Protein AF-A0A0J8UWJ6-F1 (afdb_monomer_lite)

Foldseek 3Di:
DDLLVVLVVLLPDLPDLEDDDPLLLVVLLVLQVVLVVLLVVLVVCVVVLVVDDPVSVLLSLVSNLVSLSSQLVSCSHPVVRHDLVVSVVSLLVQLPDPSSCVDPSSLSSSLSSLLSSCLSDVPCLVVSLVSLVVSLVVPVPDPPSNVSSVVSNVSSVVSVDDDDDDDDDDDDDSPVVVLVVLLVVLLVLLVSLLVVLDQVSLLVSLVVLCVCQPPDDLSSNLSSLQSNLSSLLSHDLVSVLVNLVVLLVQCVVCVVVVPVSSVVSSLNSLQVCLQPDAQPDPVLLVSLLSLLVQLLPQFADVCPPPDDDDDPQSALVSNVSSLQSNLSSLVNDPALQSHPPGDVVCVVVLQSLLSSLLLNLLNPQACPDPSCVVCVSSLLSSLQHHAPNDDPVPLACVVVCLVVPPSLCGPDDPVSLVVLLVVLCVVVVVCSVLSVPDDSSLSSSLSSNLRSQLSVLLVQANLNLLVVLVHVSCVDPSRVVSSLSSLVSSLVSSLVSLVVDPDPSSDLVSLLVNLLSLVLQLPDPDVSSVVSSVVSNVVSCVSPVVSCVDDNNVVSNVQVVVQVVVQVVCVVPPPDDDDPWDAGPVDRDTRD

InterPro domains:
  IPR059905 STT4, N-terminal [PF28151] (2-139)

Radius of gyration: 34.39 Å; chains: 1; bounding box: 75×60×100 Å

Sequence (592 aa):
MSENALLDRYINSLDDTRQDSDDISALAKYSAQIAADQIQLLEEGSDYLQLGMPWQQNLAFTAKSFALVTFINCIILDEDSADIDLLLSWLETTIFNPDQMASEELATISFKSLVVLSRISRLNAPNLTRSLLQFIVQNRQSGALAEEAHLYTRHLITGTQRPNDSFISLTLDSEGDSSITYKNVIHTIITVATISKDSKIVALAQSMLLQKIGRVNVVLDACIVEETVALALKSEPTDFQLLLKFYARLYRDAVIQGNALIVDAVHRSRKYLALYLQKDNPLFKIYLTSLLESIVNKGGATDREKGRSNEVDLSAKEIYPYLRPVASLLSKLGSLEDIPGGLHENGDILSLLRDTWFNIAAHDVSLTSEAGHVYHEDLRILAEHSPPLVSDNRAELLESDIELNTVLRRGMNASHSSDKKKSLVQELPALEQEIKRLSYPKLIFLNATLLLESLRASSGDFTKILTYFLDPALNSPDIVNCMRAVVDKIVTLYLERFVSSNSAKFSAPYISQQLADTFVACCHRIQSIQQVASAAAAKIISKYPSSLCEKKSLFTLLDLLTLLWSSCLDEELDEYEWKSSFVSTTGKLGPG

pLDDT: mean 75.9, std 16.41, range [28.03, 95.88]

Secondary structure (DSSP, 8-state):
--HHHHHHHHHH--S------HHHHHHHHHHHHHHHHHHHHHHHTHHHHHTS-HHHHHHHHHHHHHHHHHHHHHHHH-TTSS-HHHHHHHHHHHHT-TTTTT-HHHHHHHHHHHHHHHHH-TTTHHHHHHHHHHHHHHTTT-HHHHHHHHHHHHHHHHHT-----PPPP----HHHHHHHHHHHHHHHHHHHHHHH--HHHHHHHHHHHHTTTTSS-HHHHHHHHHHHHHHHTTS-HHHHHHHHHHHHHHHHHHHHHT-HHHHHHHHHHHHHHHHH--TTSHHHHHHHHHHHHHHHT-SSSTTTTS---S-----GGGTHHHHHHHHHHHTT-SSGGGSTTHHHHTHHHHHHHHHHHHHHHHTT--TTSHHHHHTHHHHHHHHHTPPPSS-GGGTTTHHHHHHH-TTTTTT--HHHHHHHHHHHHHH-GGGHHHHHH--HHHHHHHHHHHHHHHHHHTTT--GGGGGGGG-GGGGSHHHHHHHHHHHHHHHHHHHHHHHH--SGGGSHHHHHHHHHHHHHHHT-SSHHHHHHHHHHHHHHHHH-GGGGTSHHHHHHHHHHHHHHHHHHHHHHH-SS--------SSS-----

Structure (mmCIF, N/CA/C/O backbone):
data_AF-A0A0J8UWJ6-F1
#
_entry.id   AF-A0A0J8UWJ6-F1
#
loop_
_atom_site.group_PDB
_atom_site.id
_atom_site.type_symbol
_atom_site.label_atom_id
_atom_site.label_alt_id
_atom_site.label_comp_id
_atom_site.label_asym_id
_atom_site.label_entity_id
_atom_site.label_seq_id
_atom_site.pdbx_PDB_ins_code
_atom_site.Cartn_x
_atom_site.Cartn_y
_atom_site.Cartn_z
_atom_site.occupancy
_atom_site.B_iso_or_equiv
_atom_site.auth_seq_id
_atom_site.auth_comp_id
_atom_site.auth_asym_id
_atom_site.auth_atom_id
_atom_site.pdbx_PDB_model_num
ATOM 1 N N . MET A 1 1 ? 10.212 11.233 -32.293 1.00 37.81 1 MET A N 1
ATOM 2 C CA . MET A 1 1 ? 10.279 11.883 -33.625 1.00 37.81 1 MET A CA 1
ATOM 3 C C . MET A 1 1 ? 10.245 10.782 -34.672 1.00 37.81 1 MET A C 1
ATOM 5 O O . MET A 1 1 ? 10.749 9.715 -34.358 1.00 37.81 1 MET A O 1
ATOM 9 N N . SER A 1 2 ? 9.625 10.982 -35.842 1.00 44.81 2 SER A N 1
ATOM 10 C CA . SER A 1 2 ? 9.596 9.929 -36.873 1.00 44.81 2 SER A CA 1
ATOM 11 C C . SER A 1 2 ? 10.967 9.788 -37.542 1.00 44.81 2 SER A C 1
ATOM 13 O O . SER A 1 2 ? 11.666 10.782 -37.746 1.00 44.81 2 SER A O 1
ATOM 15 N N . GLU A 1 3 ? 11.354 8.561 -37.884 1.00 48.72 3 GLU A N 1
ATOM 16 C CA . GLU A 1 3 ? 12.648 8.225 -38.506 1.00 48.72 3 GLU A CA 1
ATOM 17 C C . GLU A 1 3 ? 12.878 8.958 -39.832 1.00 48.72 3 GLU A C 1
ATOM 19 O O . GLU A 1 3 ? 13.991 9.367 -40.161 1.00 48.72 3 GLU A O 1
ATOM 24 N N . ASN A 1 4 ? 11.782 9.238 -40.539 1.00 50.94 4 ASN A N 1
ATOM 25 C CA . ASN A 1 4 ? 11.758 10.037 -41.756 1.00 50.94 4 ASN A CA 1
ATOM 26 C C . ASN A 1 4 ? 12.339 11.446 -41.572 1.00 50.94 4 ASN A C 1
ATOM 28 O O . ASN A 1 4 ? 13.025 11.929 -42.473 1.00 50.94 4 ASN A O 1
ATOM 32 N N . ALA A 1 5 ? 12.122 12.078 -40.413 1.00 53.81 5 ALA A N 1
ATOM 33 C CA . ALA A 1 5 ? 12.638 13.416 -40.125 1.00 53.81 5 ALA A CA 1
ATOM 34 C C . ALA A 1 5 ? 14.155 13.430 -39.854 1.00 53.81 5 ALA A C 1
ATOM 36 O O . ALA A 1 5 ? 14.797 14.467 -40.020 1.00 53.81 5 ALA A O 1
ATOM 37 N N . LEU A 1 6 ? 14.738 12.293 -39.448 1.00 55.81 6 LEU A N 1
ATOM 38 C CA . LEU A 1 6 ? 16.182 12.160 -39.212 1.00 55.81 6 LEU A CA 1
ATOM 39 C C . LEU A 1 6 ? 16.951 12.083 -40.528 1.00 55.81 6 LEU A C 1
ATOM 41 O O . LEU A 1 6 ? 17.911 12.825 -40.730 1.00 55.81 6 LEU A O 1
ATOM 45 N N . LEU A 1 7 ? 16.479 11.249 -41.454 1.00 56.53 7 LEU A N 1
ATOM 46 C CA . LEU A 1 7 ? 17.070 11.151 -42.783 1.00 56.53 7 LEU A CA 1
ATOM 47 C C . LEU A 1 7 ? 16.971 12.481 -43.551 1.00 56.53 7 LEU A C 1
ATOM 49 O O . LEU A 1 7 ? 17.934 12.881 -44.200 1.00 56.53 7 LEU A O 1
ATOM 53 N N . ASP A 1 8 ? 15.869 13.225 -43.400 1.00 55.78 8 ASP A N 1
ATOM 54 C CA . ASP A 1 8 ? 15.735 14.573 -43.974 1.00 55.78 8 ASP A CA 1
ATOM 55 C C . ASP A 1 8 ? 16.771 15.560 -43.409 1.00 55.78 8 ASP A C 1
ATOM 57 O O . ASP A 1 8 ? 17.246 16.442 -44.125 1.00 55.78 8 ASP A O 1
ATOM 61 N N . ARG A 1 9 ? 17.179 15.412 -42.141 1.00 57.22 9 ARG A N 1
ATOM 62 C CA . ARG A 1 9 ? 18.229 16.245 -41.531 1.00 57.22 9 ARG A CA 1
ATOM 63 C C . ARG A 1 9 ? 19.606 15.913 -42.117 1.00 57.22 9 ARG A C 1
ATOM 65 O O . ARG A 1 9 ? 20.314 16.842 -42.507 1.00 57.22 9 ARG A O 1
ATOM 72 N N . TYR A 1 10 ? 19.942 14.630 -42.284 1.00 57.97 10 TYR A N 1
ATOM 73 C CA . TYR A 1 10 ? 21.190 14.205 -42.941 1.00 57.97 10 TYR A CA 1
ATOM 74 C C . TYR A 1 10 ? 21.260 14.646 -44.409 1.00 57.97 10 TYR A C 1
ATOM 76 O O . TYR A 1 10 ? 22.304 15.085 -44.889 1.00 57.97 10 TYR A O 1
ATOM 84 N N . ILE A 1 11 ? 20.131 14.619 -45.124 1.00 57.44 11 ILE A N 1
ATOM 85 C CA . ILE A 1 11 ? 20.038 15.126 -46.501 1.00 57.44 11 ILE A CA 1
ATOM 86 C C . ILE A 1 11 ? 20.285 16.645 -46.571 1.00 57.44 11 ILE A C 1
ATOM 88 O O . ILE A 1 11 ? 20.731 17.132 -47.609 1.00 57.44 11 ILE A O 1
ATOM 92 N N . ASN A 1 12 ? 20.074 17.402 -45.491 1.00 53.62 12 ASN A N 1
ATOM 93 C CA . ASN A 1 12 ? 20.192 18.864 -45.493 1.00 53.62 12 ASN A CA 1
ATOM 94 C C . ASN A 1 12 ? 21.501 19.406 -44.882 1.00 53.62 12 ASN A C 1
ATOM 96 O O . ASN A 1 12 ? 21.995 20.425 -45.360 1.00 53.62 12 ASN A O 1
ATOM 100 N N . SER A 1 13 ? 22.109 18.731 -43.901 1.00 54.88 13 SER A N 1
ATOM 101 C CA . SER A 1 13 ? 23.372 19.146 -43.264 1.00 54.88 13 SER A CA 1
ATOM 102 C C . SER A 1 13 ? 24.187 17.921 -42.852 1.00 54.88 13 SER A C 1
ATOM 104 O O . SER A 1 13 ? 23.765 17.178 -41.973 1.00 54.88 13 SER A O 1
ATOM 106 N N . LEU A 1 14 ? 25.342 17.712 -43.487 1.00 53.12 14 LEU A N 1
ATOM 107 C CA . LEU A 1 14 ? 26.216 16.547 -43.268 1.00 53.12 14 LEU A CA 1
ATOM 108 C C . LEU A 1 14 ? 27.604 16.965 -42.750 1.00 53.12 14 LEU A C 1
ATOM 110 O O . LEU A 1 14 ? 28.553 16.194 -42.846 1.00 53.12 14 LEU A O 1
ATOM 114 N N . ASP A 1 15 ? 27.717 18.185 -42.221 1.00 44.25 15 ASP A N 1
ATOM 115 C CA . ASP A 1 15 ? 28.965 18.705 -41.668 1.00 44.25 15 ASP A CA 1
ATOM 116 C C . ASP A 1 15 ? 29.010 18.442 -40.145 1.00 44.25 15 ASP A C 1
ATOM 118 O O . ASP A 1 15 ? 28.113 18.860 -39.413 1.00 44.25 15 ASP A O 1
ATOM 122 N N . ASP A 1 16 ? 30.061 17.727 -39.719 1.00 47.41 16 ASP A N 1
ATOM 123 C CA . ASP A 1 16 ? 30.541 17.474 -38.343 1.00 47.41 16 ASP A CA 1
ATOM 124 C C . ASP A 1 16 ? 29.811 16.470 -37.413 1.00 47.41 16 ASP A C 1
ATOM 126 O O . ASP A 1 16 ? 29.564 16.766 -36.246 1.00 47.41 16 ASP A O 1
ATOM 130 N N . THR A 1 17 ? 29.577 15.215 -37.835 1.00 45.53 17 THR A N 1
ATOM 131 C CA . THR A 1 17 ? 29.249 14.104 -36.891 1.00 45.53 17 THR A CA 1
ATOM 132 C C . THR A 1 17 ? 30.403 13.140 -36.591 1.00 45.53 17 THR A C 1
ATOM 134 O O . THR A 1 17 ? 30.191 12.104 -35.967 1.00 45.53 17 THR A O 1
ATOM 137 N N . ARG A 1 18 ? 31.634 13.450 -37.008 1.00 48.56 18 ARG A N 1
ATOM 138 C CA . ARG A 1 18 ? 32.790 12.563 -36.807 1.00 48.56 18 ARG A CA 1
ATOM 139 C C . ARG A 1 18 ? 33.424 12.811 -35.439 1.00 48.56 18 ARG A C 1
ATOM 141 O O . ARG A 1 18 ? 34.097 13.821 -35.249 1.00 48.56 18 ARG A O 1
ATOM 148 N N . GLN A 1 19 ? 33.228 11.893 -34.497 1.00 44.16 19 GLN A N 1
ATOM 149 C CA . GLN A 1 19 ? 34.012 11.842 -33.263 1.00 44.16 19 GLN A CA 1
ATOM 150 C C . GLN A 1 19 ? 34.687 10.476 -33.130 1.00 44.16 19 GLN A C 1
ATOM 152 O O . GLN A 1 19 ? 34.039 9.480 -32.815 1.00 44.16 19 GLN A O 1
ATOM 157 N N . ASP A 1 20 ? 36.006 10.473 -33.338 1.00 42.38 20 ASP A N 1
ATOM 158 C CA . ASP A 1 20 ? 36.906 9.366 -33.016 1.00 42.38 20 ASP A CA 1
ATOM 159 C C . ASP A 1 20 ? 36.891 9.125 -31.499 1.00 42.38 20 ASP A C 1
ATOM 161 O O . ASP A 1 20 ? 37.560 9.819 -30.729 1.00 42.38 20 ASP A O 1
ATOM 165 N N . SER A 1 21 ? 36.127 8.135 -31.041 1.00 46.44 21 SER A N 1
ATOM 166 C CA . SER A 1 21 ? 36.397 7.498 -29.751 1.00 46.44 21 SER A CA 1
ATOM 167 C C . SER A 1 21 ? 36.209 5.986 -29.870 1.00 46.44 21 SER A C 1
ATOM 169 O O . SER A 1 21 ? 35.199 5.516 -30.398 1.00 46.44 21 SER A O 1
ATOM 171 N N . ASP A 1 22 ? 37.186 5.221 -29.384 1.00 48.72 22 ASP A N 1
ATOM 172 C CA . ASP A 1 22 ? 37.264 3.763 -29.562 1.00 48.72 22 ASP A CA 1
ATOM 173 C C . ASP A 1 22 ? 36.036 3.008 -29.004 1.00 48.72 22 ASP A C 1
ATOM 175 O O . ASP A 1 22 ? 35.637 1.966 -29.533 1.00 48.72 22 ASP A O 1
ATOM 179 N N . ASP A 1 23 ? 35.370 3.563 -27.985 1.00 47.31 23 ASP A N 1
ATOM 180 C CA . ASP A 1 23 ? 34.151 3.000 -27.388 1.00 47.31 23 ASP A CA 1
ATOM 181 C C . ASP A 1 23 ? 32.895 3.208 -28.265 1.00 47.31 23 ASP A C 1
ATOM 183 O O . ASP A 1 23 ? 31.978 2.377 -28.249 1.00 47.31 23 ASP A O 1
ATOM 187 N N . ILE A 1 24 ? 32.859 4.276 -29.079 1.00 48.72 24 ILE A N 1
ATOM 188 C CA . ILE A 1 24 ? 31.795 4.545 -30.067 1.00 48.72 24 ILE A CA 1
ATOM 189 C C . ILE A 1 24 ? 31.892 3.552 -31.229 1.00 48.72 24 ILE A C 1
ATOM 191 O O . ILE A 1 24 ? 30.865 3.017 -31.645 1.00 48.72 24 ILE A O 1
ATOM 195 N N . SER A 1 25 ? 33.108 3.220 -31.681 1.00 54.09 25 SER A N 1
ATOM 196 C CA . SER A 1 25 ? 33.330 2.209 -32.728 1.00 54.09 25 SER A CA 1
ATOM 197 C C . SER A 1 25 ? 32.793 0.835 -32.311 1.00 54.09 25 SER A C 1
ATOM 199 O O . SER A 1 25 ? 32.109 0.159 -33.080 1.00 54.09 25 SER A O 1
ATOM 201 N N . ALA A 1 26 ? 33.020 0.421 -31.058 1.00 52.78 26 ALA A N 1
ATOM 202 C CA . ALA A 1 26 ? 32.533 -0.863 -30.551 1.00 52.78 26 ALA A CA 1
ATOM 203 C C . ALA A 1 26 ? 30.997 -0.928 -30.440 1.00 52.78 26 ALA A C 1
ATOM 205 O O . ALA A 1 26 ? 30.394 -1.967 -30.726 1.00 52.78 26 ALA A O 1
ATOM 206 N N . LEU A 1 27 ? 30.354 0.172 -30.031 1.00 51.66 27 LEU A N 1
ATOM 207 C CA . LEU A 1 27 ? 28.894 0.274 -29.982 1.00 51.66 27 LEU A CA 1
ATOM 208 C C . LEU A 1 27 ? 28.285 0.297 -31.384 1.00 51.66 27 LEU A C 1
ATOM 210 O O . LEU A 1 27 ? 27.346 -0.462 -31.616 1.00 51.66 27 LEU A O 1
ATOM 214 N N . ALA A 1 28 ? 28.851 1.085 -32.301 1.00 58.97 28 ALA A N 1
ATOM 215 C CA . ALA A 1 28 ? 28.423 1.166 -33.694 1.00 58.97 28 ALA A CA 1
ATOM 216 C C . ALA A 1 28 ? 28.551 -0.193 -34.404 1.00 58.97 28 ALA A C 1
ATOM 218 O O . ALA A 1 28 ? 27.604 -0.632 -35.052 1.00 58.97 28 ALA A O 1
ATOM 219 N N . LYS A 1 29 ? 29.653 -0.927 -34.180 1.00 62.97 29 LYS A N 1
ATOM 220 C CA . LYS A 1 29 ? 29.861 -2.294 -34.702 1.00 62.97 29 LYS A CA 1
ATOM 221 C C . LYS A 1 29 ? 28.809 -3.271 -34.198 1.00 62.97 29 LYS A C 1
ATOM 223 O O . LYS A 1 29 ? 28.292 -4.092 -34.949 1.00 62.97 29 LYS A O 1
ATOM 228 N N . TYR A 1 30 ? 28.462 -3.180 -32.918 1.00 57.06 30 TYR A N 1
ATOM 229 C CA . TYR A 1 30 ? 27.466 -4.063 -32.323 1.00 57.06 30 TYR A CA 1
ATOM 230 C C . TYR A 1 30 ? 26.039 -3.738 -32.789 1.00 57.06 30 TYR A C 1
ATOM 232 O O . TYR A 1 30 ? 25.261 -4.650 -33.061 1.00 57.06 30 TYR A O 1
ATOM 240 N N . SER A 1 31 ? 25.680 -2.457 -32.914 1.00 54.50 31 SER A N 1
ATOM 241 C CA . SER A 1 31 ? 24.382 -2.058 -33.473 1.00 54.50 31 SER A CA 1
ATOM 242 C C . SER A 1 31 ? 24.268 -2.374 -34.963 1.00 54.50 31 SER A C 1
ATOM 244 O O . SER A 1 31 ? 23.194 -2.784 -35.401 1.00 54.50 31 SER A O 1
ATOM 246 N N . ALA A 1 32 ? 25.364 -2.265 -35.718 1.00 68.12 32 ALA A N 1
ATOM 247 C CA . ALA A 1 32 ? 25.433 -2.708 -37.104 1.00 68.12 32 ALA A CA 1
ATOM 248 C C . ALA A 1 32 ? 25.221 -4.221 -37.213 1.00 68.12 32 ALA A C 1
ATOM 250 O O . ALA A 1 32 ? 24.428 -4.656 -38.042 1.00 68.12 32 ALA A O 1
ATOM 251 N N . GLN A 1 33 ? 25.837 -5.013 -36.327 1.00 68.38 33 GLN A N 1
ATOM 252 C CA . GLN A 1 33 ? 25.621 -6.460 -36.276 1.00 68.38 33 GLN A CA 1
ATOM 253 C C . GLN A 1 33 ? 24.163 -6.814 -35.958 1.00 68.38 33 GLN A C 1
ATOM 255 O O . GLN A 1 33 ? 23.588 -7.658 -36.629 1.00 68.38 33 GLN A O 1
ATOM 260 N N . ILE A 1 34 ? 23.531 -6.145 -34.986 1.00 57.97 34 ILE A N 1
ATOM 261 C CA . ILE A 1 34 ? 22.111 -6.383 -34.677 1.00 57.97 34 ILE A CA 1
ATOM 262 C C . ILE A 1 34 ? 21.232 -6.052 -35.883 1.00 57.97 34 ILE A C 1
ATOM 264 O O . ILE A 1 34 ? 20.345 -6.829 -36.223 1.00 57.97 34 ILE A O 1
ATOM 268 N N . ALA A 1 35 ? 21.459 -4.908 -36.529 1.00 66.38 35 ALA A N 1
ATOM 269 C CA . ALA A 1 35 ? 20.711 -4.534 -37.722 1.00 66.38 35 ALA A CA 1
ATOM 270 C C . ALA A 1 35 ? 20.937 -5.536 -38.871 1.00 66.38 35 ALA A C 1
ATOM 272 O O . ALA A 1 35 ? 19.978 -5.889 -39.556 1.00 66.38 35 ALA A O 1
ATOM 273 N N . ALA A 1 36 ? 22.161 -6.052 -39.025 1.00 70.81 36 ALA A N 1
ATOM 274 C CA . ALA A 1 36 ? 22.491 -7.094 -39.992 1.00 70.81 36 ALA A CA 1
ATOM 275 C C . ALA A 1 36 ? 21.768 -8.412 -39.703 1.00 70.81 36 ALA A C 1
ATOM 277 O O . ALA A 1 36 ? 21.121 -8.955 -40.596 1.00 70.81 36 ALA A O 1
ATOM 278 N N . ASP A 1 37 ? 21.798 -8.880 -38.454 1.00 63.12 37 ASP A N 1
ATOM 279 C CA . ASP A 1 37 ? 21.110 -10.099 -38.026 1.00 63.12 37 ASP A CA 1
ATOM 280 C C . ASP A 1 37 ? 19.592 -9.973 -38.238 1.00 63.12 37 ASP A C 1
ATOM 282 O O . ASP A 1 37 ? 18.940 -10.916 -38.681 1.00 63.12 37 ASP A O 1
ATOM 286 N N . GLN A 1 38 ? 19.010 -8.796 -37.966 1.00 58.34 38 GLN A N 1
ATOM 287 C CA . GLN A 1 38 ? 17.589 -8.541 -38.223 1.00 58.34 38 GLN A CA 1
ATOM 288 C C . GLN A 1 38 ? 17.250 -8.599 -39.716 1.00 58.34 38 GLN A C 1
ATOM 290 O O . GLN A 1 38 ? 16.243 -9.203 -40.080 1.00 58.34 38 GLN A O 1
ATOM 295 N N . ILE A 1 39 ? 18.069 -8.005 -40.589 1.00 72.19 39 ILE A N 1
ATOM 296 C CA . ILE A 1 39 ? 17.836 -8.062 -42.040 1.00 72.19 39 ILE A CA 1
ATOM 297 C C . ILE A 1 39 ? 18.010 -9.494 -42.555 1.00 72.19 39 ILE A C 1
ATOM 299 O O . ILE A 1 39 ? 17.156 -9.965 -43.303 1.00 72.19 39 ILE A O 1
ATOM 303 N N . GLN A 1 40 ? 19.031 -10.215 -42.091 1.00 70.50 40 GLN A N 1
ATOM 304 C CA . GLN A 1 40 ? 19.256 -11.612 -42.456 1.00 70.50 40 GLN A CA 1
ATOM 305 C C . GLN A 1 40 ? 18.073 -12.504 -42.051 1.00 70.50 40 GLN A C 1
ATOM 307 O O . GLN A 1 40 ? 17.591 -13.284 -42.866 1.00 70.50 40 GLN A O 1
ATOM 312 N N . LEU A 1 41 ? 17.543 -12.354 -40.833 1.00 56.25 41 LEU A N 1
ATOM 313 C CA . LEU A 1 41 ? 16.362 -13.100 -40.378 1.00 56.25 41 LEU A CA 1
ATOM 314 C C . LEU A 1 41 ? 15.117 -12.804 -41.229 1.00 56.25 41 LEU A C 1
ATOM 316 O O . LEU A 1 41 ? 14.313 -13.701 -41.492 1.00 56.25 41 LEU A O 1
ATOM 320 N N . LEU A 1 42 ? 14.947 -11.554 -41.668 1.00 64.94 42 LEU A N 1
ATOM 321 C CA . LEU A 1 42 ? 13.847 -11.160 -42.552 1.00 64.94 42 LEU A CA 1
ATOM 322 C C . LEU A 1 42 ? 14.021 -11.717 -43.975 1.00 64.94 42 LEU A C 1
ATOM 324 O O . LEU A 1 42 ? 13.029 -12.081 -44.606 1.00 64.94 42 LEU A O 1
ATOM 328 N N . GLU A 1 43 ? 15.255 -11.816 -44.470 1.00 67.88 43 GLU A N 1
ATOM 329 C CA . GLU A 1 43 ? 15.575 -12.417 -45.770 1.00 67.88 43 GLU A CA 1
ATOM 330 C C . GLU A 1 43 ? 15.410 -13.944 -45.754 1.00 67.88 43 GLU A C 1
ATOM 332 O O . GLU A 1 43 ? 14.768 -14.494 -46.648 1.00 67.88 43 GLU A O 1
ATOM 337 N N . GLU A 1 44 ? 15.880 -14.625 -44.705 1.00 61.94 44 GLU A N 1
ATOM 338 C CA . GLU A 1 44 ? 15.685 -16.069 -44.495 1.00 61.94 44 GLU A CA 1
ATOM 339 C C . GLU A 1 44 ? 14.196 -16.437 -44.352 1.00 61.94 44 GLU A C 1
ATOM 341 O O . GLU A 1 44 ? 13.765 -17.518 -44.758 1.00 61.94 44 GLU A O 1
ATOM 346 N N . GLY A 1 45 ? 13.387 -15.522 -43.810 1.00 51.66 45 GLY A N 1
ATOM 347 C CA . GLY A 1 45 ? 11.934 -15.650 -43.693 1.00 51.66 45 GLY A CA 1
ATOM 348 C C . GLY A 1 45 ? 11.129 -15.162 -44.907 1.00 51.66 45 GLY A C 1
ATOM 349 O O . GLY A 1 45 ? 9.897 -15.220 -44.861 1.00 51.66 45 GLY A O 1
ATOM 350 N N . SER A 1 46 ? 11.774 -14.681 -45.978 1.00 63.31 46 SER A N 1
ATOM 351 C CA . SER A 1 46 ? 11.111 -13.997 -47.105 1.00 63.31 46 SER A CA 1
ATOM 352 C C . SER A 1 46 ? 10.061 -14.867 -47.808 1.00 63.31 46 SER A C 1
ATOM 354 O O . SER A 1 46 ? 8.973 -14.384 -48.129 1.00 63.31 46 SER A O 1
ATOM 356 N N . ASP A 1 47 ? 10.338 -16.160 -47.991 1.00 58.69 47 ASP A N 1
ATOM 357 C CA . ASP A 1 47 ? 9.421 -17.093 -48.665 1.00 58.69 47 ASP A CA 1
ATOM 358 C C . ASP A 1 47 ? 8.111 -17.285 -47.879 1.00 58.69 47 ASP A C 1
ATOM 360 O O . ASP A 1 47 ? 7.031 -17.427 -48.455 1.00 58.69 47 ASP A O 1
ATOM 364 N N . TYR A 1 48 ? 8.183 -17.227 -46.546 1.00 49.41 48 TYR A N 1
ATOM 365 C CA . TYR A 1 48 ? 7.014 -17.300 -45.668 1.00 49.41 48 TYR A CA 1
ATOM 366 C C . TYR A 1 48 ? 6.295 -15.953 -45.553 1.00 49.41 48 TYR A C 1
ATOM 368 O O . TYR A 1 48 ? 5.072 -15.918 -45.422 1.00 49.41 48 TYR A O 1
ATOM 376 N N . LEU A 1 49 ? 7.034 -14.843 -45.633 1.00 54.34 49 LEU A N 1
ATOM 377 C CA . LEU A 1 49 ? 6.491 -13.485 -45.617 1.00 54.34 49 LEU A CA 1
ATOM 378 C C . LEU A 1 49 ? 5.651 -13.183 -46.861 1.00 54.34 49 LEU A C 1
ATOM 380 O O . LEU A 1 49 ? 4.592 -12.570 -46.730 1.00 54.34 49 LEU A O 1
ATOM 384 N N . GLN A 1 50 ? 6.042 -13.675 -48.041 1.00 61.91 50 GLN A N 1
ATOM 385 C CA . GLN A 1 50 ? 5.238 -13.558 -49.270 1.00 61.91 50 GLN A CA 1
ATOM 386 C C . GLN A 1 50 ? 3.876 -14.263 -49.158 1.00 61.91 50 GLN A C 1
ATOM 388 O O . GLN A 1 50 ? 2.899 -13.828 -49.763 1.00 61.91 50 GLN A O 1
ATOM 393 N N . LEU A 1 51 ? 3.796 -15.316 -48.339 1.00 56.19 51 LEU A N 1
ATOM 394 C CA . LEU A 1 51 ? 2.574 -16.080 -48.062 1.00 56.19 51 LEU A CA 1
ATOM 395 C C . LEU A 1 51 ? 1.815 -15.584 -46.813 1.00 56.19 51 LEU A C 1
ATOM 397 O O . LEU A 1 51 ? 0.743 -16.103 -46.496 1.00 56.19 51 LEU A O 1
ATOM 401 N N . GLY A 1 52 ? 2.376 -14.611 -46.088 1.00 58.84 52 GLY A N 1
ATOM 402 C CA . GLY A 1 52 ? 1.840 -14.067 -44.844 1.00 58.84 52 GLY A CA 1
ATOM 403 C C . GLY A 1 52 ? 0.680 -13.089 -45.042 1.00 58.84 52 GLY A C 1
ATOM 404 O O . GLY A 1 52 ? 0.426 -12.575 -46.128 1.00 58.84 52 GLY A O 1
ATOM 405 N N . MET A 1 53 ? -0.039 -12.798 -43.956 1.00 64.38 53 MET A N 1
ATOM 406 C CA . MET A 1 53 ? -1.135 -11.824 -43.972 1.00 64.38 53 MET A CA 1
ATOM 407 C C . MET A 1 53 ? -0.589 -10.393 -44.171 1.00 64.38 53 MET A C 1
ATOM 409 O O . MET A 1 53 ? 0.498 -10.092 -43.672 1.00 64.38 53 MET A O 1
ATOM 413 N N . PRO A 1 54 ? -1.349 -9.456 -44.775 1.00 64.75 54 PRO A N 1
ATOM 414 C CA . PRO A 1 54 ? -0.861 -8.103 -45.087 1.00 64.75 54 PRO A CA 1
ATOM 415 C C . PRO A 1 54 ? -0.280 -7.322 -43.896 1.00 64.75 54 PRO A C 1
ATOM 417 O O . PRO A 1 54 ? 0.666 -6.556 -44.043 1.00 64.75 54 PRO A O 1
ATOM 420 N N . TRP A 1 55 ? -0.803 -7.534 -42.683 1.00 60.50 55 TRP A N 1
ATOM 421 C CA . TRP A 1 55 ? -0.270 -6.891 -41.477 1.00 60.50 55 TRP A CA 1
ATOM 422 C C . TRP A 1 55 ? 1.093 -7.461 -41.040 1.00 60.50 55 TRP A C 1
ATOM 424 O O . TRP A 1 55 ? 1.886 -6.732 -40.451 1.00 60.50 55 TRP A O 1
ATOM 434 N N . GLN A 1 56 ? 1.380 -8.738 -41.334 1.00 53.88 56 GLN A N 1
ATOM 435 C CA . GLN A 1 56 ? 2.670 -9.386 -41.051 1.00 53.88 56 GLN A CA 1
ATOM 436 C C . GLN A 1 56 ? 3.742 -8.897 -42.024 1.00 53.88 56 GLN A C 1
ATOM 438 O O . GLN A 1 56 ? 4.860 -8.615 -41.607 1.00 53.88 56 GLN A O 1
ATOM 443 N N . GLN A 1 57 ? 3.372 -8.732 -43.298 1.00 63.47 57 GLN A N 1
ATOM 444 C CA . GLN A 1 57 ? 4.223 -8.113 -44.315 1.00 63.47 57 GLN A CA 1
ATOM 445 C C . GLN A 1 57 ? 4.543 -6.661 -43.950 1.00 63.47 57 GLN A C 1
ATOM 447 O O . GLN A 1 57 ? 5.708 -6.282 -43.930 1.00 63.47 57 GLN A O 1
ATOM 452 N N . ASN A 1 58 ? 3.535 -5.877 -43.550 1.00 65.50 58 ASN A N 1
ATOM 453 C CA . ASN A 1 58 ? 3.754 -4.494 -43.128 1.00 65.50 58 ASN A CA 1
ATOM 454 C C . ASN A 1 58 ? 4.677 -4.400 -41.901 1.00 65.50 58 ASN A C 1
ATOM 456 O O . ASN A 1 58 ? 5.595 -3.590 -41.884 1.00 65.50 58 ASN A O 1
ATOM 460 N N . LEU A 1 59 ? 4.494 -5.274 -40.905 1.00 59.94 59 LEU A N 1
ATOM 461 C CA . LEU A 1 59 ? 5.374 -5.332 -39.736 1.00 59.94 59 LEU A CA 1
ATOM 462 C C . LEU A 1 59 ? 6.821 -5.681 -40.115 1.00 59.94 59 LEU A C 1
ATOM 464 O O . LEU A 1 59 ? 7.749 -5.079 -39.581 1.00 59.94 59 LEU A O 1
ATOM 468 N N . ALA A 1 60 ? 7.016 -6.628 -41.034 1.00 62.09 60 ALA A N 1
ATOM 469 C CA . ALA A 1 60 ? 8.337 -6.999 -41.529 1.00 62.09 60 ALA A CA 1
ATOM 470 C C . ALA A 1 60 ? 9.003 -5.861 -42.315 1.00 62.09 60 ALA A C 1
ATOM 472 O O . ALA A 1 60 ? 10.198 -5.628 -42.156 1.00 62.09 60 ALA A O 1
ATOM 473 N N . PHE A 1 61 ? 8.238 -5.117 -43.116 1.00 73.19 61 PHE A N 1
ATOM 474 C CA . PHE A 1 61 ? 8.741 -3.966 -43.868 1.00 73.19 61 PHE A CA 1
ATOM 475 C C . PHE A 1 61 ? 9.114 -2.799 -42.958 1.00 73.19 61 PHE A C 1
ATOM 477 O O . PHE A 1 61 ? 10.183 -2.221 -43.131 1.00 73.19 61 PHE A O 1
ATOM 484 N N . THR A 1 62 ? 8.304 -2.515 -41.941 1.00 67.06 62 THR A N 1
ATOM 485 C CA . THR A 1 62 ? 8.640 -1.537 -40.906 1.00 67.06 62 THR A CA 1
ATOM 486 C C . THR A 1 62 ? 9.871 -1.995 -40.103 1.00 67.06 62 THR A C 1
ATOM 488 O O . THR A 1 62 ? 10.805 -1.228 -39.907 1.00 67.06 62 THR A O 1
ATOM 491 N N . ALA A 1 63 ? 9.974 -3.266 -39.699 1.00 63.12 63 ALA A N 1
ATOM 492 C CA . ALA A 1 63 ? 11.176 -3.778 -39.023 1.00 63.12 63 ALA A CA 1
ATOM 493 C C . ALA A 1 63 ? 12.441 -3.664 -39.899 1.00 63.12 63 ALA A C 1
ATOM 495 O O . ALA A 1 63 ? 13.506 -3.281 -39.408 1.00 63.12 63 ALA A O 1
ATOM 496 N N . LYS A 1 64 ? 12.315 -3.929 -41.207 1.00 73.62 64 LYS A N 1
ATOM 497 C CA . LYS A 1 64 ? 13.391 -3.740 -42.186 1.00 73.62 64 LYS A CA 1
ATOM 498 C C . LYS A 1 64 ? 13.780 -2.268 -42.322 1.00 73.62 64 LYS A C 1
ATOM 500 O O . LYS A 1 64 ? 14.967 -1.966 -42.398 1.00 73.62 64 LYS A O 1
ATOM 505 N N . SER A 1 65 ? 12.815 -1.347 -42.302 1.00 73.12 65 SER A N 1
ATOM 506 C CA . SER A 1 65 ? 13.092 0.089 -42.383 1.00 73.12 65 SER A CA 1
ATOM 507 C C . SER A 1 65 ? 13.861 0.589 -41.156 1.00 73.12 65 SER A C 1
ATOM 509 O O . SER A 1 65 ? 14.891 1.244 -41.314 1.00 73.12 65 SER A O 1
ATOM 511 N N . PHE A 1 66 ? 13.449 0.175 -39.952 1.00 64.94 66 PHE A N 1
ATOM 512 C CA . PHE A 1 66 ? 14.167 0.443 -38.700 1.00 64.94 66 PHE A CA 1
ATOM 513 C C . PHE A 1 66 ? 15.614 -0.090 -38.738 1.00 64.94 66 PHE A C 1
ATOM 515 O O . PHE A 1 66 ? 16.551 0.589 -38.303 1.00 64.94 66 PHE A O 1
ATOM 522 N N . ALA A 1 67 ? 15.822 -1.297 -39.279 1.00 70.69 67 ALA A N 1
ATOM 523 C CA . ALA A 1 67 ? 17.151 -1.896 -39.399 1.00 70.69 67 ALA A CA 1
ATOM 524 C C . ALA A 1 67 ? 18.051 -1.128 -40.384 1.00 70.69 67 ALA A C 1
ATOM 526 O O . ALA A 1 67 ? 19.201 -0.842 -40.052 1.00 70.69 67 ALA A O 1
ATOM 527 N N . LEU A 1 68 ? 17.524 -0.711 -41.542 1.00 77.62 68 LEU A N 1
ATOM 528 C CA . LEU A 1 68 ? 18.258 0.094 -42.530 1.00 77.62 68 LEU A CA 1
ATOM 529 C C . LEU A 1 68 ? 18.669 1.465 -41.972 1.00 77.62 68 LEU A C 1
ATOM 531 O O . LEU A 1 68 ? 19.819 1.876 -42.134 1.00 77.62 68 LEU A O 1
ATOM 535 N N . VAL A 1 69 ? 17.765 2.147 -41.259 1.00 73.88 69 VAL A N 1
ATOM 536 C CA . VAL A 1 69 ? 18.063 3.424 -40.585 1.00 73.88 69 VAL A CA 1
ATOM 537 C C . VAL A 1 69 ? 19.158 3.236 -39.537 1.00 73.88 69 VAL A C 1
ATOM 539 O O . VAL A 1 69 ? 20.110 4.013 -39.483 1.00 73.88 69 VAL A O 1
ATOM 542 N N . THR A 1 70 ? 19.053 2.183 -38.724 1.00 67.81 70 THR A N 1
ATOM 543 C CA . THR A 1 70 ? 20.044 1.864 -37.688 1.00 67.81 70 THR A CA 1
ATOM 544 C C . THR A 1 70 ? 21.416 1.596 -38.301 1.00 67.81 70 THR A C 1
ATOM 546 O O . THR A 1 70 ? 22.412 2.135 -37.821 1.00 67.81 70 THR A O 1
ATOM 549 N N . PHE A 1 71 ? 21.475 0.829 -39.389 1.00 75.81 71 PHE A N 1
ATOM 550 C CA . PHE A 1 71 ? 22.722 0.484 -40.066 1.00 75.81 71 PHE A CA 1
ATOM 551 C C . PHE A 1 71 ? 23.402 1.712 -40.692 1.00 75.81 71 PHE A C 1
ATOM 553 O O . PHE A 1 71 ? 24.604 1.903 -40.527 1.00 75.81 71 PHE A O 1
ATOM 560 N N . ILE A 1 72 ? 22.635 2.608 -41.321 1.00 74.56 72 ILE A N 1
ATOM 561 C CA . ILE A 1 72 ? 23.161 3.874 -41.860 1.00 74.56 72 ILE A CA 1
ATOM 562 C C . ILE A 1 72 ? 23.683 4.789 -40.767 1.00 74.56 72 ILE A C 1
ATOM 564 O O . ILE A 1 72 ? 24.740 5.392 -40.931 1.00 74.56 72 ILE A O 1
ATOM 568 N N . ASN A 1 73 ? 22.983 4.866 -39.639 1.00 67.75 73 ASN A N 1
ATOM 569 C CA . ASN A 1 73 ? 23.463 5.643 -38.506 1.00 67.75 73 ASN A CA 1
ATOM 570 C C . ASN A 1 73 ? 24.792 5.088 -37.972 1.00 67.75 73 ASN A C 1
ATOM 572 O O . ASN A 1 73 ? 25.645 5.876 -37.585 1.00 67.75 73 ASN A O 1
ATOM 576 N N . CYS A 1 74 ? 25.011 3.767 -38.008 1.00 69.31 74 CYS A N 1
ATOM 577 C CA . CYS A 1 74 ? 26.304 3.174 -37.644 1.00 69.31 74 CYS A CA 1
ATOM 578 C C . CYS A 1 74 ? 27.414 3.616 -38.610 1.00 69.31 74 CYS A C 1
ATOM 580 O O . CYS A 1 74 ? 28.437 4.111 -38.152 1.00 69.31 74 CYS A O 1
ATOM 582 N N . ILE A 1 75 ? 27.169 3.556 -39.926 1.00 70.94 75 ILE A N 1
ATOM 583 C CA . ILE A 1 75 ? 28.120 4.024 -40.956 1.00 70.94 75 ILE A CA 1
ATOM 584 C C . ILE A 1 75 ? 28.464 5.513 -40.777 1.00 70.94 75 ILE A C 1
ATOM 586 O O . ILE A 1 75 ? 29.609 5.912 -40.959 1.00 70.94 75 ILE A O 1
ATOM 590 N N . ILE A 1 76 ? 27.480 6.351 -40.429 1.00 67.00 76 ILE A N 1
ATOM 591 C CA . ILE A 1 76 ? 27.691 7.791 -40.192 1.00 67.00 76 ILE A CA 1
ATOM 592 C C . ILE A 1 76 ? 28.553 8.041 -38.946 1.00 67.00 76 ILE A C 1
ATOM 594 O O . ILE A 1 76 ? 29.300 9.020 -38.912 1.00 67.00 76 ILE A O 1
ATOM 598 N N . LEU A 1 77 ? 28.411 7.198 -37.920 1.00 62.22 77 LEU A N 1
ATOM 599 C CA . LEU A 1 77 ? 29.133 7.318 -36.653 1.00 62.22 77 LEU A CA 1
ATOM 600 C C . LEU A 1 77 ? 30.582 6.831 -36.761 1.00 62.22 77 LEU A C 1
ATOM 602 O O . LEU A 1 77 ? 31.467 7.460 -36.190 1.00 62.22 77 LEU A O 1
ATOM 606 N N . ASP A 1 78 ? 30.815 5.734 -37.480 1.00 63.47 78 ASP A N 1
ATOM 607 C CA . ASP A 1 78 ? 32.139 5.162 -37.726 1.00 63.47 78 ASP A CA 1
ATOM 608 C C . ASP A 1 78 ? 32.116 4.378 -39.051 1.00 63.47 78 ASP A C 1
ATOM 610 O O . ASP A 1 78 ? 31.400 3.380 -39.174 1.00 63.47 78 ASP A O 1
ATOM 614 N N . GLU A 1 79 ? 32.893 4.823 -40.044 1.00 62.62 79 GLU A N 1
ATOM 615 C CA . GLU A 1 79 ? 32.944 4.209 -41.383 1.00 62.62 79 GLU A CA 1
ATOM 616 C C . GLU A 1 79 ? 33.443 2.751 -41.328 1.00 62.62 79 GLU A C 1
ATOM 618 O O . GLU A 1 79 ? 33.038 1.940 -42.158 1.00 62.62 79 GLU A O 1
ATOM 623 N N . ASP A 1 80 ? 34.233 2.386 -40.308 1.00 61.41 80 ASP A N 1
ATOM 624 C CA . ASP A 1 80 ? 34.734 1.021 -40.096 1.00 61.41 80 ASP A CA 1
ATOM 625 C C . ASP A 1 80 ? 33.768 0.142 -39.280 1.00 61.41 80 ASP A C 1
ATOM 627 O O . ASP A 1 80 ? 34.061 -1.026 -38.990 1.00 61.41 80 ASP A O 1
ATOM 631 N N . SER A 1 81 ? 32.625 0.688 -38.850 1.00 63.31 81 SER A N 1
ATOM 632 C CA . SER A 1 81 ? 31.692 -0.031 -37.981 1.00 63.31 81 SER A CA 1
ATOM 633 C C . SER A 1 81 ? 30.693 -0.918 -38.708 1.00 63.31 81 SER A C 1
ATOM 635 O O . SER A 1 81 ? 30.170 -1.865 -38.118 1.00 63.31 81 SER A O 1
ATOM 637 N N . ALA A 1 82 ? 30.427 -0.624 -39.975 1.00 70.88 82 ALA A N 1
ATOM 638 C CA . ALA A 1 82 ? 29.359 -1.236 -40.739 1.00 70.88 82 ALA A CA 1
ATOM 639 C C . ALA A 1 82 ? 29.738 -1.295 -42.221 1.00 70.88 82 ALA A C 1
ATOM 641 O O . ALA A 1 82 ? 30.260 -0.336 -42.783 1.00 70.88 82 ALA A O 1
ATOM 642 N N . ASP A 1 83 ? 29.463 -2.429 -42.861 1.00 79.19 83 ASP A N 1
ATOM 643 C CA . ASP A 1 83 ? 29.835 -2.662 -44.254 1.00 79.19 83 ASP A CA 1
ATOM 644 C C . ASP A 1 83 ? 28.911 -1.895 -45.221 1.00 79.19 83 ASP A C 1
ATOM 646 O O . ASP A 1 83 ? 27.732 -2.219 -45.395 1.00 79.19 83 ASP A O 1
ATOM 650 N N . ILE A 1 84 ? 29.464 -0.865 -45.866 1.00 75.12 84 ILE A N 1
ATOM 651 C CA . ILE A 1 84 ? 28.775 -0.028 -46.857 1.00 75.12 84 ILE A CA 1
ATOM 652 C C . ILE A 1 84 ? 28.279 -0.858 -48.053 1.00 75.12 84 ILE A C 1
ATOM 654 O O . ILE A 1 84 ? 27.198 -0.577 -48.575 1.00 75.12 84 ILE A O 1
ATOM 658 N N . ASP A 1 85 ? 29.030 -1.874 -48.483 1.00 78.56 85 ASP A N 1
ATOM 659 C CA . ASP A 1 85 ? 28.674 -2.705 -49.636 1.00 78.56 85 ASP A CA 1
ATOM 660 C C . ASP A 1 85 ? 27.538 -3.679 -49.289 1.00 78.56 85 ASP A C 1
ATOM 662 O O . ASP A 1 85 ? 26.657 -3.943 -50.115 1.00 78.56 85 ASP A O 1
ATOM 666 N N . LEU A 1 86 ? 27.487 -4.139 -48.036 1.00 81.62 86 LEU A N 1
ATOM 667 C CA . LEU A 1 86 ? 26.376 -4.937 -47.516 1.00 81.62 86 LEU A CA 1
ATOM 668 C C . LEU A 1 86 ? 25.068 -4.132 -47.486 1.00 81.62 86 LEU A C 1
ATOM 670 O O . LEU A 1 86 ? 24.037 -4.598 -47.975 1.00 81.62 86 LEU A O 1
ATOM 674 N N . LEU A 1 87 ? 25.118 -2.889 -46.996 1.00 82.31 87 LEU A N 1
ATOM 675 C CA . LEU A 1 87 ? 23.966 -1.988 -47.027 1.00 82.31 87 LEU A CA 1
ATOM 676 C C . LEU A 1 87 ? 23.505 -1.685 -48.458 1.00 82.31 87 LEU A C 1
ATOM 678 O O . LEU A 1 87 ? 22.302 -1.643 -48.718 1.00 82.31 87 LEU A O 1
ATOM 682 N N . LEU A 1 88 ? 24.443 -1.475 -49.388 1.00 79.31 88 LEU A N 1
ATOM 683 C CA . LEU A 1 88 ? 24.127 -1.279 -50.805 1.00 79.31 88 LEU A CA 1
ATOM 684 C C . LEU A 1 88 ? 23.356 -2.466 -51.374 1.00 79.31 88 LEU A C 1
ATOM 686 O O . LEU A 1 88 ? 22.321 -2.265 -52.007 1.00 79.31 88 LEU A O 1
ATOM 690 N N . SER A 1 89 ? 23.810 -3.687 -51.092 1.00 83.38 89 SER A N 1
ATOM 691 C CA . SER A 1 89 ? 23.125 -4.915 -51.501 1.00 83.38 89 SER A CA 1
ATOM 692 C C . SER A 1 89 ? 21.694 -4.987 -50.949 1.00 83.38 89 SER A C 1
ATOM 694 O O . SER A 1 89 ? 20.746 -5.255 -51.694 1.00 83.38 89 SER A O 1
ATOM 696 N N . TRP A 1 90 ? 21.486 -4.672 -49.666 1.00 83.62 90 TRP A N 1
ATOM 697 C CA . TRP A 1 90 ? 20.145 -4.661 -49.068 1.00 83.62 90 TRP A CA 1
ATOM 698 C C . TRP A 1 90 ? 19.231 -3.587 -49.655 1.00 83.62 90 TRP A C 1
ATOM 700 O O . TRP A 1 90 ? 18.042 -3.831 -49.866 1.00 83.62 90 TRP A O 1
ATOM 710 N N . LEU A 1 91 ? 19.757 -2.397 -49.946 1.00 81.81 91 LEU A N 1
ATOM 711 C CA . LEU A 1 91 ? 18.973 -1.336 -50.575 1.00 81.81 91 LEU A CA 1
ATOM 712 C C . LEU A 1 91 ? 18.623 -1.690 -52.027 1.00 81.81 91 LEU A C 1
ATOM 714 O O . LEU A 1 91 ? 17.484 -1.481 -52.439 1.00 81.81 91 LEU A O 1
ATOM 718 N N . GLU A 1 92 ? 19.545 -2.279 -52.792 1.00 80.25 92 GLU A N 1
ATOM 719 C CA . GLU A 1 92 ? 19.274 -2.727 -54.162 1.00 80.25 92 GLU A CA 1
ATOM 720 C C . GLU A 1 92 ? 18.236 -3.854 -54.196 1.00 80.25 92 GLU A C 1
ATOM 722 O O . GLU A 1 92 ? 17.254 -3.763 -54.934 1.00 80.25 92 GLU A O 1
ATOM 727 N N . THR A 1 93 ? 18.381 -4.878 -53.353 1.00 81.56 93 THR A N 1
ATOM 728 C CA . THR A 1 93 ? 17.399 -5.973 -53.257 1.00 81.56 93 THR A CA 1
ATOM 729 C C . THR A 1 93 ? 16.018 -5.486 -52.821 1.00 81.56 93 THR A C 1
ATOM 731 O O . THR A 1 93 ? 15.012 -5.988 -53.320 1.00 81.56 93 THR A O 1
ATOM 734 N N . THR A 1 94 ? 15.952 -4.482 -51.941 1.00 80.69 94 THR A N 1
ATOM 735 C CA . THR A 1 94 ? 14.687 -3.867 -51.511 1.00 80.69 94 THR A CA 1
ATOM 736 C C . THR A 1 94 ? 14.039 -3.078 -52.647 1.00 80.69 94 THR A C 1
ATOM 738 O O . THR A 1 94 ? 12.852 -3.244 -52.902 1.00 80.69 94 THR A O 1
ATOM 741 N N . ILE A 1 95 ? 14.815 -2.280 -53.387 1.00 79.00 95 ILE A N 1
ATOM 742 C CA . ILE A 1 95 ? 14.314 -1.423 -54.474 1.00 79.00 95 ILE A CA 1
ATOM 743 C C . ILE A 1 95 ? 13.859 -2.231 -55.689 1.00 79.00 95 ILE A C 1
ATOM 745 O O . ILE A 1 95 ? 12.870 -1.876 -56.330 1.00 79.00 95 ILE A O 1
ATOM 749 N N . PHE A 1 96 ? 14.540 -3.330 -56.009 1.00 77.81 96 PHE A N 1
ATOM 750 C CA . PHE A 1 96 ? 14.148 -4.199 -57.120 1.00 77.81 96 PHE A CA 1
ATOM 751 C C . PHE A 1 96 ? 13.032 -5.195 -56.759 1.00 77.81 96 PHE A C 1
ATOM 753 O O . PHE A 1 96 ? 12.560 -5.911 -57.644 1.00 77.81 96 PHE A O 1
ATOM 760 N N . ASN A 1 97 ? 12.571 -5.227 -55.502 1.00 78.88 97 ASN A N 1
ATOM 761 C CA . ASN A 1 97 ? 11.454 -6.066 -55.078 1.00 78.88 97 ASN A CA 1
ATOM 762 C C . ASN A 1 97 ? 10.123 -5.275 -55.085 1.00 78.88 97 ASN A C 1
ATOM 764 O O . ASN A 1 97 ? 9.935 -4.381 -54.254 1.00 78.88 97 ASN A O 1
ATOM 768 N N . PRO A 1 98 ? 9.171 -5.603 -55.982 1.00 70.56 98 PRO A N 1
ATOM 769 C CA . PRO A 1 98 ? 7.924 -4.850 -56.123 1.00 70.56 98 PRO A CA 1
ATOM 770 C C . PRO A 1 98 ? 7.012 -4.939 -54.890 1.00 70.56 98 PRO A C 1
ATOM 772 O O . PRO A 1 98 ? 6.301 -3.977 -54.608 1.00 70.56 98 PRO A O 1
ATOM 775 N N . ASP A 1 99 ? 7.058 -6.039 -54.133 1.00 72.00 99 ASP A N 1
ATOM 776 C CA . ASP A 1 99 ? 6.213 -6.234 -52.947 1.00 72.00 99 ASP A CA 1
ATOM 777 C C . ASP A 1 99 ? 6.701 -5.393 -51.760 1.00 72.00 99 ASP A C 1
ATOM 779 O O . ASP A 1 99 ? 5.902 -4.862 -50.991 1.00 72.00 99 ASP A O 1
ATOM 783 N N . GLN A 1 100 ? 8.021 -5.217 -51.635 1.00 75.31 100 GLN A N 1
ATOM 784 C CA . GLN A 1 100 ? 8.630 -4.380 -50.593 1.00 75.31 100 GLN A CA 1
ATOM 785 C C . GLN A 1 100 ? 8.439 -2.890 -50.896 1.00 75.31 100 GLN A C 1
ATOM 787 O O . GLN A 1 100 ? 8.112 -2.106 -50.007 1.00 75.31 100 GLN A O 1
ATOM 792 N N . MET A 1 101 ? 8.564 -2.511 -52.171 1.00 75.88 101 MET A N 1
ATOM 793 C CA . MET A 1 101 ? 8.376 -1.134 -52.637 1.00 75.88 101 MET A CA 1
ATOM 794 C C . MET A 1 101 ? 6.911 -0.685 -52.681 1.00 75.88 101 MET A C 1
ATOM 796 O O . MET A 1 101 ? 6.649 0.495 -52.900 1.00 75.88 101 MET A O 1
ATOM 800 N N . ALA A 1 102 ? 5.953 -1.589 -52.452 1.00 72.56 102 ALA A N 1
ATOM 801 C CA . ALA A 1 102 ? 4.551 -1.232 -52.252 1.00 72.56 102 ALA A CA 1
ATOM 802 C C . ALA A 1 102 ? 4.289 -0.577 -50.881 1.00 72.56 102 ALA A C 1
ATOM 804 O O . ALA A 1 102 ? 3.276 0.107 -50.722 1.00 72.56 102 ALA A O 1
ATOM 805 N N . SER A 1 103 ? 5.183 -0.761 -49.898 1.00 73.69 103 SER A N 1
ATOM 806 C CA . SER A 1 103 ? 5.111 -0.066 -48.610 1.00 73.69 103 SER A CA 1
ATOM 807 C C . SER A 1 103 ? 5.728 1.326 -48.717 1.00 73.69 103 SER A C 1
ATOM 809 O O . SER A 1 103 ? 6.926 1.470 -48.962 1.00 73.69 103 SER A O 1
ATOM 811 N N . GLU A 1 104 ? 4.908 2.354 -48.498 1.00 73.25 104 GLU A N 1
ATOM 812 C CA . GLU A 1 104 ? 5.316 3.762 -48.554 1.00 73.25 104 GLU A CA 1
ATOM 813 C C . GLU A 1 104 ? 6.454 4.070 -47.564 1.00 73.25 104 GLU A C 1
ATOM 815 O O . GLU A 1 104 ? 7.449 4.689 -47.928 1.00 73.25 104 GLU A O 1
ATOM 820 N N . GLU A 1 105 ? 6.372 3.549 -46.335 1.00 70.94 105 GLU A N 1
ATOM 821 C CA . GLU A 1 105 ? 7.371 3.784 -45.283 1.00 70.94 105 GLU A CA 1
ATOM 822 C C . GLU A 1 105 ? 8.746 3.191 -45.636 1.00 70.94 105 GLU A C 1
ATOM 824 O O . GLU A 1 105 ? 9.768 3.876 -45.531 1.00 70.94 105 GLU A O 1
ATOM 829 N N . LEU A 1 106 ? 8.780 1.943 -46.119 1.00 77.25 106 LEU A N 1
ATOM 830 C CA . LEU A 1 106 ? 10.023 1.275 -46.513 1.00 77.25 106 LEU A CA 1
ATOM 831 C C . LEU A 1 106 ? 10.623 1.902 -47.778 1.00 77.25 106 LEU A C 1
ATOM 833 O O . LEU A 1 106 ? 11.846 2.034 -47.868 1.00 77.25 106 LEU A O 1
ATOM 837 N N . ALA A 1 107 ? 9.789 2.321 -48.734 1.00 75.44 107 ALA A N 1
ATOM 838 C CA . ALA A 1 107 ? 10.237 2.966 -49.963 1.00 75.44 107 ALA A CA 1
ATOM 839 C C . ALA A 1 107 ? 10.890 4.330 -49.687 1.00 75.44 107 ALA A C 1
ATOM 841 O O . ALA A 1 107 ? 12.024 4.563 -50.114 1.00 75.44 107 ALA A O 1
ATOM 842 N N . THR A 1 108 ? 10.233 5.200 -48.910 1.00 75.69 108 THR A N 1
ATOM 843 C CA . THR A 1 108 ? 10.787 6.506 -48.521 1.00 75.69 108 THR A CA 1
ATOM 844 C C . THR A 1 108 ? 12.099 6.341 -47.753 1.00 75.69 108 THR A C 1
ATOM 846 O O . THR A 1 108 ? 13.089 7.008 -48.067 1.00 75.69 108 THR A O 1
ATOM 849 N N . ILE A 1 109 ? 12.147 5.421 -46.782 1.00 76.00 109 ILE A N 1
ATOM 850 C CA . ILE A 1 109 ? 13.361 5.153 -46.002 1.00 76.00 109 ILE A CA 1
ATOM 851 C C . ILE A 1 109 ? 14.476 4.605 -46.892 1.00 76.00 109 ILE A C 1
ATOM 853 O O . ILE A 1 109 ? 15.607 5.067 -46.764 1.00 76.00 109 ILE A O 1
ATOM 857 N N . SER A 1 110 ? 14.186 3.701 -47.830 1.00 80.06 110 SER A N 1
ATOM 858 C CA . SER A 1 110 ? 15.186 3.149 -48.758 1.00 80.06 110 SER A CA 1
ATOM 859 C C . SER A 1 110 ? 15.752 4.222 -49.693 1.00 80.06 110 SER A C 1
ATOM 861 O O . SER A 1 110 ? 16.965 4.309 -49.879 1.00 80.06 110 SER A O 1
ATOM 863 N N . PHE A 1 111 ? 14.909 5.107 -50.235 1.00 74.88 111 PHE A N 1
ATOM 864 C CA . PHE A 1 111 ? 15.374 6.196 -51.095 1.00 74.88 111 PHE A CA 1
ATOM 865 C C . PHE A 1 111 ? 16.210 7.226 -50.344 1.00 74.88 111 PHE A C 1
ATOM 867 O O . PHE A 1 111 ? 17.289 7.600 -50.805 1.00 74.88 111 PHE A O 1
ATOM 874 N N . LYS A 1 112 ? 15.757 7.658 -49.168 1.00 73.56 112 LYS A N 1
ATOM 875 C CA . LYS A 1 112 ? 16.514 8.593 -48.334 1.00 73.56 112 LYS A CA 1
ATOM 876 C C . LYS A 1 112 ? 17.845 7.992 -47.876 1.00 73.56 112 LYS A C 1
ATOM 878 O O . LYS A 1 112 ? 18.870 8.668 -47.918 1.00 73.56 112 LYS A O 1
ATOM 883 N N . SER A 1 113 ? 17.837 6.710 -47.528 1.00 76.19 113 SER A N 1
ATOM 884 C CA . SER A 1 113 ? 19.017 5.913 -47.198 1.00 76.19 113 SER A CA 1
ATOM 885 C C . SER A 1 113 ? 20.064 5.915 -48.321 1.00 76.19 113 SER A C 1
ATOM 887 O O . SER A 1 113 ? 21.232 6.202 -48.064 1.00 76.19 113 SER A O 1
ATOM 889 N N . LEU A 1 114 ? 19.656 5.708 -49.582 1.00 73.31 114 LEU A N 1
ATOM 890 C CA . LEU A 1 114 ? 20.553 5.813 -50.745 1.00 73.31 114 LEU A CA 1
ATOM 891 C C . LEU A 1 114 ? 21.141 7.222 -50.917 1.00 73.31 114 LEU A C 1
ATOM 893 O O . LEU A 1 114 ? 22.319 7.371 -51.250 1.00 73.31 114 LEU A O 1
ATOM 897 N N . VAL A 1 115 ? 20.330 8.268 -50.707 1.00 69.25 115 VAL A N 1
ATOM 898 C CA . VAL A 1 115 ? 20.791 9.664 -50.802 1.00 69.25 115 VAL A CA 1
ATOM 899 C C . VAL A 1 115 ? 21.840 9.951 -49.739 1.00 69.25 115 VAL A C 1
ATOM 901 O O . VAL A 1 115 ? 22.887 10.513 -50.054 1.00 69.25 115 VAL A O 1
ATOM 904 N N . VAL A 1 116 ? 21.600 9.538 -48.499 1.00 69.56 116 VAL A N 1
ATOM 905 C CA . VAL A 1 116 ? 22.563 9.701 -47.406 1.00 69.56 116 VAL A CA 1
ATOM 906 C C . VAL A 1 116 ? 23.849 8.922 -47.704 1.00 69.56 116 VAL A C 1
ATOM 908 O O . VAL A 1 116 ? 24.935 9.499 -47.647 1.00 69.56 116 VAL A O 1
ATOM 911 N N . LEU A 1 117 ? 23.740 7.668 -48.154 1.00 71.81 117 LEU A N 1
ATOM 912 C CA . LEU A 1 117 ? 24.892 6.824 -48.477 1.00 71.81 117 LEU A CA 1
ATOM 913 C C . LEU A 1 117 ? 25.759 7.388 -49.612 1.00 71.81 117 LEU A C 1
ATOM 915 O O . LEU A 1 117 ? 26.984 7.333 -49.541 1.00 71.81 117 LEU A O 1
ATOM 919 N N . SER A 1 118 ? 25.146 8.004 -50.626 1.00 67.19 118 SER A N 1
ATOM 920 C CA . SER A 1 118 ? 25.871 8.650 -51.731 1.00 67.19 118 SER A CA 1
ATOM 921 C C . SER A 1 118 ? 26.731 9.842 -51.297 1.00 67.19 118 SER A C 1
ATOM 923 O O . SER A 1 118 ? 27.716 10.179 -51.958 1.00 67.19 118 SER A O 1
ATOM 925 N N . ARG A 1 119 ? 26.339 10.507 -50.201 1.00 65.94 119 ARG A N 1
ATOM 926 C CA . ARG A 1 119 ? 27.059 11.658 -49.656 1.00 65.94 119 ARG A CA 1
ATOM 927 C C . ARG A 1 119 ? 28.218 11.215 -48.772 1.00 65.94 119 ARG A C 1
ATOM 929 O O . ARG A 1 119 ? 29.226 11.915 -48.734 1.00 65.94 119 ARG A O 1
ATOM 936 N N . ILE A 1 120 ? 28.077 10.060 -48.119 1.00 66.31 120 ILE A N 1
ATOM 937 C CA . ILE A 1 120 ? 29.119 9.417 -47.311 1.00 66.31 120 ILE A CA 1
ATOM 938 C C . ILE A 1 120 ? 30.176 8.781 -48.231 1.00 66.31 120 ILE A C 1
ATOM 940 O O . ILE A 1 120 ? 31.353 9.116 -48.140 1.00 66.31 120 ILE A O 1
ATOM 944 N N . SER A 1 121 ? 29.764 7.950 -49.198 1.00 65.69 121 SER A N 1
ATOM 945 C CA . SER A 1 121 ? 30.662 7.270 -50.144 1.00 65.69 121 SER A CA 1
ATOM 946 C C . SER A 1 121 ? 30.499 7.797 -51.575 1.00 65.69 121 SER A C 1
ATOM 948 O O . SER A 1 121 ? 29.665 7.335 -52.361 1.00 65.69 121 SER A O 1
ATOM 950 N N . ARG A 1 122 ? 31.360 8.751 -51.960 1.00 61.84 122 ARG A N 1
ATOM 951 C CA . ARG A 1 122 ? 31.375 9.326 -53.324 1.00 61.84 122 ARG A CA 1
ATOM 952 C C . ARG A 1 122 ? 31.743 8.314 -54.417 1.00 61.84 122 ARG A C 1
ATOM 954 O O . ARG A 1 122 ? 31.430 8.552 -55.580 1.00 61.84 122 ARG A O 1
ATOM 961 N N . LEU A 1 123 ? 32.389 7.203 -54.058 1.00 58.53 123 LEU A N 1
ATOM 962 C CA . LEU A 1 123 ? 32.787 6.139 -54.989 1.00 58.53 123 LEU A CA 1
ATOM 963 C C . LEU A 1 123 ? 31.580 5.325 -55.483 1.00 58.53 123 LEU A C 1
ATOM 965 O O . LEU A 1 123 ? 31.550 4.924 -56.646 1.00 58.53 123 LEU A O 1
ATOM 969 N N . ASN A 1 124 ? 30.555 5.162 -54.640 1.00 62.06 124 ASN A N 1
ATOM 970 C CA . ASN A 1 124 ? 29.360 4.367 -54.940 1.00 62.06 124 ASN A CA 1
ATOM 971 C C . ASN A 1 124 ? 28.185 5.211 -55.480 1.00 62.06 124 ASN A C 1
ATOM 973 O O . ASN A 1 124 ? 27.224 4.669 -56.026 1.00 62.06 124 ASN A O 1
ATOM 977 N N . ALA A 1 125 ? 28.289 6.546 -55.431 1.00 59.88 125 ALA A N 1
ATOM 978 C CA . ALA A 1 125 ? 27.313 7.498 -55.972 1.00 59.88 125 ALA A CA 1
ATOM 979 C C . ALA A 1 125 ? 26.849 7.244 -57.432 1.00 59.88 125 ALA A C 1
ATOM 981 O O . ALA A 1 125 ? 25.643 7.347 -57.685 1.00 59.88 125 ALA A O 1
ATOM 982 N N . PRO A 1 126 ? 27.712 6.890 -58.413 1.00 61.56 126 PRO A N 1
ATOM 983 C CA . PRO A 1 126 ? 27.249 6.601 -59.775 1.00 61.56 126 PRO A CA 1
ATOM 984 C C . PRO A 1 126 ? 26.446 5.293 -59.874 1.00 61.56 126 PRO A C 1
ATOM 986 O O . PRO A 1 126 ? 25.496 5.228 -60.657 1.00 61.56 126 PRO A O 1
ATOM 989 N N . ASN A 1 127 ? 26.769 4.282 -59.059 1.00 65.75 127 ASN A N 1
ATOM 990 C CA . ASN A 1 127 ? 26.019 3.023 -58.997 1.00 65.75 127 ASN A CA 1
ATOM 991 C C . ASN A 1 127 ? 24.642 3.248 -58.362 1.00 65.75 127 ASN A C 1
ATOM 993 O O . ASN A 1 127 ? 23.633 2.875 -58.950 1.00 65.75 127 ASN A O 1
ATOM 997 N N . LEU A 1 128 ? 24.598 3.988 -57.252 1.00 64.62 128 LEU A N 1
ATOM 998 C CA . LEU A 1 128 ? 23.375 4.425 -56.568 1.00 64.62 128 LEU A CA 1
ATOM 999 C C . LEU A 1 128 ? 22.431 5.210 -57.496 1.00 64.62 128 LEU A C 1
ATOM 1001 O O . LEU A 1 128 ? 21.229 4.947 -57.561 1.00 64.62 128 LEU A O 1
ATOM 1005 N N . THR A 1 129 ? 22.992 6.142 -58.273 1.00 63.91 129 THR A N 1
ATOM 1006 C CA . THR A 1 129 ? 22.241 6.920 -59.272 1.00 63.91 129 THR A CA 1
ATOM 1007 C C . THR A 1 129 ? 21.698 6.013 -60.380 1.00 63.91 129 THR A C 1
ATOM 1009 O O . THR A 1 129 ? 20.567 6.190 -60.832 1.00 63.91 129 THR A O 1
ATOM 1012 N N . ARG A 1 130 ? 22.468 5.001 -60.803 1.00 70.25 130 ARG A N 1
ATOM 1013 C CA . ARG A 1 130 ? 22.035 4.023 -61.807 1.00 70.25 130 ARG A CA 1
ATOM 1014 C C . ARG A 1 130 ? 20.906 3.129 -61.290 1.00 70.25 130 ARG A C 1
ATOM 1016 O O . ARG A 1 130 ? 19.958 2.916 -62.039 1.00 70.25 130 ARG A O 1
ATOM 1023 N N . SER A 1 131 ? 20.974 2.648 -60.050 1.00 69.31 131 SER A N 1
ATOM 1024 C CA . SER A 1 131 ? 19.958 1.767 -59.453 1.00 69.31 131 SER A CA 1
ATOM 1025 C C . SER A 1 131 ? 18.611 2.490 -59.283 1.00 69.31 131 SER A C 1
ATOM 1027 O O . SER A 1 131 ? 17.568 1.935 -59.629 1.00 69.31 131 SER A O 1
ATOM 1029 N N . LEU A 1 132 ? 18.617 3.780 -58.920 1.00 67.69 132 LEU A N 1
ATOM 1030 C CA . LEU A 1 132 ? 17.403 4.613 -58.912 1.00 67.69 132 LEU A CA 1
ATOM 1031 C C . LEU A 1 132 ? 16.850 4.900 -60.311 1.00 67.69 132 LEU A C 1
ATOM 1033 O O . LEU A 1 132 ? 15.641 4.831 -60.524 1.00 67.69 132 LEU A O 1
ATOM 1037 N N . LEU A 1 133 ? 17.714 5.186 -61.290 1.00 65.75 133 LEU A N 1
ATOM 1038 C CA . LEU A 1 133 ? 17.280 5.372 -62.678 1.00 65.75 133 LEU A CA 1
ATOM 1039 C C . LEU A 1 133 ? 16.700 4.078 -63.268 1.00 65.75 133 LEU A C 1
ATOM 1041 O O . LEU A 1 133 ? 15.713 4.128 -63.999 1.00 65.75 133 LEU A O 1
ATOM 1045 N N . GLN A 1 134 ? 17.267 2.917 -62.931 1.00 68.44 134 GLN A N 1
ATOM 1046 C CA . GLN A 1 134 ? 16.731 1.614 -63.324 1.00 68.44 134 GLN A CA 1
ATOM 1047 C C . GLN A 1 134 ? 15.365 1.351 -62.687 1.00 68.44 134 GLN A C 1
ATOM 1049 O O . GLN A 1 134 ? 14.450 0.941 -63.400 1.00 68.44 134 GLN A O 1
ATOM 1054 N N . PHE A 1 135 ? 15.193 1.672 -61.402 1.00 67.81 135 PHE A N 1
ATOM 1055 C CA . PHE A 1 135 ? 13.897 1.602 -60.729 1.00 67.81 135 PHE A CA 1
ATOM 1056 C C . PHE A 1 135 ? 12.841 2.491 -61.407 1.00 67.81 135 PHE A C 1
ATOM 1058 O O . PHE A 1 135 ? 11.738 2.031 -61.696 1.00 67.81 135 PHE A O 1
ATOM 1065 N N . ILE A 1 136 ? 13.189 3.739 -61.743 1.00 66.00 136 ILE A N 1
ATOM 1066 C CA . ILE A 1 136 ? 12.296 4.682 -62.441 1.00 66.00 136 ILE A CA 1
ATOM 1067 C C . ILE A 1 136 ? 11.888 4.151 -63.825 1.00 66.00 136 ILE A C 1
ATOM 1069 O O . ILE A 1 136 ? 10.731 4.275 -64.231 1.00 66.00 136 ILE A O 1
ATOM 1073 N N . VAL A 1 137 ? 12.829 3.553 -64.562 1.00 65.19 137 VAL A N 1
ATOM 1074 C CA . VAL A 1 137 ? 12.569 2.981 -65.892 1.00 65.19 137 VAL A CA 1
ATOM 1075 C C . VAL A 1 137 ? 11.674 1.741 -65.804 1.00 65.19 137 VAL A C 1
ATOM 1077 O O . VAL A 1 137 ? 10.812 1.558 -66.666 1.00 65.19 137 VAL A O 1
ATOM 1080 N N . GLN A 1 138 ? 11.849 0.912 -64.773 1.00 65.75 138 GLN A N 1
ATOM 1081 C CA . GLN A 1 138 ? 11.063 -0.306 -64.558 1.00 65.75 138 GLN A CA 1
ATOM 1082 C C . GLN A 1 138 ? 9.647 -0.012 -64.027 1.00 65.75 138 GLN A C 1
ATOM 1084 O O . GLN A 1 138 ? 8.696 -0.653 -64.466 1.00 65.75 138 GLN A O 1
ATOM 1089 N N . ASN A 1 139 ? 9.470 1.006 -63.175 1.00 60.12 139 ASN A N 1
ATOM 1090 C CA . ASN A 1 139 ? 8.197 1.344 -62.517 1.00 60.12 139 ASN A CA 1
ATOM 1091 C C . ASN A 1 139 ? 7.451 2.532 -63.149 1.00 60.12 139 ASN A C 1
ATOM 1093 O O . ASN A 1 139 ? 6.843 3.355 -62.463 1.00 60.12 139 ASN A O 1
ATOM 1097 N N . ARG A 1 140 ? 7.429 2.595 -64.486 1.00 52.81 140 ARG A N 1
ATOM 1098 C CA . ARG A 1 140 ? 6.867 3.698 -65.299 1.00 52.81 140 ARG A CA 1
ATOM 1099 C C . ARG A 1 140 ? 5.372 4.014 -65.070 1.00 52.81 140 ARG A C 1
ATOM 1101 O O . ARG A 1 140 ? 4.865 4.952 -65.678 1.00 52.81 140 ARG A O 1
ATOM 1108 N N . GLN A 1 141 ? 4.660 3.232 -64.253 1.00 49.50 141 GLN A N 1
ATOM 1109 C CA . GLN A 1 141 ? 3.208 3.324 -64.033 1.00 49.50 141 GLN A CA 1
ATOM 1110 C C . GLN A 1 141 ? 2.792 3.680 -62.587 1.00 49.50 141 GLN A C 1
ATOM 1112 O O . GLN A 1 141 ? 1.604 3.898 -62.359 1.00 49.50 141 GLN A O 1
ATOM 1117 N N . SER A 1 142 ? 3.719 3.792 -61.622 1.00 53.09 142 SER A N 1
ATOM 1118 C CA . SER A 1 142 ? 3.391 4.112 -60.218 1.00 53.09 142 SER A CA 1
ATOM 1119 C C . SER A 1 142 ? 3.689 5.585 -59.899 1.00 53.09 142 SER A C 1
ATOM 1121 O O . SER A 1 142 ? 4.825 5.952 -59.612 1.00 53.09 142 SER A O 1
ATOM 1123 N N . GLY A 1 143 ? 2.677 6.454 -60.021 1.00 55.62 143 GLY A N 1
ATOM 1124 C CA . GLY A 1 143 ? 2.850 7.917 -60.053 1.00 55.62 143 GLY A CA 1
ATOM 1125 C C . GLY A 1 143 ? 3.506 8.543 -58.813 1.00 55.62 143 GLY A C 1
ATOM 1126 O O . GLY A 1 143 ? 4.400 9.365 -58.967 1.00 55.62 143 GLY A O 1
ATOM 1127 N N . ALA A 1 144 ? 3.123 8.134 -57.598 1.00 58.53 144 ALA A N 1
ATOM 1128 C CA . ALA A 1 144 ? 3.613 8.757 -56.360 1.00 58.53 144 ALA A CA 1
ATOM 1129 C C . ALA A 1 144 ? 5.056 8.343 -56.000 1.00 58.53 144 ALA A C 1
ATOM 1131 O O . ALA A 1 144 ? 5.906 9.191 -55.739 1.00 58.53 144 ALA A O 1
ATOM 1132 N N . LEU A 1 145 ? 5.365 7.043 -56.072 1.00 57.72 145 LEU A N 1
ATOM 1133 C CA . LEU A 1 145 ? 6.705 6.512 -55.782 1.00 57.72 145 LEU A CA 1
ATOM 1134 C C . LEU A 1 145 ? 7.733 6.915 -56.849 1.00 57.72 145 LEU A C 1
ATOM 1136 O O . LEU A 1 145 ? 8.905 7.131 -56.542 1.00 57.72 145 LEU A O 1
ATOM 1140 N N . ALA A 1 146 ? 7.302 7.050 -58.109 1.00 59.38 146 ALA A N 1
ATOM 1141 C CA . ALA A 1 146 ? 8.157 7.574 -59.164 1.00 59.38 146 ALA A CA 1
ATOM 1142 C C . ALA A 1 146 ? 8.505 9.048 -58.914 1.00 59.38 146 ALA A C 1
ATOM 1144 O O . ALA A 1 146 ? 9.663 9.417 -59.087 1.00 59.38 146 ALA A O 1
ATOM 1145 N N . GLU A 1 147 ? 7.559 9.894 -58.493 1.00 60.38 147 GLU A N 1
ATOM 1146 C CA . GLU A 1 147 ? 7.840 11.298 -58.156 1.00 60.38 147 GLU A CA 1
ATOM 1147 C C . GLU A 1 147 ? 8.845 11.434 -57.002 1.00 60.38 147 GLU A C 1
ATOM 1149 O O . GLU A 1 147 ? 9.786 12.228 -57.107 1.00 60.38 147 GLU A O 1
ATOM 1154 N N . GLU A 1 148 ? 8.719 10.610 -55.958 1.00 60.84 148 GLU A N 1
ATOM 1155 C CA . GLU A 1 148 ? 9.687 10.560 -54.855 1.00 60.84 148 GLU A CA 1
ATOM 1156 C C . GLU A 1 148 ? 11.077 10.111 -55.330 1.00 60.84 148 GLU A C 1
ATOM 1158 O O . GLU A 1 148 ? 12.079 10.775 -55.056 1.00 60.84 148 GLU A O 1
ATOM 1163 N N . ALA A 1 149 ? 11.160 9.047 -56.134 1.00 60.00 149 ALA A N 1
ATOM 1164 C CA . ALA A 1 149 ? 12.425 8.592 -56.709 1.00 60.00 149 ALA A CA 1
ATOM 1165 C C . ALA A 1 149 ? 13.086 9.671 -57.593 1.00 60.00 149 ALA A C 1
ATOM 1167 O O . ALA A 1 149 ? 14.305 9.859 -57.538 1.00 60.00 149 ALA A O 1
ATOM 1168 N N . HIS A 1 150 ? 12.307 10.436 -58.371 1.00 61.97 150 HIS A N 1
ATOM 1169 C CA . HIS A 1 150 ? 12.818 11.573 -59.150 1.00 61.97 150 HIS A CA 1
ATOM 1170 C C . HIS A 1 150 ? 13.325 12.715 -58.251 1.00 61.97 150 HIS A C 1
ATOM 1172 O O . HIS A 1 150 ? 14.334 13.346 -58.584 1.00 61.97 150 HIS A O 1
ATOM 1178 N N . LEU A 1 151 ? 12.660 12.990 -57.122 1.00 66.56 151 LEU A N 1
ATOM 1179 C CA . LEU A 1 151 ? 13.093 13.990 -56.142 1.00 66.56 151 LEU A CA 1
ATOM 1180 C C . LEU A 1 151 ? 14.454 13.618 -55.540 1.00 66.56 151 LEU A C 1
ATOM 1182 O O . LEU A 1 151 ? 15.384 14.426 -55.570 1.00 66.56 151 LEU A O 1
ATOM 1186 N N . TYR A 1 152 ? 14.609 12.382 -55.071 1.00 63.50 152 TYR A N 1
ATOM 1187 C CA . TYR A 1 152 ? 15.856 11.909 -54.469 1.00 63.50 152 TYR A CA 1
ATOM 1188 C C . TYR A 1 152 ? 16.988 11.741 -55.496 1.00 63.50 152 TYR A C 1
ATOM 1190 O O . TYR A 1 152 ? 18.135 12.080 -55.206 1.00 63.50 152 TYR A O 1
ATOM 1198 N N . THR A 1 153 ? 16.674 11.364 -56.743 1.00 60.31 153 THR A N 1
ATOM 1199 C CA . THR A 1 153 ? 17.640 11.385 -57.862 1.00 60.31 153 THR A CA 1
ATOM 1200 C C . THR A 1 153 ? 18.148 12.803 -58.145 1.00 60.31 153 THR A C 1
ATOM 1202 O O . THR A 1 153 ? 19.329 13.005 -58.427 1.00 60.31 153 THR A O 1
ATOM 1205 N N . ARG A 1 154 ? 17.291 13.824 -58.013 1.00 60.41 154 ARG A N 1
ATOM 1206 C CA . ARG A 1 154 ? 17.710 15.229 -58.127 1.00 60.41 154 ARG A CA 1
ATOM 1207 C C . ARG A 1 154 ? 18.639 15.631 -56.978 1.00 60.41 154 ARG A C 1
ATOM 1209 O O . ARG A 1 154 ? 19.658 16.271 -57.237 1.00 60.41 154 ARG A O 1
ATOM 1216 N N . HIS A 1 155 ? 18.341 15.215 -55.745 1.00 62.84 155 HIS A N 1
ATOM 1217 C CA . HIS A 1 155 ? 19.224 15.442 -54.594 1.00 62.84 155 HIS A CA 1
ATOM 1218 C C . HIS A 1 155 ? 20.609 14.810 -54.793 1.00 62.84 155 HIS A C 1
ATOM 1220 O O . HIS A 1 155 ? 21.614 15.482 -54.558 1.00 62.84 155 HIS A O 1
ATOM 1226 N N . LEU A 1 156 ? 20.674 13.591 -55.334 1.00 60.09 156 LEU A N 1
ATOM 1227 C CA . LEU A 1 156 ? 21.925 12.910 -55.691 1.00 60.09 156 LEU A CA 1
ATOM 1228 C C . LEU A 1 156 ? 22.761 13.695 -56.704 1.00 60.09 156 LEU A C 1
ATOM 1230 O O . LEU A 1 156 ? 23.942 13.950 -56.478 1.00 60.09 156 LEU A O 1
ATOM 1234 N N . ILE A 1 157 ? 22.140 14.145 -57.796 1.00 58.22 157 ILE A N 1
ATOM 1235 C CA . ILE A 1 157 ? 22.833 14.889 -58.856 1.00 58.22 157 ILE A CA 1
ATOM 1236 C C . ILE A 1 157 ? 23.335 16.243 -58.327 1.00 58.22 157 ILE A C 1
ATOM 1238 O O . ILE A 1 157 ? 24.482 16.610 -58.572 1.00 58.22 157 ILE A O 1
ATOM 1242 N N . THR A 1 158 ? 22.527 16.961 -57.540 1.00 55.03 158 THR A N 1
ATOM 1243 C CA . THR A 1 158 ? 22.922 18.265 -56.967 1.00 55.03 158 THR A CA 1
ATOM 1244 C C . THR A 1 158 ? 23.995 18.167 -55.875 1.00 55.03 158 THR A C 1
ATOM 1246 O O . THR A 1 158 ? 24.808 19.077 -55.751 1.00 55.03 158 THR A O 1
ATOM 1249 N N . GLY A 1 159 ? 24.058 17.065 -55.117 1.00 49.91 159 GLY A N 1
ATOM 1250 C CA . GLY A 1 159 ? 25.087 16.838 -54.094 1.00 49.91 159 GLY A CA 1
ATOM 1251 C C . GLY A 1 159 ? 26.487 16.565 -54.659 1.00 49.91 159 GLY A C 1
ATOM 1252 O O . GLY A 1 159 ? 27.481 16.833 -53.990 1.00 49.91 159 GLY A O 1
ATOM 1253 N N . THR A 1 160 ? 26.586 16.087 -55.906 1.00 44.94 160 THR A N 1
ATOM 1254 C CA . THR A 1 160 ? 27.876 15.838 -56.584 1.00 44.94 160 THR A CA 1
ATOM 1255 C C . THR A 1 160 ? 28.545 17.102 -57.137 1.00 44.94 160 THR A C 1
ATOM 1257 O O . THR A 1 160 ? 29.727 17.066 -57.481 1.00 44.94 160 THR A O 1
ATOM 1260 N N . GLN A 1 161 ? 27.831 18.234 -57.188 1.00 43.47 161 GLN A N 1
ATOM 1261 C CA . GLN A 1 161 ? 28.353 19.521 -57.647 1.00 43.47 161 GLN A CA 1
ATOM 1262 C C . GLN A 1 161 ? 28.149 20.604 -56.580 1.00 43.47 161 GLN A C 1
ATOM 1264 O O . GLN A 1 161 ? 27.094 21.231 -56.518 1.00 43.47 161 GLN A O 1
ATOM 1269 N N . ARG A 1 162 ? 29.184 20.911 -55.787 1.00 37.44 162 ARG A N 1
ATOM 1270 C CA . ARG A 1 162 ? 29.317 22.252 -55.192 1.00 37.44 162 ARG A CA 1
ATOM 1271 C C . ARG A 1 162 ? 30.707 22.847 -55.455 1.00 37.44 162 ARG A C 1
ATOM 1273 O O . ARG A 1 162 ? 31.699 22.190 -55.139 1.00 37.44 162 ARG A O 1
ATOM 1280 N N . PRO A 1 163 ? 30.784 24.064 -56.033 1.00 34.09 163 PRO A N 1
ATOM 1281 C CA . PRO A 1 163 ? 31.992 24.878 -56.060 1.00 34.09 163 PRO A CA 1
ATOM 1282 C C . PRO A 1 163 ? 32.245 25.510 -54.683 1.00 34.09 163 PRO A C 1
ATOM 1284 O O . PRO A 1 163 ? 31.305 25.769 -53.935 1.00 34.09 163 PRO A O 1
ATOM 1287 N N . ASN A 1 164 ? 33.524 25.746 -54.385 1.00 35.28 164 ASN A N 1
ATOM 1288 C CA . ASN A 1 164 ? 34.041 26.454 -53.212 1.00 35.28 164 ASN A CA 1
ATOM 1289 C C . ASN A 1 164 ? 33.220 27.705 -52.854 1.00 35.28 164 ASN A C 1
ATOM 1291 O O . ASN A 1 164 ? 33.226 28.658 -53.627 1.00 35.28 164 ASN A O 1
ATOM 1295 N N . ASP A 1 165 ? 32.618 27.738 -51.666 1.00 28.03 165 ASP A N 1
ATOM 1296 C CA . ASP A 1 165 ? 32.478 28.978 -50.900 1.00 28.03 165 ASP A CA 1
ATOM 1297 C C . ASP A 1 165 ? 32.298 28.664 -49.407 1.00 28.03 165 ASP A C 1
ATOM 1299 O O . ASP A 1 165 ? 31.701 27.659 -49.019 1.00 28.03 165 ASP A O 1
ATOM 1303 N N . SER A 1 166 ? 32.934 29.490 -48.585 1.00 39.56 166 SER A N 1
ATOM 1304 C CA . SER A 1 166 ? 33.287 29.275 -47.182 1.00 39.56 166 SER A CA 1
ATOM 1305 C C . SER A 1 166 ? 32.103 29.325 -46.208 1.00 39.56 166 SER A C 1
ATOM 1307 O O . SER A 1 166 ? 31.310 30.265 -46.214 1.00 39.56 166 SER A O 1
ATOM 1309 N N . PHE A 1 167 ? 32.037 28.351 -45.291 1.00 30.09 167 PHE A N 1
ATOM 1310 C CA . PHE A 1 167 ? 31.078 28.338 -44.185 1.00 30.09 167 PHE A CA 1
ATOM 1311 C C . PHE A 1 167 ? 31.687 28.891 -42.895 1.00 30.09 167 PHE A C 1
ATOM 1313 O O . PHE A 1 167 ? 32.720 28.441 -42.404 1.00 30.09 167 PHE A O 1
ATOM 1320 N N . ILE A 1 168 ? 30.993 29.889 -42.356 1.00 31.17 168 ILE A N 1
ATOM 1321 C CA . ILE A 1 168 ? 31.135 30.428 -41.009 1.00 31.17 168 ILE A CA 1
ATOM 1322 C C . ILE A 1 168 ? 30.668 29.348 -40.024 1.00 31.17 168 ILE A C 1
ATOM 1324 O O . ILE A 1 168 ? 29.503 28.956 -40.043 1.00 31.17 168 ILE A O 1
ATOM 1328 N N . SER A 1 169 ? 31.580 28.875 -39.172 1.00 31.11 169 SER A N 1
ATOM 1329 C CA . SER A 1 169 ? 31.299 27.937 -38.084 1.00 31.11 169 SER A CA 1
ATOM 1330 C C . SER A 1 169 ? 30.365 28.563 -37.045 1.00 31.11 169 SER A C 1
ATOM 1332 O O . SER A 1 169 ? 30.732 29.515 -36.357 1.00 31.11 169 SER A O 1
ATOM 1334 N N . LEU A 1 170 ? 29.170 27.993 -36.902 1.00 29.05 170 LEU A N 1
ATOM 1335 C CA . LEU A 1 170 ? 28.320 28.138 -35.724 1.00 29.05 170 LEU A CA 1
ATOM 1336 C C . LEU A 1 170 ? 28.394 26.818 -34.957 1.00 29.05 170 LEU A C 1
ATOM 1338 O O . LEU A 1 170 ? 27.732 25.847 -35.304 1.00 29.05 170 LEU A O 1
ATOM 1342 N N . THR A 1 171 ? 29.243 26.791 -33.934 1.00 32.50 171 THR A N 1
ATOM 1343 C CA . THR A 1 171 ? 29.308 25.731 -32.927 1.00 32.50 171 THR A CA 1
ATOM 1344 C C . THR A 1 171 ? 27.965 25.630 -32.205 1.00 32.50 171 THR A C 1
ATOM 1346 O O . THR A 1 171 ? 27.632 26.499 -31.397 1.00 32.50 171 THR A O 1
ATOM 1349 N N . LEU A 1 172 ? 27.200 24.585 -32.517 1.00 31.77 172 LEU A N 1
ATOM 1350 C CA . LEU A 1 172 ? 26.022 24.136 -31.779 1.00 31.77 172 LEU A CA 1
ATOM 1351 C C . LEU A 1 172 ? 26.328 22.737 -31.216 1.00 31.77 172 LEU A C 1
ATOM 1353 O O . LEU A 1 172 ? 26.597 21.807 -31.967 1.00 31.77 172 LEU A O 1
ATOM 1357 N N . ASP A 1 173 ? 26.357 22.659 -29.888 1.00 37.28 173 ASP A N 1
ATOM 1358 C CA . ASP A 1 173 ? 26.501 21.521 -28.964 1.00 37.28 173 ASP A CA 1
ATOM 1359 C C . ASP A 1 173 ? 26.435 20.082 -29.541 1.00 37.28 173 ASP A C 1
ATOM 1361 O O . ASP A 1 173 ? 25.365 19.480 -29.640 1.00 37.28 173 ASP A O 1
ATOM 1365 N N . SER A 1 174 ? 27.598 19.465 -29.803 1.00 44.59 174 SER A N 1
ATOM 1366 C CA . SER A 1 174 ? 27.708 18.078 -30.309 1.00 44.59 174 SER A CA 1
ATOM 1367 C C . SER A 1 174 ? 27.389 16.982 -29.267 1.00 44.59 174 SER A C 1
ATOM 1369 O O . SER A 1 174 ? 27.133 15.837 -29.639 1.00 44.59 174 SER A O 1
ATOM 1371 N N . GLU A 1 175 ? 27.360 17.296 -27.965 1.00 40.09 175 GLU A N 1
ATOM 1372 C CA . GLU A 1 175 ? 27.034 16.324 -26.900 1.00 40.09 175 GLU A CA 1
ATOM 1373 C C . GLU A 1 175 ? 25.531 15.989 -26.823 1.00 40.09 175 GLU A C 1
ATOM 1375 O O . GLU A 1 175 ? 25.146 14.917 -26.350 1.00 40.09 175 GLU A O 1
ATOM 1380 N N . GLY A 1 176 ? 24.662 16.884 -27.305 1.00 42.78 176 GLY A N 1
ATOM 1381 C CA . GLY A 1 176 ? 23.213 16.670 -27.304 1.00 42.78 176 GLY A CA 1
ATOM 1382 C C . GLY A 1 176 ? 22.757 15.646 -28.347 1.00 42.78 176 GLY A C 1
ATOM 1383 O O . GLY A 1 176 ? 21.884 14.822 -28.068 1.00 42.78 176 GLY A O 1
ATOM 1384 N N . ASP A 1 177 ? 23.375 15.656 -29.529 1.00 49.62 177 ASP A N 1
ATOM 1385 C CA . ASP A 1 177 ? 22.957 14.832 -30.669 1.00 49.62 177 ASP A CA 1
ATOM 1386 C C . ASP A 1 177 ? 23.294 13.329 -30.474 1.00 49.62 177 ASP A C 1
ATOM 1388 O O . ASP A 1 177 ? 22.522 12.458 -30.894 1.00 49.62 177 ASP A O 1
ATOM 1392 N N . SER A 1 178 ? 24.368 12.985 -29.747 1.00 50.69 178 SER A N 1
ATOM 1393 C CA . SER A 1 178 ? 24.725 11.585 -29.435 1.00 50.69 178 SER A CA 1
ATOM 1394 C C . SER A 1 178 ? 23.783 10.951 -28.399 1.00 50.69 178 SER A C 1
ATOM 1396 O O . SER A 1 178 ? 23.288 9.840 -28.598 1.00 50.69 178 SER A O 1
ATOM 1398 N N . SER A 1 179 ? 23.436 11.685 -27.336 1.00 55.19 179 SER A N 1
ATOM 1399 C CA . SER A 1 179 ? 22.469 11.259 -26.309 1.00 55.19 179 SER A CA 1
ATOM 1400 C C . SER A 1 179 ? 21.076 10.984 -26.895 1.00 55.19 179 SER A C 1
ATOM 1402 O O . SER A 1 179 ? 20.425 9.990 -26.557 1.00 55.19 179 SER A O 1
ATOM 1404 N N . ILE A 1 180 ? 20.639 11.820 -27.843 1.00 60.00 180 ILE A N 1
ATOM 1405 C CA . ILE A 1 180 ? 19.369 11.642 -28.562 1.00 60.00 180 ILE A CA 1
ATOM 1406 C C . ILE A 1 180 ? 19.399 10.373 -29.422 1.00 60.00 180 ILE A C 1
ATOM 1408 O O . ILE A 1 180 ? 18.425 9.618 -29.439 1.00 60.00 180 ILE A O 1
ATOM 1412 N N . THR A 1 181 ? 20.519 10.106 -30.094 1.00 57.66 181 THR A N 1
ATOM 1413 C CA . THR A 1 181 ? 20.686 8.913 -30.934 1.00 57.66 181 THR A CA 1
ATOM 1414 C C . THR A 1 181 ? 20.585 7.633 -30.104 1.00 57.66 181 THR A C 1
ATOM 1416 O O . THR A 1 181 ? 19.807 6.741 -30.444 1.00 57.66 181 THR A O 1
ATOM 1419 N N . TYR A 1 182 ? 21.264 7.565 -28.954 1.00 60.00 182 TYR A N 1
ATOM 1420 C CA . TYR A 1 182 ? 21.158 6.411 -28.055 1.00 60.00 182 TYR A CA 1
ATOM 1421 C C . TYR A 1 182 ? 19.747 6.212 -27.496 1.00 60.00 182 TYR A C 1
ATOM 1423 O O . TYR A 1 182 ? 19.261 5.081 -27.423 1.00 60.00 182 TYR A O 1
ATOM 1431 N N . LYS A 1 183 ? 19.059 7.302 -27.136 1.00 66.62 183 LYS A N 1
ATOM 1432 C CA . LYS A 1 183 ? 17.666 7.241 -26.681 1.00 66.62 183 LYS A CA 1
ATOM 1433 C C . LYS A 1 183 ? 16.739 6.670 -27.755 1.00 66.62 183 LYS A C 1
ATOM 1435 O O . LYS A 1 183 ? 15.879 5.854 -27.434 1.00 66.62 183 LYS A O 1
ATOM 1440 N N . ASN A 1 184 ? 16.934 7.053 -29.016 1.00 65.62 184 ASN A N 1
ATOM 1441 C CA . ASN A 1 184 ? 16.156 6.513 -30.129 1.00 65.62 184 ASN A CA 1
ATOM 1442 C C . ASN A 1 184 ? 16.404 5.011 -30.301 1.00 65.62 184 ASN A C 1
ATOM 1444 O O . ASN A 1 184 ? 15.445 4.257 -30.396 1.00 65.62 184 ASN A O 1
ATOM 1448 N N . VAL A 1 185 ? 17.663 4.562 -30.247 1.00 65.56 185 VAL A N 1
ATOM 1449 C CA . VAL A 1 185 ? 18.004 3.130 -30.336 1.00 65.56 185 VAL A CA 1
ATOM 1450 C C . VAL A 1 185 ? 17.341 2.328 -29.213 1.00 65.56 185 VAL A C 1
ATOM 1452 O O . VAL A 1 185 ? 16.717 1.300 -29.476 1.00 65.56 185 VAL A O 1
ATOM 1455 N N . ILE A 1 186 ? 17.414 2.809 -27.967 1.00 71.50 186 ILE A N 1
ATOM 1456 C CA . ILE A 1 186 ? 16.739 2.175 -26.822 1.00 71.50 186 ILE A CA 1
ATOM 1457 C C . ILE A 1 186 ? 15.231 2.084 -27.068 1.00 71.50 186 ILE A C 1
ATOM 1459 O O . ILE A 1 186 ? 14.637 1.019 -26.890 1.00 71.50 186 ILE A O 1
ATOM 1463 N N . HIS A 1 187 ? 14.619 3.185 -27.503 1.00 75.75 187 HIS A N 1
ATOM 1464 C CA . HIS A 1 187 ? 13.186 3.246 -27.758 1.00 75.75 187 HIS A CA 1
ATOM 1465 C C . HIS A 1 187 ? 12.755 2.288 -28.879 1.00 75.75 187 HIS A C 1
ATOM 1467 O O . HIS A 1 187 ? 11.740 1.603 -28.742 1.00 75.75 187 HIS A O 1
ATOM 1473 N N . THR A 1 188 ? 13.541 2.172 -29.952 1.00 68.19 188 THR A N 1
ATOM 1474 C CA . THR A 1 188 ? 13.293 1.226 -31.047 1.00 68.19 188 THR A CA 1
ATOM 1475 C C . THR A 1 188 ? 13.366 -0.216 -30.556 1.00 68.19 188 THR A C 1
ATOM 1477 O O . THR A 1 188 ? 12.427 -0.976 -30.784 1.00 68.19 188 THR A O 1
ATOM 1480 N N . ILE A 1 189 ? 14.412 -0.589 -29.806 1.00 69.88 189 ILE A N 1
ATOM 1481 C CA . ILE A 1 189 ? 14.550 -1.940 -29.228 1.00 69.88 189 ILE A CA 1
ATOM 1482 C C . ILE A 1 189 ? 13.325 -2.290 -28.375 1.00 69.88 189 ILE A C 1
ATOM 1484 O O . ILE A 1 189 ? 12.768 -3.382 -28.490 1.00 69.88 189 ILE A O 1
ATOM 1488 N N . ILE A 1 190 ? 12.878 -1.354 -27.538 1.00 77.25 190 ILE A N 1
ATOM 1489 C CA . ILE A 1 190 ? 11.738 -1.563 -26.641 1.00 77.25 190 ILE A CA 1
ATOM 1490 C C . ILE A 1 190 ? 10.433 -1.669 -27.416 1.00 77.25 190 ILE A C 1
ATOM 1492 O O . ILE A 1 190 ? 9.605 -2.526 -27.109 1.00 77.25 190 ILE A O 1
ATOM 1496 N N . THR A 1 191 ? 10.256 -0.840 -28.439 1.00 74.62 191 THR A N 1
ATOM 1497 C CA . THR A 1 191 ? 9.068 -0.858 -29.293 1.00 74.62 191 THR A CA 1
ATOM 1498 C C . THR A 1 191 ? 8.970 -2.180 -30.050 1.00 74.62 191 THR A C 1
ATOM 1500 O O . THR A 1 191 ? 7.936 -2.844 -29.976 1.00 74.62 191 THR A O 1
ATOM 1503 N N . VAL A 1 192 ? 10.060 -2.628 -30.681 1.00 68.94 192 VAL A N 1
ATOM 1504 C CA . VAL A 1 192 ? 10.130 -3.920 -31.384 1.00 68.94 192 VAL A CA 1
ATOM 1505 C C . VAL A 1 192 ? 9.840 -5.076 -30.427 1.00 68.94 192 VAL A C 1
ATOM 1507 O O . VAL A 1 192 ? 8.972 -5.908 -30.702 1.00 68.94 192 VAL A O 1
ATOM 1510 N N . ALA A 1 193 ? 10.488 -5.101 -29.259 1.00 72.56 193 ALA A N 1
ATOM 1511 C CA . ALA A 1 193 ? 10.262 -6.145 -28.265 1.00 72.56 193 ALA A CA 1
ATOM 1512 C C . ALA A 1 193 ? 8.815 -6.142 -27.737 1.00 72.56 193 ALA A C 1
ATOM 1514 O O . ALA A 1 193 ? 8.205 -7.203 -27.615 1.00 72.56 193 ALA A O 1
ATOM 1515 N N . THR A 1 194 ? 8.216 -4.971 -27.508 1.00 76.69 194 THR A N 1
ATOM 1516 C CA . THR A 1 194 ? 6.821 -4.850 -27.045 1.00 76.69 194 THR A CA 1
ATOM 1517 C C . THR A 1 194 ? 5.819 -5.316 -28.106 1.00 76.69 194 THR A C 1
ATOM 1519 O O . THR A 1 194 ? 4.813 -5.947 -27.772 1.00 76.69 194 THR A O 1
ATOM 1522 N N . ILE A 1 195 ? 6.085 -5.034 -29.385 1.00 74.25 195 ILE A N 1
ATOM 1523 C CA . ILE A 1 195 ? 5.239 -5.458 -30.510 1.00 74.25 195 ILE A CA 1
ATOM 1524 C C . ILE A 1 195 ? 5.340 -6.968 -30.742 1.00 74.25 195 ILE A C 1
ATOM 1526 O O . ILE A 1 195 ? 4.333 -7.590 -31.082 1.00 74.25 195 ILE A O 1
ATOM 1530 N N . SER A 1 196 ? 6.518 -7.561 -30.514 1.00 69.19 196 SER A N 1
ATOM 1531 C CA . SER A 1 196 ? 6.767 -8.986 -30.762 1.00 69.19 196 SER A CA 1
ATOM 1532 C C . SER A 1 196 ? 5.824 -9.920 -29.993 1.00 69.19 196 SER A C 1
ATOM 1534 O O . SER A 1 196 ? 5.514 -11.005 -30.477 1.00 69.19 196 SER A O 1
ATOM 1536 N N . LYS A 1 197 ? 5.340 -9.497 -28.811 1.00 71.50 197 LYS A N 1
ATOM 1537 C CA . LYS A 1 197 ? 4.512 -10.292 -27.878 1.00 71.50 197 LYS A CA 1
ATOM 1538 C C . LYS A 1 197 ? 5.114 -11.657 -27.496 1.00 71.50 197 LYS A C 1
ATOM 1540 O O . LYS A 1 197 ? 4.406 -12.479 -26.919 1.00 71.50 197 LYS A O 1
ATOM 1545 N N . ASP A 1 198 ? 6.395 -11.888 -27.774 1.00 74.38 198 ASP A N 1
ATOM 1546 C CA . ASP A 1 198 ? 7.131 -13.080 -27.357 1.00 74.38 198 ASP A CA 1
ATOM 1547 C C . ASP A 1 198 ? 7.889 -12.767 -26.064 1.00 74.38 198 ASP A C 1
ATOM 1549 O O . ASP A 1 198 ? 8.745 -11.876 -26.022 1.00 74.38 198 ASP A O 1
ATOM 1553 N N . SER A 1 199 ? 7.587 -13.509 -24.998 1.00 76.62 199 SER A N 1
ATOM 1554 C CA . SER A 1 199 ? 8.212 -13.306 -23.693 1.00 76.62 199 SER A CA 1
ATOM 1555 C C . SER A 1 199 ? 9.727 -13.509 -23.715 1.00 76.62 199 SER A C 1
ATOM 1557 O O . SER A 1 199 ? 10.437 -12.829 -22.975 1.00 76.62 199 SER A O 1
ATOM 1559 N N . LYS A 1 200 ? 10.257 -14.355 -24.607 1.00 73.75 200 LYS A N 1
ATOM 1560 C CA . LYS A 1 200 ? 11.706 -14.556 -24.753 1.00 73.75 200 LYS A CA 1
ATOM 1561 C C . LYS A 1 200 ? 12.390 -13.339 -25.362 1.00 73.75 200 LYS A C 1
ATOM 1563 O O . LYS A 1 200 ? 13.471 -12.964 -24.912 1.00 73.75 200 LYS A O 1
ATOM 1568 N N . ILE A 1 201 ? 11.761 -12.712 -26.358 1.00 71.44 201 ILE A N 1
ATOM 1569 C CA . ILE A 1 201 ? 12.282 -11.498 -27.003 1.00 71.44 201 ILE A CA 1
ATOM 1570 C C . ILE A 1 201 ? 12.239 -10.330 -26.014 1.00 71.44 201 ILE A C 1
ATOM 1572 O O . ILE A 1 201 ? 13.220 -9.597 -25.888 1.00 71.44 201 ILE A O 1
ATOM 1576 N N . VAL A 1 202 ? 11.150 -10.203 -25.248 1.00 77.69 202 VAL A N 1
ATOM 1577 C CA . VAL A 1 202 ? 11.025 -9.212 -24.167 1.00 77.69 202 VAL A CA 1
ATOM 1578 C C . VAL A 1 202 ? 12.119 -9.409 -23.111 1.00 77.69 202 VAL A C 1
ATOM 1580 O O . VAL A 1 202 ? 12.814 -8.451 -22.768 1.00 77.69 202 VAL A O 1
ATOM 1583 N N . ALA A 1 203 ? 12.335 -10.642 -22.643 1.00 72.88 203 ALA A N 1
ATOM 1584 C CA . ALA A 1 203 ? 13.367 -10.957 -21.656 1.00 72.88 203 ALA A CA 1
ATOM 1585 C C . ALA A 1 203 ? 14.789 -10.687 -22.179 1.00 72.88 203 ALA A C 1
ATOM 1587 O O . ALA A 1 203 ? 15.619 -10.121 -21.461 1.00 72.88 203 ALA A O 1
ATOM 1588 N N . LEU A 1 204 ? 15.069 -11.038 -23.440 1.00 72.31 204 LEU A N 1
ATOM 1589 C CA . LEU A 1 204 ? 16.356 -10.779 -24.084 1.00 72.31 204 LEU A CA 1
ATOM 1590 C C . LEU A 1 204 ? 16.620 -9.276 -24.221 1.00 72.31 204 LEU A C 1
ATOM 1592 O O . LEU A 1 204 ? 17.684 -8.812 -23.812 1.00 72.31 204 LEU A O 1
ATOM 1596 N N . ALA A 1 205 ? 15.653 -8.514 -24.740 1.00 72.88 205 ALA A N 1
ATOM 1597 C CA . ALA A 1 205 ? 15.760 -7.064 -24.888 1.00 72.88 205 ALA A CA 1
ATOM 1598 C C . ALA A 1 205 ? 15.979 -6.382 -23.530 1.00 72.88 205 ALA A C 1
ATOM 1600 O O . ALA A 1 205 ? 16.869 -5.542 -23.389 1.00 72.88 205 ALA A O 1
ATOM 1601 N N . GLN A 1 206 ? 15.228 -6.799 -22.506 1.00 78.50 206 GLN A N 1
ATOM 1602 C CA . GLN A 1 206 ? 15.379 -6.294 -21.145 1.00 78.50 206 GLN A CA 1
ATOM 1603 C C . GLN A 1 206 ? 16.778 -6.605 -20.585 1.00 78.50 206 GLN A C 1
ATOM 1605 O O . GLN A 1 206 ? 17.463 -5.702 -20.113 1.00 78.50 206 GLN A O 1
ATOM 1610 N N . SER A 1 207 ? 17.246 -7.854 -20.679 1.00 74.00 207 SER A N 1
ATOM 1611 C CA . SER A 1 207 ? 18.588 -8.257 -20.229 1.00 74.00 207 SER A CA 1
ATOM 1612 C C . SER A 1 207 ? 19.693 -7.476 -20.947 1.00 74.00 207 SER A C 1
ATOM 1614 O O . SER A 1 207 ? 20.591 -6.935 -20.300 1.00 74.00 207 SER A O 1
ATOM 1616 N N . MET A 1 208 ? 19.600 -7.359 -22.274 1.00 74.12 208 MET A N 1
ATOM 1617 C CA . MET A 1 208 ? 20.585 -6.662 -23.098 1.00 74.12 208 MET A CA 1
ATOM 1618 C C . MET A 1 208 ? 20.708 -5.187 -22.707 1.00 74.12 208 MET A C 1
ATOM 1620 O O . MET A 1 208 ? 21.823 -4.697 -22.535 1.00 74.12 208 MET A O 1
ATOM 1624 N N . LEU A 1 209 ? 19.582 -4.489 -22.531 1.00 74.31 209 LEU A N 1
ATOM 1625 C CA . LEU A 1 209 ? 19.569 -3.078 -22.148 1.00 74.31 209 LEU A CA 1
ATOM 1626 C C . LEU A 1 209 ? 20.118 -2.874 -20.729 1.00 74.31 209 LEU A C 1
ATOM 1628 O O . LEU A 1 209 ? 20.980 -2.022 -20.519 1.00 74.31 209 LEU A O 1
ATOM 1632 N N . LEU A 1 210 ? 19.704 -3.698 -19.761 1.00 78.25 210 LEU A N 1
ATOM 1633 C CA . LEU A 1 210 ? 20.180 -3.582 -18.377 1.00 78.25 210 LEU A CA 1
ATOM 1634 C C . LEU A 1 210 ? 21.687 -3.854 -18.233 1.00 78.25 210 LEU A C 1
ATOM 1636 O O . LEU A 1 210 ? 22.332 -3.258 -17.374 1.00 78.25 210 LEU A O 1
ATOM 1640 N N . GLN A 1 211 ? 22.276 -4.710 -19.077 1.00 73.69 211 GLN A N 1
ATOM 1641 C CA . GLN A 1 211 ? 23.724 -4.978 -19.089 1.00 73.69 211 GLN A CA 1
ATOM 1642 C C . GLN A 1 211 ? 24.580 -3.790 -19.564 1.00 73.69 211 GLN A C 1
ATOM 1644 O O . GLN A 1 211 ? 25.804 -3.799 -19.370 1.00 73.69 211 GLN A O 1
ATOM 1649 N N . LYS A 1 212 ? 23.967 -2.789 -20.210 1.00 72.00 212 LYS A N 1
ATOM 1650 C CA . LYS A 1 212 ? 24.649 -1.573 -20.677 1.00 72.00 212 LYS A CA 1
ATOM 1651 C C . LYS A 1 212 ? 24.696 -0.466 -19.623 1.00 72.00 212 LYS A C 1
ATOM 1653 O O . LYS A 1 212 ? 25.455 0.481 -19.811 1.00 72.00 212 LYS A O 1
ATOM 1658 N N . ILE A 1 213 ? 23.963 -0.613 -18.517 1.00 77.06 213 ILE A N 1
ATOM 1659 C CA . ILE A 1 213 ? 23.992 0.348 -17.411 1.00 77.06 213 ILE A CA 1
ATOM 1660 C C . ILE A 1 213 ? 25.416 0.453 -16.844 1.00 77.06 213 ILE A C 1
ATOM 1662 O O . ILE A 1 213 ? 26.049 -0.562 -16.545 1.00 77.06 213 ILE A O 1
ATOM 1666 N N . GLY A 1 214 ? 25.909 1.683 -16.697 1.00 71.38 214 GLY A N 1
ATOM 1667 C CA . GLY A 1 214 ? 27.228 2.007 -16.154 1.00 71.38 214 GLY A CA 1
ATOM 1668 C C . GLY A 1 214 ? 28.369 1.958 -17.171 1.00 71.38 214 GLY A C 1
ATOM 1669 O O . GLY A 1 214 ? 29.525 2.074 -16.773 1.00 71.38 214 GLY A O 1
ATOM 1670 N N . ARG A 1 215 ? 28.077 1.764 -18.468 1.00 71.44 215 ARG A N 1
ATOM 1671 C CA . ARG A 1 215 ? 29.111 1.669 -19.516 1.00 71.44 215 ARG A CA 1
ATOM 1672 C C . ARG A 1 215 ? 29.352 2.950 -20.308 1.00 71.44 215 ARG A C 1
ATOM 1674 O O . ARG A 1 215 ? 30.435 3.092 -20.852 1.00 71.44 215 ARG A O 1
ATOM 1681 N N . VAL A 1 216 ? 28.357 3.832 -20.418 1.00 67.31 216 VAL A N 1
ATOM 1682 C CA . VAL A 1 216 ? 28.427 5.014 -21.299 1.00 67.31 216 VAL A CA 1
ATOM 1683 C C . VAL A 1 216 ? 28.333 6.299 -20.483 1.00 67.31 216 VAL A C 1
ATOM 1685 O O . VAL A 1 216 ? 29.327 6.983 -20.271 1.00 67.31 216 VAL A O 1
ATOM 1688 N N . ASN A 1 217 ? 27.135 6.636 -20.007 1.00 72.31 217 ASN A N 1
ATOM 1689 C CA . ASN A 1 217 ? 26.882 7.825 -19.202 1.00 72.31 217 ASN A CA 1
ATOM 1690 C C . ASN A 1 217 ? 25.624 7.596 -18.352 1.00 72.31 217 ASN A C 1
ATOM 1692 O O . ASN A 1 217 ? 24.655 6.991 -18.808 1.00 72.31 217 ASN A O 1
ATOM 1696 N N . VAL A 1 218 ? 25.616 8.165 -17.150 1.00 81.19 218 VAL A N 1
ATOM 1697 C CA . VAL A 1 218 ? 24.493 8.226 -16.209 1.00 81.19 218 VAL A CA 1
ATOM 1698 C C . VAL A 1 218 ? 23.177 8.690 -16.851 1.00 81.19 218 VAL A C 1
ATOM 1700 O O . VAL A 1 218 ? 22.115 8.184 -16.493 1.00 81.19 218 VAL A O 1
ATOM 1703 N N . VAL A 1 219 ? 23.213 9.639 -17.795 1.00 79.69 219 VAL A N 1
ATOM 1704 C CA . VAL A 1 219 ? 21.997 10.108 -18.496 1.00 79.69 219 VAL A CA 1
ATOM 1705 C C . VAL A 1 219 ? 21.368 8.981 -19.318 1.00 79.69 219 VAL A C 1
ATOM 1707 O O . VAL A 1 219 ? 20.146 8.812 -19.319 1.00 79.69 219 VAL A O 1
ATOM 1710 N N . LEU A 1 220 ? 22.203 8.181 -19.982 1.00 78.3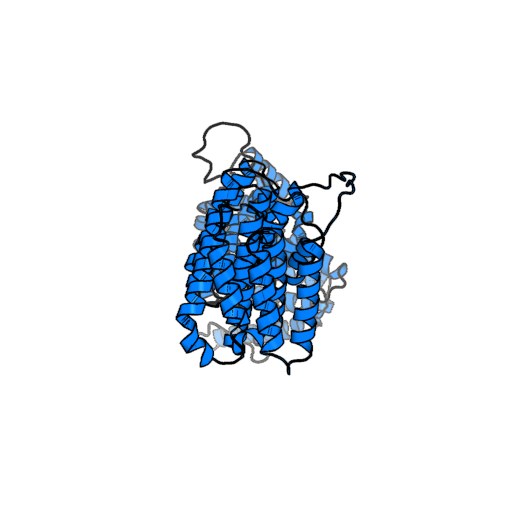8 220 LEU A N 1
ATOM 1711 C CA . LEU A 1 220 ? 21.747 7.027 -20.744 1.00 78.38 220 LEU A CA 1
ATOM 1712 C C . LEU A 1 220 ? 21.267 5.912 -19.815 1.00 78.38 220 LEU A C 1
ATOM 1714 O O . LEU A 1 220 ? 20.226 5.316 -20.073 1.00 78.38 220 LEU A O 1
ATOM 1718 N N . ASP A 1 221 ? 21.967 5.684 -18.704 1.00 82.00 221 ASP A N 1
ATOM 1719 C CA . ASP A 1 221 ? 21.558 4.718 -17.682 1.00 82.00 221 ASP A CA 1
ATOM 1720 C C . ASP A 1 221 ? 20.158 5.037 -17.137 1.00 82.00 221 ASP A C 1
ATOM 1722 O O . ASP A 1 221 ? 19.308 4.152 -17.041 1.00 82.00 221 ASP A O 1
ATOM 1726 N N . ALA A 1 222 ? 19.884 6.312 -16.842 1.00 86.25 222 ALA A N 1
ATOM 1727 C CA . ALA A 1 222 ? 18.564 6.781 -16.431 1.00 86.25 222 ALA A CA 1
ATOM 1728 C C . ALA A 1 222 ? 17.498 6.531 -17.516 1.00 86.25 222 ALA A C 1
ATOM 1730 O O . ALA A 1 222 ? 16.399 6.068 -17.206 1.00 86.25 222 ALA A O 1
ATOM 1731 N N . CYS A 1 223 ? 17.834 6.766 -18.789 1.00 83.88 223 CYS A N 1
ATOM 1732 C CA . CYS A 1 223 ? 16.944 6.486 -19.917 1.00 83.88 223 CYS A CA 1
ATOM 1733 C C . CYS A 1 223 ? 16.636 4.987 -20.059 1.00 83.88 223 CYS A C 1
ATOM 1735 O O . CYS A 1 223 ? 15.484 4.614 -20.266 1.00 83.88 223 CYS A O 1
ATOM 1737 N N . ILE A 1 224 ? 17.645 4.121 -19.914 1.00 82.31 224 ILE A N 1
ATOM 1738 C CA . ILE A 1 224 ? 17.468 2.663 -19.932 1.00 82.31 224 ILE A CA 1
ATOM 1739 C C . ILE A 1 224 ? 16.518 2.243 -18.809 1.00 82.31 224 ILE A C 1
ATOM 1741 O O . ILE A 1 224 ? 15.589 1.470 -19.041 1.00 82.31 224 ILE A O 1
ATOM 1745 N N . VAL A 1 225 ? 16.729 2.755 -17.595 1.00 90.00 225 VAL A N 1
ATOM 1746 C CA . VAL A 1 225 ? 15.885 2.434 -16.438 1.00 90.00 225 VAL A CA 1
ATOM 1747 C C . VAL A 1 225 ? 14.431 2.811 -16.698 1.00 90.00 225 VAL A C 1
ATOM 1749 O O . VAL A 1 225 ? 13.567 1.975 -16.473 1.00 90.00 225 VAL A O 1
ATOM 1752 N N . GLU A 1 226 ? 14.159 4.008 -17.216 1.00 89.81 226 GLU A N 1
ATOM 1753 C CA . GLU A 1 226 ? 12.791 4.477 -17.475 1.00 89.81 226 GLU A CA 1
ATOM 1754 C C . GLU A 1 226 ? 12.078 3.716 -18.586 1.00 89.81 226 GLU A C 1
ATOM 1756 O O . GLU A 1 226 ? 10.904 3.373 -18.445 1.00 89.81 226 GLU A O 1
ATOM 1761 N N . GLU A 1 227 ? 12.772 3.440 -19.686 1.00 84.62 227 GLU A N 1
ATOM 1762 C CA . GLU A 1 227 ? 12.141 2.831 -20.853 1.00 84.62 227 GLU A CA 1
ATOM 1763 C C . GLU A 1 227 ? 11.955 1.310 -20.657 1.00 84.62 227 GLU A C 1
ATOM 1765 O O . GLU A 1 227 ? 10.931 0.751 -21.059 1.00 84.62 227 GLU A O 1
ATOM 1770 N N . THR A 1 228 ? 12.880 0.620 -19.968 1.00 86.62 228 THR A N 1
ATOM 1771 C CA . THR A 1 228 ? 12.785 -0.842 -19.721 1.00 86.62 228 THR A CA 1
ATOM 1772 C C . THR A 1 228 ? 11.545 -1.255 -18.924 1.00 86.62 228 THR A C 1
ATOM 1774 O O . THR A 1 228 ? 11.128 -2.412 -18.974 1.00 86.62 228 THR A O 1
ATOM 1777 N N . VAL A 1 229 ? 10.889 -0.314 -18.247 1.00 89.00 229 VAL A N 1
ATOM 1778 C CA . VAL A 1 229 ? 9.632 -0.551 -17.532 1.00 89.00 229 VAL A CA 1
ATOM 1779 C C . VAL A 1 229 ? 8.486 -0.928 -18.468 1.00 89.00 229 VAL A C 1
ATOM 1781 O O . VAL A 1 229 ? 7.615 -1.709 -18.084 1.00 89.00 229 VAL A O 1
ATOM 1784 N N . ALA A 1 230 ? 8.472 -0.409 -19.698 1.00 86.12 230 ALA A N 1
ATOM 1785 C CA . ALA A 1 230 ? 7.444 -0.761 -20.675 1.00 86.12 230 ALA A CA 1
ATOM 1786 C C . ALA A 1 230 ? 7.489 -2.261 -21.017 1.00 86.12 230 ALA A C 1
ATOM 1788 O O . ALA A 1 230 ? 6.441 -2.901 -21.128 1.00 86.12 230 ALA A O 1
ATOM 1789 N N . LEU A 1 231 ? 8.698 -2.833 -21.087 1.00 84.69 231 LEU A N 1
ATOM 1790 C CA . LEU A 1 231 ? 8.914 -4.269 -21.278 1.00 84.69 231 LEU A CA 1
ATOM 1791 C C . LEU A 1 231 ? 8.415 -5.075 -20.078 1.00 84.69 231 LEU A C 1
ATOM 1793 O O . LEU A 1 231 ? 7.730 -6.078 -20.255 1.00 84.69 231 LEU A O 1
ATOM 1797 N N . ALA A 1 232 ? 8.661 -4.574 -18.865 1.00 86.12 232 ALA A N 1
ATOM 1798 C CA . ALA A 1 232 ? 8.290 -5.228 -17.613 1.00 86.12 232 ALA A CA 1
ATOM 1799 C C . ALA A 1 232 ? 6.792 -5.571 -17.504 1.00 86.12 232 ALA A C 1
ATOM 1801 O O . ALA A 1 232 ? 6.432 -6.551 -16.859 1.00 86.12 232 ALA A O 1
ATOM 1802 N N . LEU A 1 233 ? 5.912 -4.789 -18.144 1.00 86.69 233 LEU A N 1
ATOM 1803 C CA . LEU A 1 233 ? 4.463 -5.041 -18.169 1.00 86.69 233 LEU A CA 1
ATOM 1804 C C . LEU A 1 233 ? 4.062 -6.265 -19.010 1.00 86.69 233 LEU A C 1
ATOM 1806 O O . LEU A 1 233 ? 2.918 -6.721 -18.919 1.00 86.69 233 LEU A O 1
ATOM 1810 N N . LYS A 1 234 ? 4.966 -6.750 -19.866 1.00 84.38 234 LYS A N 1
ATOM 1811 C CA . LYS A 1 234 ? 4.786 -7.902 -20.761 1.00 84.38 234 LYS A CA 1
ATOM 1812 C C . LYS A 1 234 ? 5.697 -9.080 -20.406 1.00 84.38 234 LYS A C 1
ATOM 1814 O O . LYS A 1 234 ? 5.585 -10.124 -21.039 1.00 84.38 234 LYS A O 1
ATOM 1819 N N . SER A 1 235 ? 6.576 -8.912 -19.422 1.00 84.44 235 SER A N 1
ATOM 1820 C CA . SER A 1 235 ? 7.516 -9.937 -18.976 1.00 84.44 235 SER A CA 1
ATOM 1821 C C . SER A 1 235 ? 6.824 -11.051 -18.188 1.00 84.44 235 SER A C 1
ATOM 1823 O O . SER A 1 235 ? 5.796 -10.838 -17.540 1.00 84.44 235 SER A O 1
ATOM 1825 N N . GLU A 1 236 ? 7.430 -12.238 -18.197 1.00 87.88 236 GLU A N 1
ATOM 1826 C CA . GLU A 1 236 ? 7.011 -13.346 -17.337 1.00 87.88 236 GLU A CA 1
ATOM 1827 C C . GLU A 1 236 ? 7.235 -13.006 -15.849 1.00 87.88 236 GLU A C 1
ATOM 1829 O O . GLU A 1 236 ? 8.136 -12.224 -15.515 1.00 87.88 236 GLU A O 1
ATOM 1834 N N . PRO A 1 237 ? 6.474 -13.618 -14.920 1.00 89.31 237 PRO A N 1
ATOM 1835 C CA . PRO A 1 237 ? 6.590 -13.364 -13.483 1.00 89.31 237 PRO A CA 1
ATOM 1836 C C . PRO A 1 237 ? 8.016 -13.463 -12.922 1.00 89.31 237 PRO A C 1
ATOM 1838 O O . PRO A 1 237 ? 8.405 -12.663 -12.070 1.00 89.31 237 PRO A O 1
ATOM 1841 N N . THR A 1 238 ? 8.812 -14.423 -13.401 1.00 88.69 238 THR A N 1
ATOM 1842 C CA . THR A 1 238 ? 10.200 -14.631 -12.961 1.00 88.69 238 THR A CA 1
ATOM 1843 C C . THR A 1 238 ? 11.114 -13.486 -13.386 1.00 88.69 238 THR A C 1
ATOM 1845 O O . THR A 1 238 ? 11.880 -12.968 -12.572 1.00 88.69 238 THR A O 1
ATOM 1848 N N . ASP A 1 239 ? 10.997 -13.044 -14.636 1.00 87.19 239 ASP A N 1
ATOM 1849 C CA . ASP A 1 239 ? 11.823 -11.973 -15.200 1.00 87.19 239 ASP A CA 1
ATOM 1850 C C . ASP A 1 239 ? 11.447 -10.617 -14.604 1.00 87.19 239 ASP A C 1
ATOM 1852 O O . ASP A 1 239 ? 12.309 -9.776 -14.330 1.00 87.19 239 ASP A O 1
ATOM 1856 N N . PHE A 1 240 ? 10.157 -10.430 -14.317 1.00 92.25 240 PHE A N 1
ATOM 1857 C CA . PHE A 1 240 ? 9.659 -9.268 -13.599 1.00 92.25 240 PHE A CA 1
ATOM 1858 C C . PHE A 1 240 ? 10.252 -9.179 -12.183 1.00 92.25 240 PHE A C 1
ATOM 1860 O O . PHE A 1 240 ? 10.763 -8.130 -11.791 1.00 92.25 240 PHE A O 1
ATOM 1867 N N . GLN A 1 241 ? 10.284 -10.279 -11.422 1.00 91.50 241 GLN A N 1
ATOM 1868 C CA . GLN A 1 241 ? 10.914 -10.298 -10.094 1.00 91.50 241 GLN A CA 1
ATOM 1869 C C . GLN A 1 241 ? 12.415 -9.975 -10.142 1.00 91.50 241 GLN A C 1
ATOM 1871 O O . GLN A 1 241 ? 12.924 -9.269 -9.266 1.00 91.50 241 GLN A O 1
ATOM 1876 N N . LEU A 1 242 ? 13.133 -10.474 -11.154 1.00 89.19 242 LEU A N 1
ATOM 1877 C CA . LEU A 1 242 ? 14.550 -10.160 -11.351 1.00 89.19 242 LEU A CA 1
ATOM 1878 C C . LEU A 1 242 ? 14.763 -8.667 -11.628 1.00 89.19 242 LEU A C 1
ATOM 1880 O O . LEU A 1 242 ? 15.669 -8.067 -11.045 1.00 89.19 242 LEU A O 1
ATOM 1884 N N . LEU A 1 243 ? 13.895 -8.050 -12.436 1.00 90.94 243 LEU A N 1
ATOM 1885 C CA . LEU A 1 243 ? 13.922 -6.609 -12.688 1.00 90.94 243 LEU A CA 1
ATOM 1886 C C . LEU A 1 243 ? 13.704 -5.797 -11.408 1.00 90.94 243 LEU A C 1
ATOM 1888 O O . LEU A 1 243 ? 14.455 -4.862 -11.137 1.00 90.94 243 LEU A O 1
ATOM 1892 N N . LEU A 1 244 ? 12.715 -6.166 -10.590 1.00 92.69 244 LEU A N 1
ATOM 1893 C CA . LEU A 1 244 ? 12.438 -5.467 -9.330 1.00 92.69 244 LEU A CA 1
ATOM 1894 C C . LEU A 1 244 ? 13.634 -5.527 -8.374 1.00 92.69 244 LEU A C 1
ATOM 1896 O O . LEU A 1 244 ? 14.022 -4.506 -7.800 1.00 92.69 244 LEU A O 1
ATOM 1900 N N . LYS A 1 245 ? 14.271 -6.700 -8.252 1.00 90.88 245 LYS A N 1
ATOM 1901 C CA . LYS A 1 245 ? 15.506 -6.870 -7.470 1.00 90.88 245 LYS A CA 1
ATOM 1902 C C . LYS A 1 245 ? 16.647 -6.017 -8.027 1.00 90.88 245 LYS A C 1
ATOM 1904 O O . LYS A 1 245 ? 17.391 -5.411 -7.254 1.00 90.88 245 LYS A O 1
ATOM 1909 N N . PHE A 1 246 ? 16.768 -5.932 -9.352 1.00 90.25 246 PHE A N 1
ATOM 1910 C CA . PHE A 1 246 ? 17.755 -5.079 -10.007 1.00 90.25 246 PHE A CA 1
ATOM 1911 C C . PHE A 1 246 ? 17.518 -3.592 -9.700 1.00 90.25 246 PHE A C 1
ATOM 1913 O O . PHE A 1 246 ? 18.444 -2.925 -9.241 1.00 90.25 246 PHE A O 1
ATOM 1920 N N . TYR A 1 247 ? 16.290 -3.081 -9.851 1.00 91.62 247 TYR A N 1
ATOM 1921 C CA . TYR A 1 247 ? 15.948 -1.694 -9.506 1.00 91.62 247 TYR A CA 1
ATOM 1922 C C . TYR A 1 247 ? 16.154 -1.388 -8.021 1.00 91.62 247 TYR A C 1
ATOM 1924 O O . TYR A 1 247 ? 16.607 -0.297 -7.680 1.00 91.62 247 TYR A O 1
ATOM 1932 N N . ALA A 1 248 ? 15.857 -2.332 -7.124 1.00 88.56 248 ALA A N 1
ATOM 1933 C CA . ALA A 1 248 ? 16.112 -2.164 -5.695 1.00 88.56 248 ALA A CA 1
ATOM 1934 C C . ALA A 1 248 ? 17.613 -2.005 -5.395 1.00 88.56 248 ALA A C 1
ATOM 1936 O O . ALA A 1 248 ? 17.995 -1.120 -4.625 1.00 88.56 248 ALA A O 1
ATOM 1937 N N . ARG A 1 249 ? 18.465 -2.819 -6.035 1.00 89.50 249 ARG A N 1
ATOM 1938 C CA . ARG A 1 249 ? 19.927 -2.705 -5.927 1.00 89.50 249 ARG A CA 1
ATOM 1939 C C . ARG A 1 249 ? 20.427 -1.386 -6.515 1.00 89.50 249 ARG A C 1
ATOM 1941 O O . ARG A 1 249 ? 21.126 -0.655 -5.823 1.00 89.50 249 ARG A O 1
ATOM 1948 N N . LEU A 1 250 ? 20.013 -1.065 -7.741 1.00 90.00 250 LEU A N 1
ATOM 1949 C CA . LEU A 1 250 ? 20.423 0.149 -8.448 1.00 90.00 250 LEU A CA 1
ATOM 1950 C C . LEU A 1 250 ? 20.055 1.414 -7.667 1.00 90.00 250 LEU A C 1
ATOM 1952 O O . LEU A 1 250 ? 20.876 2.313 -7.527 1.00 90.00 250 LEU A O 1
ATOM 1956 N N . TYR A 1 251 ? 18.849 1.456 -7.098 1.00 89.88 251 TYR A N 1
ATOM 1957 C CA . TYR A 1 251 ? 18.409 2.549 -6.237 1.00 89.88 251 TYR A CA 1
ATOM 1958 C C . TYR A 1 251 ? 19.323 2.732 -5.024 1.00 89.88 251 TYR A C 1
ATOM 1960 O O . TYR A 1 251 ? 19.756 3.844 -4.740 1.00 89.88 251 TYR A O 1
ATOM 1968 N N . ARG A 1 252 ? 19.633 1.644 -4.306 1.00 86.75 252 ARG A N 1
ATOM 1969 C CA . ARG A 1 252 ? 20.494 1.708 -3.119 1.00 86.75 252 ARG A CA 1
ATOM 1970 C C . ARG A 1 252 ? 21.884 2.230 -3.475 1.00 86.75 252 ARG A C 1
ATOM 1972 O O . ARG A 1 252 ? 22.403 3.095 -2.777 1.00 86.75 252 ARG A O 1
ATOM 1979 N N . ASP A 1 253 ? 22.462 1.714 -4.551 1.00 86.56 253 ASP A N 1
ATOM 1980 C CA . ASP A 1 253 ? 23.804 2.098 -4.978 1.00 86.56 253 ASP A CA 1
ATOM 1981 C C . ASP A 1 253 ? 23.821 3.572 -5.438 1.00 86.56 253 ASP A C 1
ATOM 1983 O O . ASP A 1 253 ? 24.721 4.320 -5.058 1.00 86.56 253 ASP A O 1
ATOM 1987 N N . ALA A 1 254 ? 22.777 4.030 -6.141 1.00 87.88 254 ALA A N 1
ATOM 1988 C CA . ALA A 1 254 ? 22.619 5.425 -6.553 1.00 87.88 254 ALA A CA 1
ATOM 1989 C C . ALA A 1 254 ? 22.448 6.393 -5.370 1.00 87.88 254 ALA A C 1
ATOM 1991 O O . ALA A 1 254 ? 23.025 7.479 -5.393 1.00 87.88 254 ALA A O 1
ATOM 1992 N N . VAL A 1 255 ? 21.711 6.006 -4.320 1.00 85.50 255 VAL A N 1
ATOM 1993 C CA . VAL A 1 255 ? 21.576 6.812 -3.091 1.00 85.50 255 VAL A CA 1
ATOM 1994 C C . VAL A 1 255 ? 22.924 6.959 -2.384 1.00 85.50 255 VAL A C 1
ATOM 1996 O O . VAL A 1 255 ? 23.289 8.070 -2.014 1.00 85.50 255 VAL A O 1
ATOM 1999 N N . ILE A 1 256 ? 23.693 5.871 -2.251 1.00 85.69 256 ILE A N 1
ATOM 2000 C CA . ILE A 1 256 ? 25.030 5.899 -1.627 1.00 85.69 256 ILE A CA 1
ATOM 2001 C C . ILE A 1 256 ? 25.994 6.788 -2.425 1.00 85.69 256 ILE A C 1
ATOM 2003 O O . ILE A 1 256 ? 26.815 7.492 -1.843 1.00 85.69 256 ILE A O 1
ATOM 2007 N N . GLN A 1 257 ? 25.891 6.770 -3.754 1.00 85.56 257 GLN A N 1
ATOM 2008 C CA . GLN A 1 257 ? 26.725 7.578 -4.648 1.00 85.56 257 GLN A CA 1
ATOM 2009 C C . GLN A 1 257 ? 26.231 9.027 -4.809 1.00 85.56 257 GLN A C 1
ATOM 2011 O O . GLN A 1 257 ? 26.923 9.833 -5.424 1.00 85.56 257 GLN A O 1
ATOM 2016 N N . GLY A 1 258 ? 25.043 9.372 -4.297 1.00 84.12 258 GLY A N 1
ATOM 2017 C CA . GLY A 1 258 ? 24.435 10.694 -4.480 1.00 84.12 258 GLY A CA 1
ATOM 2018 C C . GLY A 1 258 ? 23.966 10.983 -5.914 1.00 84.12 258 GLY A C 1
ATOM 2019 O O . GLY A 1 258 ? 23.838 12.143 -6.301 1.00 84.12 258 GLY A O 1
ATOM 2020 N N . ASN A 1 259 ? 23.711 9.951 -6.724 1.00 88.44 259 ASN A N 1
ATOM 2021 C CA . ASN A 1 259 ? 23.304 10.102 -8.119 1.00 88.44 259 ASN A CA 1
ATOM 2022 C C . ASN A 1 259 ? 21.789 10.345 -8.241 1.00 88.44 259 ASN A C 1
ATOM 2024 O O . ASN A 1 259 ? 20.995 9.410 -8.379 1.00 88.44 259 ASN A O 1
ATOM 2028 N N . ALA A 1 260 ? 21.395 11.620 -8.205 1.00 89.50 260 ALA A N 1
ATOM 2029 C CA . ALA A 1 260 ? 19.992 12.034 -8.257 1.00 89.50 260 ALA A CA 1
ATOM 2030 C C . ALA A 1 260 ? 19.266 11.586 -9.540 1.00 89.50 260 ALA A C 1
ATOM 2032 O O . ALA A 1 260 ? 18.101 11.206 -9.476 1.00 89.50 260 ALA A O 1
ATOM 2033 N N . LEU A 1 261 ? 19.955 11.552 -10.689 1.00 89.19 261 LEU A N 1
ATOM 2034 C CA . LEU A 1 261 ? 19.340 11.191 -11.972 1.00 89.19 261 LEU A CA 1
ATOM 2035 C C . LEU A 1 261 ? 18.840 9.742 -11.984 1.00 89.19 261 LEU A C 1
ATOM 2037 O O . LEU A 1 261 ? 17.718 9.478 -12.412 1.00 89.19 261 LEU A O 1
ATOM 2041 N N . ILE A 1 262 ? 19.646 8.803 -11.478 1.00 90.75 262 ILE A N 1
ATOM 2042 C CA . ILE A 1 262 ? 19.247 7.390 -11.395 1.00 90.75 262 ILE A CA 1
ATOM 2043 C C . ILE A 1 262 ? 18.161 7.197 -10.332 1.00 90.75 262 ILE A C 1
ATOM 2045 O O . ILE A 1 262 ? 17.222 6.428 -10.542 1.00 90.75 262 ILE A O 1
ATOM 2049 N N . VAL A 1 263 ? 18.252 7.908 -9.204 1.00 90.12 263 VAL A N 1
ATOM 2050 C CA . VAL A 1 263 ? 17.214 7.889 -8.161 1.00 90.12 263 VAL A CA 1
ATOM 2051 C C . VAL A 1 263 ? 15.858 8.312 -8.736 1.00 90.12 263 VAL A C 1
ATOM 2053 O O . VAL A 1 263 ? 14.871 7.588 -8.576 1.00 90.12 263 VAL A O 1
ATOM 2056 N N . ASP A 1 264 ? 15.821 9.424 -9.469 1.00 90.19 264 ASP A N 1
ATOM 2057 C CA . ASP A 1 264 ? 14.608 9.934 -10.107 1.00 90.19 264 ASP A CA 1
ATOM 2058 C C . ASP A 1 264 ? 14.096 8.997 -11.206 1.00 90.19 264 ASP A C 1
ATOM 2060 O O . ASP A 1 264 ? 12.888 8.751 -11.291 1.00 90.19 264 ASP A O 1
ATOM 2064 N N . ALA A 1 265 ? 14.992 8.397 -11.994 1.00 91.62 265 ALA A N 1
ATOM 2065 C CA . ALA A 1 265 ? 14.630 7.406 -13.004 1.00 91.62 265 ALA A CA 1
ATOM 2066 C C . ALA A 1 265 ? 13.952 6.174 -12.392 1.00 91.62 265 ALA A C 1
ATOM 2068 O O . ALA A 1 265 ? 12.895 5.739 -12.861 1.00 91.62 265 ALA A O 1
ATOM 2069 N N . VAL A 1 266 ? 14.487 5.642 -11.287 1.00 93.19 266 VAL A N 1
ATOM 2070 C CA . VAL A 1 266 ? 13.860 4.521 -10.570 1.00 93.19 266 VAL A CA 1
ATOM 2071 C C . VAL A 1 266 ? 12.517 4.940 -9.958 1.00 93.19 266 VAL A C 1
ATOM 2073 O O . VAL A 1 266 ? 11.559 4.164 -9.993 1.00 93.19 266 VAL A O 1
ATOM 2076 N N . HIS A 1 267 ? 12.393 6.160 -9.427 1.00 91.31 267 HIS A N 1
ATOM 2077 C CA . HIS A 1 267 ? 11.114 6.670 -8.918 1.00 91.31 267 HIS A CA 1
ATOM 2078 C C . HIS A 1 267 ? 10.049 6.772 -10.016 1.00 91.31 267 HIS A C 1
ATOM 2080 O O . HIS A 1 267 ? 8.923 6.300 -9.826 1.00 91.31 267 HIS A O 1
ATOM 2086 N N . ARG A 1 268 ? 10.402 7.337 -11.178 1.00 91.44 268 ARG 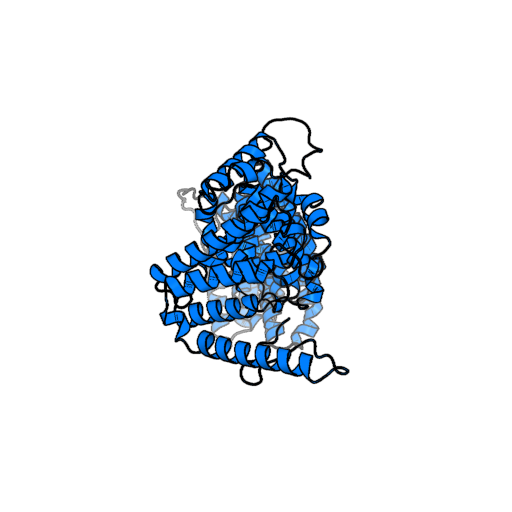A N 1
ATOM 2087 C CA . ARG A 1 268 ? 9.518 7.402 -12.353 1.00 91.44 268 ARG A CA 1
ATOM 2088 C C . ARG A 1 268 ? 9.103 6.008 -12.806 1.00 91.44 268 ARG A C 1
ATOM 2090 O O . ARG A 1 268 ? 7.918 5.774 -13.030 1.00 91.44 268 ARG A O 1
ATOM 2097 N N . SER A 1 269 ? 10.049 5.076 -12.819 1.00 92.81 269 SER A N 1
ATOM 2098 C CA . SER A 1 269 ? 9.825 3.679 -13.184 1.00 92.81 269 SER A CA 1
ATOM 2099 C C . SER A 1 269 ? 8.837 2.972 -12.257 1.00 92.81 269 SER A C 1
ATOM 2101 O O . SER A 1 269 ? 7.874 2.354 -12.712 1.00 92.81 269 SER A O 1
ATOM 2103 N N . ARG A 1 270 ? 9.000 3.127 -10.937 1.00 93.19 270 ARG A N 1
ATOM 2104 C CA . ARG A 1 270 ? 8.054 2.587 -9.946 1.00 93.19 270 ARG A CA 1
ATOM 2105 C C . ARG A 1 270 ? 6.656 3.181 -10.109 1.00 93.19 270 ARG A C 1
ATOM 2107 O O . ARG A 1 270 ? 5.662 2.458 -10.099 1.00 93.19 270 ARG A O 1
ATOM 2114 N N . LYS A 1 271 ? 6.572 4.501 -10.299 1.00 91.94 271 LYS A N 1
ATOM 2115 C CA . LYS A 1 271 ? 5.295 5.183 -10.538 1.00 91.94 271 LYS A CA 1
ATOM 2116 C C . LYS A 1 271 ? 4.624 4.671 -11.813 1.00 91.94 271 LYS A C 1
ATOM 2118 O O . LYS A 1 271 ? 3.419 4.443 -11.805 1.00 91.94 271 LYS A O 1
ATOM 2123 N N . TYR A 1 272 ? 5.386 4.462 -12.884 1.00 92.25 272 TYR A N 1
ATOM 2124 C CA . TYR A 1 272 ? 4.873 3.919 -14.137 1.00 92.25 272 TYR A CA 1
ATOM 2125 C C . TYR A 1 272 ? 4.280 2.516 -13.930 1.00 92.25 272 TYR A C 1
ATOM 2127 O O . TYR A 1 272 ? 3.118 2.297 -14.268 1.00 92.25 272 TYR A O 1
ATOM 2135 N N . LEU A 1 273 ? 5.003 1.593 -13.282 1.00 93.44 273 LEU A N 1
ATOM 2136 C CA . LEU A 1 273 ? 4.469 0.259 -12.962 1.00 93.44 273 LEU A CA 1
ATOM 2137 C C . LEU A 1 273 ? 3.170 0.337 -12.155 1.00 93.44 273 LEU A C 1
ATOM 2139 O O . LEU A 1 273 ? 2.180 -0.300 -12.515 1.00 93.44 273 LEU A O 1
ATOM 2143 N N . ALA A 1 274 ? 3.149 1.162 -11.105 1.00 93.44 274 ALA A N 1
ATOM 2144 C CA . ALA A 1 274 ? 1.973 1.332 -10.259 1.00 93.44 274 ALA A CA 1
ATOM 2145 C C . ALA A 1 274 ? 0.758 1.874 -11.031 1.00 93.44 274 ALA A C 1
ATOM 2147 O O . ALA A 1 274 ? -0.371 1.469 -10.759 1.00 93.44 274 ALA A O 1
ATOM 2148 N N . LEU A 1 275 ? 0.974 2.745 -12.022 1.00 91.25 275 LEU A N 1
ATOM 2149 C CA . LEU A 1 275 ? -0.086 3.329 -12.846 1.00 91.25 275 LEU A CA 1
ATOM 2150 C C . LEU A 1 275 ? -0.627 2.365 -13.907 1.00 91.25 275 LEU A C 1
ATOM 2152 O O . LEU A 1 275 ? -1.842 2.315 -14.095 1.00 91.25 275 LEU A O 1
ATOM 2156 N N . TYR A 1 276 ? 0.220 1.568 -14.559 1.00 89.69 276 TYR A N 1
ATOM 2157 C CA . TYR A 1 276 ? -0.202 0.745 -15.701 1.00 89.69 276 TYR A CA 1
ATOM 2158 C C . TYR A 1 276 ? -0.568 -0.706 -15.354 1.00 89.69 276 TYR A C 1
ATOM 2160 O O . TYR A 1 276 ? -1.350 -1.313 -16.089 1.00 89.69 276 TYR A O 1
ATOM 2168 N N . LEU A 1 277 ? -0.094 -1.258 -14.230 1.00 91.12 277 LEU A N 1
ATOM 2169 C CA . LEU A 1 277 ? -0.501 -2.596 -13.782 1.00 91.12 277 LEU A CA 1
ATOM 2170 C C . LEU A 1 277 ? -1.986 -2.624 -13.398 1.00 91.12 277 LEU A C 1
ATOM 2172 O O . LEU A 1 277 ? -2.431 -1.868 -12.533 1.00 91.12 277 LEU A O 1
ATOM 2176 N N . GLN A 1 278 ? -2.756 -3.499 -14.042 1.00 87.81 278 GLN A N 1
ATOM 2177 C CA . GLN A 1 278 ? -4.175 -3.714 -13.748 1.00 87.81 278 GLN A CA 1
ATOM 2178 C C . GLN A 1 278 ? -4.349 -4.801 -12.688 1.00 87.81 278 GLN A C 1
ATOM 2180 O O . GLN A 1 278 ? -3.522 -5.707 -12.606 1.00 87.81 278 GLN A O 1
ATOM 2185 N N . LYS A 1 279 ? -5.437 -4.729 -11.913 1.00 83.50 279 LYS A N 1
ATOM 2186 C CA . LYS A 1 279 ? -5.725 -5.677 -10.824 1.00 83.50 279 LYS A CA 1
ATOM 2187 C C . LYS A 1 279 ? -5.832 -7.133 -11.291 1.00 83.50 279 LYS A C 1
ATOM 2189 O O . LYS A 1 279 ? -5.442 -8.024 -10.554 1.00 83.50 279 LYS A O 1
ATOM 2194 N N . ASP A 1 280 ? -6.274 -7.364 -12.527 1.00 82.12 280 ASP A N 1
ATOM 2195 C CA . ASP A 1 280 ? -6.453 -8.713 -13.086 1.00 82.12 280 ASP A CA 1
ATOM 2196 C C . ASP A 1 280 ? -5.127 -9.363 -13.527 1.00 82.12 280 ASP A C 1
ATOM 2198 O O . ASP A 1 280 ? -5.084 -10.544 -13.865 1.00 82.12 280 ASP A O 1
ATOM 2202 N N . ASN A 1 281 ? -4.029 -8.600 -13.555 1.00 85.25 281 ASN A N 1
ATOM 2203 C CA . ASN A 1 281 ? -2.728 -9.101 -13.981 1.00 85.25 281 ASN A CA 1
ATOM 2204 C C . ASN A 1 281 ? -2.009 -9.797 -12.804 1.00 85.25 281 ASN A C 1
ATOM 2206 O O . ASN A 1 281 ? -1.852 -9.174 -11.751 1.00 85.25 281 ASN A O 1
ATOM 2210 N N . PRO A 1 282 ? -1.479 -11.028 -12.961 1.00 85.31 282 PRO A N 1
ATOM 2211 C CA . PRO A 1 282 ? -0.730 -11.715 -11.900 1.00 85.31 282 PRO A CA 1
ATOM 2212 C C . PRO A 1 282 ? 0.490 -10.926 -11.390 1.00 85.31 282 PRO A C 1
ATOM 2214 O O . PRO A 1 282 ? 0.870 -11.050 -10.224 1.00 85.31 282 PRO A O 1
ATOM 2217 N N . LEU A 1 283 ? 1.079 -10.062 -12.226 1.00 90.25 283 LEU A N 1
ATOM 2218 C CA . LEU A 1 283 ? 2.189 -9.183 -11.848 1.00 90.25 283 LEU A CA 1
ATOM 2219 C C . LEU A 1 283 ? 1.790 -8.134 -10.797 1.00 90.25 283 LEU A C 1
ATOM 2221 O O . LEU A 1 283 ? 2.656 -7.643 -10.074 1.00 90.25 283 LEU A O 1
ATOM 2225 N N . PHE A 1 284 ? 0.497 -7.807 -10.672 1.00 91.06 284 PHE A N 1
ATOM 2226 C CA . PHE A 1 284 ? -0.007 -6.854 -9.681 1.00 91.06 284 PHE A CA 1
ATOM 2227 C C . PHE A 1 284 ? 0.336 -7.302 -8.258 1.00 91.06 284 PHE A C 1
ATOM 2229 O O . PHE A 1 284 ? 0.923 -6.535 -7.493 1.00 91.06 284 PHE A O 1
ATOM 2236 N N . LYS A 1 285 ? 0.034 -8.568 -7.931 1.00 89.94 285 LYS A N 1
ATOM 2237 C CA . LYS A 1 285 ? 0.323 -9.162 -6.618 1.00 89.94 285 LYS A CA 1
ATOM 2238 C C . LYS A 1 285 ? 1.824 -9.143 -6.336 1.00 89.94 285 LYS A C 1
ATOM 2240 O O . LYS A 1 285 ? 2.245 -8.680 -5.284 1.00 89.94 285 LYS A O 1
ATOM 2245 N N . ILE A 1 286 ? 2.630 -9.569 -7.310 1.00 92.00 286 ILE A N 1
ATOM 2246 C CA . ILE A 1 286 ? 4.095 -9.614 -7.198 1.00 92.00 286 ILE A CA 1
ATOM 2247 C C . ILE A 1 286 ? 4.668 -8.221 -6.923 1.00 92.00 286 ILE A C 1
ATOM 2249 O O . ILE A 1 286 ? 5.527 -8.059 -6.055 1.00 92.00 286 ILE A O 1
ATOM 2253 N N . TYR A 1 287 ? 4.189 -7.211 -7.649 1.00 94.38 287 TYR A N 1
ATOM 2254 C CA . TYR A 1 287 ? 4.681 -5.851 -7.494 1.00 94.38 287 TYR A CA 1
ATOM 2255 C C . TYR A 1 287 ? 4.280 -5.241 -6.148 1.00 94.38 287 TYR A C 1
ATOM 2257 O O . TYR A 1 287 ? 5.127 -4.657 -5.471 1.00 94.38 287 TYR A O 1
ATOM 2265 N N . LEU A 1 288 ? 3.022 -5.422 -5.729 1.00 93.62 288 LEU A N 1
ATOM 2266 C CA . LEU A 1 288 ? 2.542 -4.958 -4.428 1.00 93.62 288 LEU A CA 1
ATOM 2267 C C . LEU A 1 288 ? 3.345 -5.588 -3.284 1.00 93.62 288 LEU A C 1
ATOM 2269 O O . LEU A 1 288 ? 3.853 -4.861 -2.433 1.00 93.62 288 LEU A O 1
ATOM 2273 N N . THR A 1 289 ? 3.522 -6.913 -3.300 1.00 92.88 289 THR A N 1
ATOM 2274 C CA . THR A 1 289 ? 4.339 -7.625 -2.308 1.00 92.88 289 THR A CA 1
ATOM 2275 C C . THR A 1 289 ? 5.763 -7.077 -2.277 1.00 92.88 289 THR A C 1
ATOM 2277 O O . THR A 1 289 ? 6.250 -6.728 -1.208 1.00 92.88 289 THR A O 1
ATOM 2280 N N . SER A 1 290 ? 6.406 -6.894 -3.434 1.00 93.19 290 SER A N 1
ATOM 2281 C CA . SER A 1 290 ? 7.775 -6.367 -3.502 1.00 93.19 290 SER A CA 1
ATOM 2282 C C . SER A 1 290 ? 7.908 -4.944 -2.943 1.00 93.19 290 SER A C 1
ATOM 2284 O O . SER A 1 290 ? 8.904 -4.627 -2.285 1.00 93.19 290 SER A O 1
ATOM 2286 N N . LEU A 1 291 ? 6.922 -4.073 -3.180 1.00 93.69 291 LEU A N 1
ATOM 2287 C CA . LEU A 1 291 ? 6.909 -2.721 -2.619 1.00 93.69 291 LEU A CA 1
ATOM 2288 C C . LEU A 1 291 ? 6.718 -2.739 -1.100 1.00 93.69 291 LEU A C 1
ATOM 2290 O O . LEU A 1 291 ? 7.436 -2.031 -0.394 1.00 93.69 291 LEU A O 1
ATOM 2294 N N . LEU A 1 292 ? 5.790 -3.555 -0.596 1.00 92.88 292 LEU A N 1
ATOM 2295 C CA . LEU A 1 292 ? 5.551 -3.685 0.839 1.00 92.88 292 LEU A CA 1
ATOM 2296 C C . LEU A 1 292 ? 6.757 -4.305 1.548 1.00 92.88 292 LEU A C 1
ATOM 2298 O O . LEU A 1 292 ? 7.215 -3.752 2.538 1.00 92.88 292 LEU A O 1
ATOM 2302 N N . GLU A 1 293 ? 7.347 -5.372 1.006 1.00 91.31 293 GLU A N 1
ATOM 2303 C CA . GLU A 1 293 ? 8.613 -5.931 1.496 1.00 91.31 293 GLU A CA 1
ATOM 2304 C C . GLU A 1 293 ? 9.724 -4.882 1.489 1.00 91.31 293 GLU A C 1
ATOM 2306 O O . GLU A 1 293 ? 10.523 -4.818 2.420 1.00 91.31 293 GLU A O 1
ATOM 2311 N N . SER A 1 294 ? 9.781 -4.031 0.460 1.00 89.50 294 SER A N 1
ATOM 2312 C CA . SER A 1 294 ? 10.758 -2.944 0.409 1.00 89.50 294 SER A CA 1
ATOM 2313 C C . SER A 1 294 ? 10.545 -1.952 1.543 1.00 89.50 294 SER A C 1
ATOM 2315 O O . SER A 1 294 ? 11.532 -1.546 2.133 1.00 89.50 294 SER A O 1
ATOM 2317 N N . ILE A 1 295 ? 9.307 -1.596 1.900 1.00 88.94 295 ILE A N 1
ATOM 2318 C CA . ILE A 1 295 ? 9.035 -0.737 3.063 1.00 88.94 295 ILE A CA 1
ATOM 2319 C C . ILE A 1 295 ? 9.369 -1.472 4.358 1.00 88.94 295 ILE A C 1
ATOM 2321 O O . ILE A 1 295 ? 10.102 -0.947 5.191 1.00 88.94 295 ILE A O 1
ATOM 2325 N N . VAL A 1 296 ? 8.866 -2.695 4.518 1.00 88.00 296 VAL A N 1
ATOM 2326 C CA . VAL A 1 296 ? 9.029 -3.512 5.722 1.00 88.00 296 VAL A CA 1
ATOM 2327 C C . VAL A 1 296 ? 10.487 -3.852 5.970 1.00 88.00 296 VAL A C 1
ATOM 2329 O O . VAL A 1 296 ? 10.848 -4.010 7.120 1.00 88.00 296 VAL A O 1
ATOM 2332 N N . ASN A 1 297 ? 11.359 -3.932 4.965 1.00 83.44 297 ASN A N 1
ATOM 2333 C CA . ASN A 1 297 ? 12.784 -4.224 5.151 1.00 83.44 297 ASN A CA 1
ATOM 2334 C C . ASN A 1 297 ? 13.650 -2.982 5.413 1.00 83.44 297 ASN A C 1
ATOM 2336 O O . ASN A 1 297 ? 14.823 -3.129 5.754 1.00 83.44 297 ASN A O 1
ATOM 2340 N N . LYS A 1 298 ? 13.104 -1.764 5.307 1.00 78.50 298 LYS A N 1
ATOM 2341 C CA . LYS A 1 298 ? 13.829 -0.539 5.684 1.00 78.50 298 LYS A CA 1
ATOM 2342 C C . LYS A 1 298 ? 13.827 -0.375 7.202 1.00 78.50 298 LYS A C 1
ATOM 2344 O O . LYS A 1 298 ? 12.838 -0.685 7.859 1.00 78.50 298 LYS A O 1
ATOM 2349 N N . GLY A 1 299 ? 14.955 0.053 7.767 1.00 60.41 299 GLY A N 1
ATOM 2350 C CA . GLY A 1 299 ? 15.114 0.268 9.207 1.00 60.41 299 GLY A CA 1
ATOM 2351 C C . GLY A 1 299 ? 15.926 -0.811 9.942 1.00 60.41 299 GLY A C 1
ATOM 2352 O O . GLY A 1 299 ? 15.430 -1.881 10.291 1.00 60.41 299 GLY A O 1
ATOM 2353 N N . GLY A 1 300 ? 17.188 -0.486 10.241 1.00 50.91 300 GLY A N 1
ATOM 2354 C CA . GLY A 1 300 ? 17.966 -0.922 11.413 1.00 50.91 300 GLY A CA 1
ATOM 2355 C C . GLY A 1 300 ? 18.469 -2.371 11.535 1.00 50.91 300 GLY A C 1
ATOM 2356 O O . GLY A 1 300 ? 19.451 -2.582 12.247 1.00 50.91 300 GLY A O 1
ATOM 2357 N N . ALA A 1 301 ? 17.852 -3.376 10.907 1.00 43.78 301 ALA A N 1
ATOM 2358 C CA . ALA A 1 301 ? 18.260 -4.778 11.105 1.00 43.78 301 ALA A CA 1
ATOM 2359 C C . ALA A 1 301 ? 19.345 -5.251 10.120 1.00 43.78 301 ALA A C 1
ATOM 2361 O O . ALA A 1 301 ? 20.257 -5.970 10.523 1.00 43.78 301 ALA A O 1
ATOM 2362 N N . THR A 1 302 ? 19.298 -4.815 8.859 1.00 42.78 302 THR A N 1
ATOM 2363 C CA . THR A 1 302 ? 20.248 -5.244 7.814 1.00 42.78 302 THR A CA 1
ATOM 2364 C C . THR A 1 302 ? 21.579 -4.489 7.823 1.00 42.78 302 THR A C 1
ATOM 2366 O O . THR A 1 302 ? 22.526 -4.941 7.189 1.00 42.78 302 THR A O 1
ATOM 2369 N N . ASP A 1 303 ? 21.686 -3.375 8.553 1.00 42.47 303 ASP A N 1
ATOM 2370 C CA . ASP A 1 303 ? 22.909 -2.553 8.599 1.00 42.47 303 ASP A CA 1
ATOM 2371 C C . ASP A 1 303 ? 23.804 -2.824 9.816 1.00 42.47 303 ASP A C 1
ATOM 2373 O O . ASP A 1 303 ? 24.879 -2.238 9.939 1.00 42.47 303 ASP A O 1
ATOM 2377 N N . ARG A 1 304 ? 23.431 -3.759 10.704 1.00 41.91 304 ARG A N 1
ATOM 2378 C CA . ARG A 1 304 ? 24.259 -4.103 11.877 1.00 41.91 304 ARG A CA 1
ATOM 2379 C C . ARG A 1 304 ? 25.625 -4.700 11.522 1.00 41.91 304 ARG A C 1
ATOM 2381 O O . ARG A 1 304 ? 26.521 -4.668 12.360 1.00 41.91 304 ARG A O 1
ATOM 2388 N N . GLU A 1 305 ? 25.805 -5.205 10.303 1.00 42.09 305 GLU A N 1
ATOM 2389 C CA . GLU A 1 305 ? 27.081 -5.771 9.844 1.00 42.09 305 GLU A CA 1
ATOM 2390 C C . GLU A 1 305 ? 28.054 -4.730 9.265 1.00 42.09 305 GLU A C 1
ATOM 2392 O O . GLU A 1 305 ? 29.241 -5.022 9.116 1.00 42.09 305 GLU A O 1
ATOM 2397 N N . LYS A 1 306 ? 27.617 -3.491 8.994 1.00 41.88 306 LYS A N 1
ATOM 2398 C CA . LYS A 1 306 ? 28.508 -2.424 8.514 1.00 41.88 306 LYS A CA 1
ATOM 2399 C C . LYS A 1 306 ? 28.917 -1.511 9.661 1.00 41.88 306 LYS A C 1
ATOM 2401 O O . LYS A 1 306 ? 28.345 -0.456 9.912 1.00 41.88 306 LYS A O 1
ATOM 2406 N N . GLY A 1 307 ? 29.944 -1.952 10.379 1.00 35.75 307 GLY A N 1
ATOM 2407 C CA . GLY A 1 307 ? 30.607 -1.144 11.390 1.00 35.75 307 GLY A CA 1
ATOM 2408 C C . GLY A 1 307 ? 31.204 0.150 10.820 1.00 35.75 307 GLY A C 1
ATOM 2409 O O . GLY A 1 307 ? 31.830 0.139 9.765 1.00 35.75 307 GLY A O 1
ATOM 2410 N N . ARG A 1 308 ? 31.093 1.210 11.635 1.00 36.41 308 ARG A N 1
ATOM 2411 C CA . ARG A 1 308 ? 31.801 2.506 11.582 1.00 36.41 308 ARG A CA 1
ATOM 2412 C C . ARG A 1 308 ? 31.379 3.461 10.460 1.00 36.41 308 ARG A C 1
ATOM 2414 O O . ARG A 1 308 ? 31.980 3.462 9.400 1.00 36.41 308 ARG A O 1
ATOM 2421 N N . SER A 1 309 ? 30.460 4.373 10.776 1.00 32.38 309 SER A N 1
ATOM 2422 C CA . SER A 1 309 ? 30.760 5.779 11.118 1.00 32.38 309 SER A CA 1
ATOM 2423 C C . SER A 1 309 ? 29.515 6.642 10.890 1.00 32.38 309 SER A C 1
ATOM 2425 O O . SER A 1 309 ? 29.081 6.767 9.756 1.00 32.38 309 SER A O 1
ATOM 2427 N N . ASN A 1 310 ? 29.025 7.249 11.974 1.00 31.80 310 ASN A N 1
ATOM 2428 C CA . ASN A 1 310 ? 28.061 8.353 12.055 1.00 31.80 310 ASN A CA 1
ATOM 2429 C C . ASN A 1 310 ? 26.653 8.143 11.456 1.00 31.80 310 ASN A C 1
ATOM 2431 O O . ASN A 1 310 ? 26.477 7.874 10.280 1.00 31.80 310 ASN A O 1
ATOM 2435 N N . GLU A 1 311 ? 25.668 8.361 12.333 1.00 37.12 311 GLU A N 1
ATOM 2436 C CA . GLU A 1 311 ? 24.224 8.471 12.078 1.00 37.12 311 GLU A CA 1
ATOM 2437 C C . GLU A 1 311 ? 23.493 7.166 11.734 1.00 37.12 311 GLU A C 1
ATOM 2439 O O . GLU A 1 311 ? 23.240 6.800 10.592 1.00 37.12 311 GLU A O 1
ATOM 2444 N N . VAL A 1 312 ? 23.039 6.505 12.807 1.00 43.50 312 VAL A N 1
ATOM 2445 C CA . VAL A 1 312 ? 21.859 5.625 12.823 1.00 43.50 312 VAL A CA 1
ATOM 2446 C C . VAL A 1 312 ? 20.609 6.492 12.615 1.00 43.50 312 VAL A C 1
ATOM 2448 O O . VAL A 1 312 ? 19.711 6.525 13.455 1.00 43.50 312 VAL A O 1
ATOM 2451 N N . ASP A 1 313 ? 20.571 7.248 11.523 1.00 44.56 313 ASP A N 1
ATOM 2452 C CA . ASP A 1 313 ? 19.353 7.908 11.097 1.00 44.56 313 ASP A CA 1
ATOM 2453 C C . ASP A 1 313 ? 18.508 6.827 10.438 1.00 44.56 313 ASP A C 1
ATOM 2455 O O . ASP A 1 313 ? 18.730 6.403 9.305 1.00 44.56 313 ASP A O 1
ATOM 2459 N N . LEU A 1 314 ? 17.519 6.350 11.189 1.00 52.31 314 LEU A N 1
ATOM 2460 C CA . LEU A 1 314 ? 16.328 5.710 10.649 1.00 52.31 314 LEU A CA 1
ATOM 2461 C C . LEU A 1 314 ? 15.607 6.751 9.793 1.00 52.31 314 LEU A C 1
ATOM 2463 O O . LEU A 1 314 ? 14.551 7.257 10.171 1.00 52.31 314 LEU A O 1
ATOM 2467 N N . SER A 1 315 ? 16.201 7.140 8.666 1.00 60.31 315 SER A N 1
ATOM 2468 C CA . SER A 1 315 ? 15.684 8.257 7.905 1.00 60.31 315 SER A CA 1
ATOM 2469 C C . SER A 1 315 ? 14.369 7.797 7.292 1.00 60.31 315 SER A C 1
ATOM 2471 O O . SER A 1 315 ? 14.307 6.934 6.418 1.00 60.31 315 SER A O 1
ATOM 2473 N N . ALA A 1 316 ? 13.276 8.369 7.785 1.00 66.06 316 ALA A N 1
ATOM 2474 C CA . ALA A 1 316 ? 11.938 8.166 7.244 1.00 66.06 316 ALA A CA 1
ATOM 2475 C C . ALA A 1 316 ? 11.887 8.441 5.723 1.00 66.06 316 ALA A C 1
ATOM 2477 O O . ALA A 1 316 ? 11.070 7.880 4.994 1.00 66.06 316 ALA A O 1
ATOM 2478 N N . LYS A 1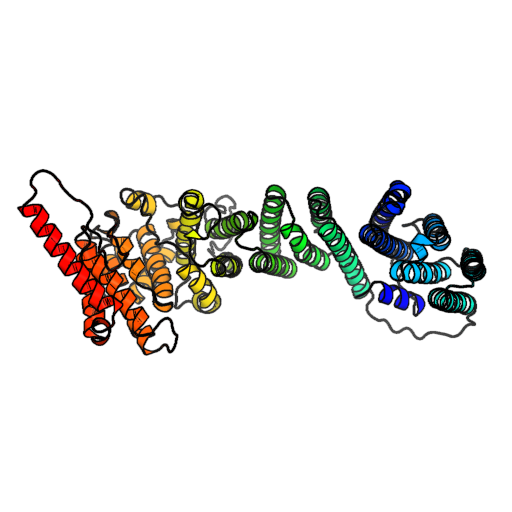 317 ? 12.860 9.227 5.235 1.00 74.62 317 LYS A N 1
ATOM 2479 C CA . LYS A 1 317 ? 13.170 9.483 3.826 1.00 74.62 317 LYS A CA 1
ATOM 2480 C C . LYS A 1 317 ? 13.363 8.218 2.987 1.00 74.62 317 LYS A C 1
ATOM 2482 O O . LYS A 1 317 ? 13.076 8.264 1.796 1.00 74.62 317 LYS A O 1
ATOM 2487 N N . GLU A 1 318 ? 13.788 7.097 3.569 1.00 78.31 318 GLU A N 1
ATOM 2488 C CA . GLU A 1 318 ? 13.929 5.833 2.836 1.00 78.31 318 GLU A CA 1
ATOM 2489 C C . GLU A 1 318 ? 12.593 5.146 2.526 1.00 78.31 318 GLU A C 1
ATOM 2491 O O . GLU A 1 318 ? 12.523 4.361 1.580 1.00 78.31 318 GLU A O 1
ATOM 2496 N N . ILE A 1 319 ? 11.537 5.424 3.298 1.00 85.19 319 ILE A N 1
ATOM 2497 C CA . ILE A 1 319 ? 10.209 4.812 3.122 1.00 85.19 319 ILE A CA 1
ATOM 2498 C C . ILE A 1 319 ? 9.386 5.576 2.083 1.00 85.19 319 ILE A C 1
ATOM 2500 O O . ILE A 1 319 ? 8.661 4.976 1.286 1.00 85.19 319 ILE A O 1
ATOM 2504 N N . TYR A 1 320 ? 9.516 6.902 2.058 1.00 85.44 320 TYR A N 1
ATOM 2505 C CA . TYR A 1 320 ? 8.692 7.786 1.232 1.00 85.44 320 TYR A CA 1
ATOM 2506 C C . TYR A 1 320 ? 8.609 7.422 -0.261 1.00 85.44 320 TYR A C 1
ATOM 2508 O O . TYR A 1 320 ? 7.503 7.470 -0.806 1.00 85.44 320 TYR A O 1
ATOM 2516 N N . PRO A 1 321 ? 9.695 6.984 -0.931 1.00 87.31 321 PRO A N 1
ATOM 2517 C CA . PRO A 1 321 ? 9.653 6.571 -2.334 1.00 87.31 321 PRO A CA 1
ATOM 2518 C C . PRO A 1 321 ? 8.646 5.469 -2.670 1.00 87.31 321 PRO A C 1
ATOM 2520 O O . PRO A 1 321 ? 8.277 5.310 -3.835 1.00 87.31 321 PRO A O 1
ATOM 2523 N N . TYR A 1 322 ? 8.237 4.678 -1.678 1.00 90.69 322 TYR A N 1
ATOM 2524 C CA . TYR A 1 322 ? 7.366 3.522 -1.862 1.00 90.69 322 TYR A CA 1
ATOM 2525 C C . TYR A 1 322 ? 5.899 3.825 -1.538 1.00 90.69 322 TYR A C 1
ATOM 2527 O O . TYR A 1 322 ? 5.022 3.156 -2.082 1.00 90.69 322 TYR A O 1
ATOM 2535 N N . LEU A 1 323 ? 5.612 4.854 -0.727 1.00 91.19 323 LEU A N 1
ATOM 2536 C CA . LEU A 1 323 ? 4.247 5.179 -0.287 1.00 91.19 323 LEU A CA 1
ATOM 2537 C C . LEU A 1 323 ? 3.312 5.451 -1.469 1.00 91.19 323 LEU A C 1
ATOM 2539 O O . LEU A 1 323 ? 2.240 4.859 -1.573 1.00 91.19 323 LEU A O 1
ATOM 2543 N N . ARG A 1 324 ? 3.749 6.299 -2.403 1.00 92.50 324 ARG A N 1
ATOM 2544 C CA . ARG A 1 324 ? 2.934 6.707 -3.552 1.00 92.50 324 ARG A CA 1
ATOM 2545 C C . ARG A 1 324 ? 2.668 5.574 -4.555 1.00 92.50 324 ARG A C 1
ATOM 2547 O O . ARG A 1 324 ? 1.516 5.420 -4.962 1.00 92.50 324 ARG A O 1
ATOM 2554 N N . PRO A 1 325 ? 3.661 4.751 -4.953 1.00 94.25 325 PRO A N 1
ATOM 2555 C CA . PRO A 1 325 ? 3.402 3.545 -5.742 1.00 94.25 325 PRO A CA 1
ATOM 2556 C C . PRO A 1 325 ? 2.421 2.574 -5.074 1.00 94.25 325 PRO A C 1
ATOM 2558 O O . PRO A 1 325 ? 1.512 2.087 -5.743 1.00 94.25 325 PRO A O 1
ATOM 2561 N N . VAL A 1 326 ? 2.558 2.327 -3.765 1.00 94.50 326 VAL A N 1
ATOM 2562 C CA . VAL A 1 326 ? 1.645 1.437 -3.029 1.00 94.50 326 VAL A CA 1
ATOM 2563 C C . VAL A 1 326 ? 0.229 2.011 -3.013 1.00 94.50 326 VAL A C 1
ATOM 2565 O O . VAL A 1 326 ? -0.712 1.312 -3.384 1.00 94.50 326 VAL A O 1
ATOM 2568 N N . ALA A 1 327 ? 0.071 3.291 -2.671 1.00 94.06 327 ALA A N 1
ATOM 2569 C CA . ALA A 1 327 ? -1.225 3.966 -2.685 1.00 94.06 327 ALA A CA 1
ATOM 2570 C C . ALA A 1 327 ? -1.891 3.903 -4.070 1.00 94.06 327 ALA A C 1
ATOM 2572 O O . ALA A 1 327 ? -3.072 3.589 -4.179 1.00 94.06 327 ALA A O 1
ATOM 2573 N N . SER A 1 328 ? -1.126 4.122 -5.143 1.00 93.94 328 SER A N 1
ATOM 2574 C CA . SER A 1 328 ? -1.635 4.053 -6.518 1.00 93.94 328 SER A CA 1
ATOM 2575 C C . SER A 1 328 ? -2.074 2.651 -6.957 1.00 93.94 328 SER A C 1
ATOM 2577 O O . SER A 1 328 ? -2.887 2.546 -7.875 1.00 93.94 328 SER A O 1
ATOM 2579 N N . LEU A 1 329 ? -1.517 1.583 -6.381 1.00 92.50 329 LEU A N 1
ATOM 2580 C CA . LEU A 1 329 ? -1.986 0.218 -6.632 1.00 92.50 329 LEU A CA 1
ATOM 2581 C C . LEU A 1 329 ? -3.247 -0.068 -5.823 1.00 92.50 329 LEU A C 1
ATOM 2583 O O . LEU A 1 329 ? -4.223 -0.570 -6.372 1.00 92.50 329 LEU A O 1
ATOM 2587 N N . LEU A 1 330 ? -3.234 0.278 -4.535 1.00 91.62 330 LEU A N 1
ATOM 2588 C CA . LEU A 1 330 ? -4.349 0.015 -3.631 1.00 91.62 330 LEU A CA 1
ATOM 2589 C C . LEU A 1 330 ? -5.612 0.782 -4.025 1.00 91.62 330 LEU A C 1
ATOM 2591 O O . LEU A 1 330 ? -6.692 0.218 -3.934 1.00 91.62 330 LEU A O 1
ATOM 2595 N N . SER A 1 331 ? -5.496 2.002 -4.557 1.00 92.06 331 SER A N 1
ATOM 2596 C CA . SER A 1 331 ? -6.652 2.781 -5.033 1.00 92.06 331 SER A CA 1
ATOM 2597 C C . SER A 1 331 ? -7.410 2.147 -6.204 1.00 92.06 331 SER A C 1
ATOM 2599 O O . SER A 1 331 ? -8.521 2.574 -6.514 1.00 92.06 331 SER A O 1
ATOM 2601 N N . LYS A 1 332 ? -6.820 1.154 -6.881 1.00 90.00 332 LYS A N 1
ATOM 2602 C CA . LYS A 1 332 ? -7.477 0.388 -7.952 1.00 90.00 332 LYS A CA 1
ATOM 2603 C C . LYS A 1 332 ? -8.344 -0.750 -7.416 1.00 90.00 332 LYS A C 1
ATOM 2605 O O . LYS A 1 332 ? -9.109 -1.339 -8.182 1.00 90.00 332 LYS A O 1
ATOM 2610 N N . LEU A 1 333 ? -8.191 -1.086 -6.139 1.00 85.88 333 LEU A N 1
ATOM 2611 C CA . LEU A 1 333 ? -8.997 -2.079 -5.445 1.00 85.88 333 LEU A CA 1
ATOM 2612 C C . LEU A 1 333 ? -10.222 -1.373 -4.849 1.00 85.88 333 LEU A C 1
ATOM 2614 O O . LEU A 1 333 ? -10.106 -0.256 -4.357 1.00 85.88 333 LEU A O 1
ATOM 2618 N N . GLY A 1 334 ? -11.400 -1.997 -4.912 1.00 78.50 334 GLY A N 1
ATOM 2619 C CA . GLY A 1 334 ? -12.582 -1.516 -4.189 1.00 78.50 334 GLY A CA 1
ATOM 2620 C C . GLY A 1 334 ? -12.623 -2.057 -2.759 1.00 78.50 334 GLY A C 1
ATOM 2621 O O . GLY A 1 334 ? -13.048 -1.366 -1.836 1.00 78.50 334 GLY A O 1
ATOM 2622 N N . SER A 1 335 ? -12.143 -3.286 -2.576 1.00 79.75 335 SER A N 1
ATOM 2623 C CA . SER A 1 335 ? -11.959 -3.963 -1.294 1.00 79.75 335 SER A CA 1
ATOM 2624 C C . SER A 1 335 ? -10.650 -4.758 -1.291 1.00 79.75 335 SER A C 1
ATOM 2626 O O . SER A 1 335 ? -10.129 -5.132 -2.340 1.00 79.75 335 SER A O 1
ATOM 2628 N N . LEU A 1 336 ? -10.135 -5.082 -0.103 1.00 78.62 336 LEU A N 1
ATOM 2629 C CA . LEU A 1 336 ? -9.028 -6.035 0.061 1.00 78.62 336 LEU A CA 1
ATOM 2630 C C . LEU A 1 336 ? -9.372 -7.442 -0.463 1.00 78.62 336 LEU A C 1
ATOM 2632 O O . LEU A 1 336 ? -8.473 -8.218 -0.775 1.00 78.62 336 LEU A O 1
ATOM 2636 N N . GLU A 1 337 ? -10.661 -7.760 -0.592 1.00 74.31 337 GLU A N 1
ATOM 2637 C CA . GLU A 1 337 ? -11.149 -8.990 -1.227 1.00 74.31 337 GLU A CA 1
ATOM 2638 C C . GLU A 1 337 ? -10.886 -9.030 -2.738 1.00 74.31 337 GLU A C 1
ATOM 2640 O O . GLU A 1 337 ? -10.768 -10.115 -3.302 1.00 74.31 337 GLU A O 1
ATOM 2645 N N . ASP A 1 338 ? -10.728 -7.867 -3.380 1.00 77.12 338 ASP A N 1
ATOM 2646 C CA . ASP A 1 338 ? -10.481 -7.761 -4.822 1.00 77.12 338 ASP A CA 1
ATOM 2647 C C . ASP A 1 338 ? -9.033 -8.105 -5.207 1.00 77.12 338 ASP A C 1
ATOM 2649 O O . ASP A 1 338 ? -8.684 -8.085 -6.391 1.00 77.12 338 ASP A O 1
ATOM 2653 N N . ILE A 1 339 ? -8.159 -8.384 -4.232 1.00 77.88 339 ILE A N 1
ATOM 2654 C CA . ILE A 1 339 ? -6.790 -8.817 -4.515 1.00 77.88 339 ILE A CA 1
ATOM 2655 C C . ILE A 1 339 ? -6.841 -10.214 -5.162 1.00 77.88 339 ILE A C 1
ATOM 2657 O O . ILE A 1 339 ? -7.476 -11.118 -4.607 1.00 77.88 339 ILE A O 1
ATOM 2661 N N . PRO A 1 340 ? -6.132 -10.446 -6.287 1.00 71.31 340 PRO A N 1
ATOM 2662 C CA . PRO A 1 340 ? -6.068 -11.761 -6.923 1.00 71.31 340 PRO A CA 1
ATOM 2663 C C . PRO A 1 340 ? -5.723 -12.882 -5.928 1.00 71.31 340 PRO A C 1
ATOM 2665 O O . PRO A 1 340 ? -4.760 -12.765 -5.165 1.00 71.31 340 PRO A O 1
ATOM 2668 N N . GLY A 1 341 ? -6.520 -13.956 -5.925 1.00 63.00 341 GLY A N 1
ATOM 2669 C CA . GLY A 1 341 ? -6.406 -15.091 -4.989 1.00 63.00 341 GLY A CA 1
ATOM 2670 C C . GLY A 1 341 ? -7.303 -15.009 -3.739 1.00 63.00 341 GLY A C 1
ATOM 2671 O O . GLY A 1 341 ? -7.441 -15.992 -3.015 1.00 63.00 341 GLY A O 1
ATOM 2672 N N . GLY A 1 342 ? -7.965 -13.872 -3.484 1.00 66.25 342 GLY A N 1
ATOM 2673 C CA . GLY A 1 342 ? -8.870 -13.698 -2.338 1.00 66.25 342 GLY A CA 1
ATOM 2674 C C . GLY A 1 342 ? -8.157 -13.625 -0.977 1.00 66.25 342 GLY A C 1
ATOM 2675 O O . GLY A 1 342 ? -6.941 -13.774 -0.877 1.00 66.25 342 GLY A O 1
ATOM 2676 N N . LEU A 1 343 ? -8.895 -13.361 0.108 1.00 62.34 343 LEU A N 1
ATOM 2677 C CA . LEU A 1 343 ? -8.304 -13.075 1.431 1.00 62.34 343 LEU A CA 1
ATOM 2678 C C . LEU A 1 343 ? -7.464 -14.230 2.008 1.00 62.34 343 LEU A C 1
ATOM 2680 O O . LEU A 1 343 ? -6.441 -13.980 2.644 1.00 62.34 343 LEU A O 1
ATOM 2684 N N . HIS A 1 344 ? -7.860 -15.484 1.767 1.00 62.31 344 HIS A N 1
ATOM 2685 C CA . HIS A 1 344 ? -7.185 -16.660 2.327 1.00 62.31 344 HIS A CA 1
ATOM 2686 C C . HIS A 1 344 ? -5.772 -16.865 1.747 1.00 62.31 344 HIS A C 1
ATOM 2688 O O . HIS A 1 344 ? -4.842 -17.184 2.483 1.00 62.31 344 HIS A O 1
ATOM 2694 N N . GLU A 1 345 ? -5.577 -16.631 0.445 1.00 67.56 345 GLU A N 1
ATOM 2695 C CA . GLU A 1 345 ? -4.263 -16.742 -0.216 1.00 67.56 345 GLU A CA 1
ATOM 2696 C C . GLU A 1 345 ? -3.397 -15.479 -0.069 1.00 67.56 345 GLU A C 1
ATOM 2698 O O . GLU A 1 345 ? -2.246 -15.441 -0.515 1.00 67.56 345 GLU A O 1
ATOM 2703 N N . ASN A 1 346 ? -3.955 -14.421 0.523 1.00 77.44 346 ASN A N 1
ATOM 2704 C CA . ASN A 1 346 ? -3.316 -13.114 0.668 1.00 77.44 346 ASN A CA 1
ATOM 2705 C C . ASN A 1 346 ? -2.960 -12.778 2.125 1.00 77.44 346 ASN A C 1
ATOM 2707 O O . ASN A 1 346 ? -2.645 -11.626 2.424 1.00 77.44 346 ASN A O 1
ATOM 2711 N N . GLY A 1 347 ? -2.936 -13.778 3.017 1.00 79.00 347 GLY A N 1
ATOM 2712 C CA . GLY A 1 347 ? -2.519 -13.614 4.415 1.00 79.00 347 GLY A CA 1
ATOM 2713 C C . GLY A 1 347 ? -1.155 -12.927 4.567 1.00 79.00 347 GLY A C 1
ATOM 2714 O O . GLY A 1 347 ? -1.009 -12.034 5.402 1.00 79.00 347 GLY A O 1
ATOM 2715 N N . ASP A 1 348 ? -0.199 -13.251 3.693 1.00 85.50 348 ASP A N 1
ATOM 2716 C CA . ASP A 1 348 ? 1.135 -12.637 3.692 1.00 85.50 348 ASP A CA 1
ATOM 2717 C C . ASP A 1 348 ? 1.072 -11.130 3.394 1.00 85.50 348 ASP A C 1
ATOM 2719 O O . ASP A 1 348 ? 1.700 -10.325 4.080 1.00 85.50 348 ASP A O 1
ATOM 2723 N N . ILE A 1 349 ? 0.247 -10.710 2.430 1.00 88.88 349 ILE A N 1
ATOM 2724 C CA . ILE A 1 349 ? 0.071 -9.290 2.080 1.00 88.88 349 ILE A CA 1
ATOM 2725 C C . ILE A 1 349 ? -0.582 -8.536 3.235 1.00 88.88 349 ILE A C 1
ATOM 2727 O O . ILE A 1 349 ? -0.161 -7.427 3.559 1.00 88.88 349 ILE A O 1
ATOM 2731 N N . LEU A 1 350 ? -1.571 -9.143 3.895 1.00 88.38 350 LEU A N 1
ATOM 2732 C CA . LEU A 1 350 ? -2.195 -8.555 5.079 1.00 88.38 350 LEU A CA 1
ATOM 2733 C C . LEU A 1 350 ? -1.174 -8.374 6.209 1.00 88.38 350 LEU A C 1
ATOM 2735 O O . LEU A 1 350 ? -1.164 -7.319 6.839 1.00 88.38 350 LEU A O 1
ATOM 2739 N N . SER A 1 351 ? -0.278 -9.344 6.435 1.00 87.94 351 SER A N 1
ATOM 2740 C CA . SER A 1 351 ? 0.813 -9.175 7.406 1.00 87.94 351 SER A CA 1
ATOM 2741 C C . SER A 1 351 ? 1.793 -8.069 7.007 1.00 87.94 351 SER A C 1
ATOM 2743 O O . SER A 1 351 ? 2.102 -7.213 7.832 1.00 87.94 351 SER A O 1
ATOM 2745 N N . LEU A 1 352 ? 2.184 -7.998 5.731 1.00 90.81 352 LEU A N 1
ATOM 2746 C CA . LEU A 1 352 ? 3.073 -6.955 5.218 1.00 90.81 352 LEU A CA 1
ATOM 2747 C C . LEU A 1 352 ? 2.459 -5.552 5.326 1.00 90.81 352 LEU A C 1
ATOM 2749 O O . LEU A 1 352 ? 3.173 -4.591 5.610 1.00 90.81 352 LEU A O 1
ATOM 2753 N N . LEU A 1 353 ? 1.144 -5.412 5.134 1.00 92.69 353 LEU A N 1
ATOM 2754 C CA . LEU A 1 353 ? 0.436 -4.146 5.342 1.00 92.69 353 LEU A CA 1
ATOM 2755 C C . LEU A 1 353 ? 0.479 -3.716 6.815 1.00 92.69 353 LEU A C 1
ATOM 2757 O O . LEU A 1 353 ? 0.738 -2.547 7.097 1.00 92.69 353 LEU A O 1
ATOM 2761 N N . ARG A 1 354 ? 0.283 -4.644 7.761 1.00 91.38 354 ARG A N 1
ATOM 2762 C CA . ARG A 1 354 ? 0.401 -4.350 9.202 1.00 91.38 354 ARG A CA 1
ATOM 2763 C C . ARG A 1 354 ? 1.822 -3.927 9.568 1.00 91.38 354 ARG A C 1
ATOM 2765 O O . ARG A 1 354 ? 2.012 -2.879 10.182 1.00 91.38 354 ARG A O 1
ATOM 2772 N N . ASP A 1 355 ? 2.814 -4.685 9.110 1.00 90.31 355 ASP A N 1
ATOM 2773 C CA . ASP A 1 355 ? 4.228 -4.382 9.336 1.00 90.31 355 ASP A CA 1
ATOM 2774 C C . ASP A 1 355 ? 4.644 -3.050 8.698 1.00 90.31 355 ASP A C 1
ATOM 2776 O O . ASP A 1 355 ? 5.449 -2.311 9.264 1.00 90.31 355 ASP A O 1
ATOM 2780 N N . THR A 1 356 ? 4.048 -2.687 7.561 1.00 92.31 356 THR A N 1
ATOM 2781 C CA . THR A 1 356 ? 4.248 -1.378 6.929 1.00 92.31 356 THR A CA 1
ATOM 2782 C C . THR A 1 356 ? 3.814 -0.245 7.859 1.00 92.31 356 THR A C 1
ATOM 2784 O O . THR A 1 356 ? 4.571 0.706 8.046 1.00 92.31 356 THR A O 1
ATOM 2787 N N . TRP A 1 357 ? 2.650 -0.352 8.507 1.00 93.19 357 TRP A N 1
ATOM 2788 C CA . TRP A 1 357 ? 2.188 0.648 9.477 1.00 93.19 357 TRP A CA 1
ATOM 2789 C C . TRP A 1 357 ? 3.061 0.720 10.724 1.00 93.19 357 TRP A C 1
ATOM 2791 O O . TRP A 1 357 ? 3.367 1.819 11.190 1.00 93.19 357 TRP A O 1
ATOM 2801 N N . PHE A 1 358 ? 3.511 -0.426 11.236 1.00 90.56 358 PHE A N 1
ATOM 2802 C CA . PHE A 1 358 ? 4.465 -0.459 12.342 1.00 90.56 358 PHE A CA 1
ATOM 2803 C C . PHE A 1 358 ? 5.767 0.250 11.976 1.00 90.56 358 PHE A C 1
ATOM 2805 O O . PHE A 1 358 ? 6.278 1.033 12.776 1.00 90.56 358 PHE A O 1
ATOM 2812 N N . ASN A 1 359 ? 6.266 0.045 10.756 1.00 88.38 359 ASN A N 1
ATOM 2813 C CA . ASN A 1 359 ? 7.490 0.692 10.309 1.00 88.38 359 ASN A CA 1
ATOM 2814 C C . ASN A 1 359 ? 7.301 2.202 10.084 1.00 88.38 359 ASN A C 1
ATOM 2816 O O . ASN A 1 359 ? 8.117 3.000 10.534 1.00 88.38 359 ASN A O 1
ATOM 2820 N N . ILE A 1 360 ? 6.192 2.622 9.468 1.00 89.06 360 ILE A N 1
ATOM 2821 C CA . ILE A 1 360 ? 5.841 4.044 9.299 1.00 89.06 360 ILE A CA 1
ATOM 2822 C C . ILE A 1 360 ? 5.784 4.753 10.663 1.00 89.06 360 ILE A C 1
ATOM 2824 O O . ILE A 1 360 ? 6.391 5.812 10.837 1.00 89.06 360 ILE A O 1
ATOM 2828 N N . ALA A 1 361 ? 5.124 4.144 11.653 1.00 88.12 361 ALA A N 1
ATOM 2829 C CA . ALA A 1 361 ? 5.051 4.682 13.008 1.00 88.12 361 ALA A CA 1
ATOM 2830 C C . ALA A 1 361 ? 6.416 4.684 13.713 1.00 88.12 361 ALA A C 1
ATOM 2832 O O . ALA A 1 361 ? 6.743 5.636 14.428 1.00 88.12 361 ALA A O 1
ATOM 2833 N N . ALA A 1 362 ? 7.245 3.660 13.491 1.00 84.75 362 ALA A N 1
ATOM 2834 C CA . ALA A 1 362 ? 8.615 3.621 13.990 1.00 84.75 362 ALA A CA 1
ATOM 2835 C C . ALA A 1 362 ? 9.471 4.759 13.407 1.00 84.75 362 ALA A C 1
ATOM 2837 O O . ALA A 1 362 ? 10.287 5.302 14.133 1.00 84.75 362 ALA A O 1
ATOM 2838 N N . HIS A 1 363 ? 9.221 5.216 12.179 1.00 80.44 363 HIS A N 1
ATOM 2839 C CA . HIS A 1 363 ? 9.974 6.283 11.503 1.00 80.44 363 HIS A CA 1
ATOM 2840 C C . HIS A 1 363 ? 9.417 7.719 11.695 1.00 80.44 363 HIS A C 1
ATOM 2842 O O . HIS A 1 363 ? 9.670 8.599 10.882 1.00 80.44 363 HIS A O 1
ATOM 2848 N N . ASP A 1 364 ? 8.660 7.987 12.764 1.00 75.94 364 ASP A N 1
ATOM 2849 C CA . ASP A 1 364 ? 8.200 9.346 13.163 1.00 75.94 364 ASP A CA 1
ATOM 2850 C C . ASP A 1 364 ? 7.241 10.017 12.163 1.00 75.94 364 ASP A C 1
ATOM 2852 O O . ASP A 1 364 ? 7.048 11.236 12.152 1.00 75.94 364 ASP A O 1
ATOM 2856 N N . VAL A 1 365 ? 6.569 9.217 11.338 1.00 79.88 365 VAL A N 1
ATOM 2857 C CA . VAL A 1 365 ? 5.460 9.712 10.526 1.00 79.88 365 VAL A CA 1
ATOM 2858 C C . VAL A 1 365 ? 4.217 9.792 11.414 1.00 79.88 365 VAL A C 1
ATOM 2860 O O . VAL A 1 365 ? 3.744 8.780 11.926 1.00 79.88 365 VAL A O 1
ATOM 2863 N N . SER A 1 366 ? 3.689 10.999 11.604 1.00 82.00 366 SER A N 1
ATOM 2864 C CA . SER A 1 366 ? 2.455 11.285 12.341 1.00 82.00 366 SER A CA 1
ATOM 2865 C C . SER A 1 366 ? 1.602 12.264 11.531 1.00 82.00 366 SER A C 1
ATOM 2867 O O . SER A 1 366 ? 2.086 12.862 10.575 1.00 82.00 366 SER A O 1
ATOM 2869 N N . LEU A 1 367 ? 0.341 12.488 11.915 1.00 79.38 367 LEU A N 1
ATOM 2870 C CA . LEU A 1 367 ? -0.512 13.484 11.242 1.00 79.38 367 LEU A CA 1
ATOM 2871 C C . LEU A 1 367 ? -0.006 14.929 11.369 1.00 79.38 367 LEU A C 1
ATOM 2873 O O . LEU A 1 367 ? -0.428 15.789 10.601 1.00 79.38 367 LEU A O 1
ATOM 2877 N N . THR A 1 368 ? 0.859 15.190 12.347 1.00 81.31 368 THR A N 1
ATOM 2878 C CA . THR A 1 368 ? 1.423 16.509 12.656 1.00 81.31 368 THR A CA 1
ATOM 2879 C C . THR A 1 368 ? 2.839 16.690 12.114 1.00 81.31 368 THR A C 1
ATOM 2881 O O . THR A 1 368 ? 3.380 17.793 12.180 1.00 81.31 368 THR A O 1
ATOM 2884 N N . SER A 1 369 ? 3.463 15.628 11.594 1.00 83.94 369 SER A N 1
ATOM 2885 C CA . SER A 1 369 ? 4.810 15.715 11.042 1.00 83.94 369 SER A CA 1
ATOM 2886 C C . SER A 1 369 ? 4.791 16.250 9.609 1.00 83.94 369 SER A C 1
ATOM 2888 O O . SER A 1 369 ? 3.838 16.046 8.855 1.00 83.94 369 SER A O 1
ATOM 2890 N N . GLU A 1 370 ? 5.870 16.925 9.202 1.00 82.88 370 GLU A N 1
ATOM 2891 C CA . GLU A 1 370 ? 6.021 17.466 7.841 1.00 82.88 370 GLU A CA 1
ATOM 2892 C C . GLU A 1 370 ? 5.802 16.381 6.777 1.00 82.88 370 GLU A C 1
ATOM 2894 O O . GLU A 1 370 ? 5.082 16.576 5.800 1.00 82.88 370 GLU A O 1
ATOM 2899 N N . ALA A 1 371 ? 6.355 15.192 7.011 1.00 80.69 371 ALA A N 1
ATOM 2900 C CA . ALA A 1 371 ? 6.175 14.050 6.132 1.00 80.69 371 ALA A CA 1
ATOM 2901 C C . ALA A 1 371 ? 4.731 13.542 6.089 1.00 80.69 371 ALA A C 1
ATOM 2903 O O . ALA A 1 371 ? 4.239 13.203 5.013 1.00 80.69 371 ALA A O 1
ATOM 2904 N N . GLY A 1 372 ? 4.043 13.524 7.233 1.00 82.06 372 GLY A N 1
ATOM 2905 C CA . GLY A 1 372 ? 2.622 13.204 7.286 1.00 82.06 372 GLY A CA 1
ATOM 2906 C C . GLY A 1 372 ? 1.779 14.177 6.469 1.00 82.06 372 GLY A C 1
ATOM 2907 O O . GLY A 1 372 ? 0.847 13.746 5.800 1.00 82.06 372 GLY A O 1
ATOM 2908 N N . HIS A 1 373 ? 2.140 15.464 6.445 1.00 86.12 373 HIS A N 1
ATOM 2909 C CA . HIS A 1 373 ? 1.477 16.462 5.607 1.00 86.12 373 HIS A CA 1
ATOM 2910 C C . HIS A 1 373 ? 1.759 16.270 4.112 1.00 86.12 373 HIS A C 1
ATOM 2912 O O . HIS A 1 373 ? 0.826 16.304 3.311 1.00 86.12 373 HIS A O 1
ATOM 2918 N N . VAL A 1 374 ? 3.018 16.035 3.727 1.00 88.62 374 VAL A N 1
ATOM 2919 C CA . VAL A 1 374 ? 3.407 15.852 2.316 1.00 88.62 374 VAL A CA 1
ATOM 2920 C C . VAL A 1 374 ? 2.774 14.594 1.714 1.00 88.62 374 VAL A C 1
ATOM 2922 O O . VAL A 1 374 ? 2.251 14.643 0.602 1.00 88.62 374 VAL A O 1
ATOM 2925 N N . TYR A 1 375 ? 2.786 13.480 2.449 1.00 89.31 375 TYR A N 1
ATOM 2926 C CA . TYR A 1 375 ? 2.275 12.182 1.988 1.00 89.31 375 TYR A CA 1
ATOM 2927 C C . TYR A 1 375 ? 0.865 11.869 2.498 1.00 89.31 375 TYR A C 1
ATOM 2929 O O . TYR A 1 375 ? 0.434 10.719 2.436 1.00 89.31 375 TYR A O 1
ATOM 2937 N N . HIS A 1 376 ? 0.128 12.873 2.985 1.00 91.31 376 HIS A N 1
ATOM 2938 C CA . HIS A 1 376 ? -1.177 12.677 3.618 1.00 91.31 376 HIS A CA 1
ATOM 2939 C C . HIS A 1 376 ? -2.138 11.869 2.741 1.00 91.31 376 HIS A C 1
ATOM 2941 O O . HIS A 1 376 ? -2.781 10.939 3.216 1.00 91.31 376 HIS A O 1
ATOM 2947 N N . GLU A 1 377 ? -2.236 12.209 1.455 1.00 92.38 377 GLU A N 1
ATOM 2948 C CA . GLU A 1 377 ? -3.157 11.541 0.532 1.00 92.38 377 GLU A CA 1
ATOM 2949 C C . GLU A 1 377 ? -2.755 10.087 0.253 1.00 92.38 377 GLU A C 1
ATOM 2951 O O . GLU A 1 377 ? -3.606 9.199 0.254 1.00 92.38 377 GLU A O 1
ATOM 2956 N N . ASP A 1 378 ? -1.457 9.827 0.094 1.00 93.50 378 ASP A N 1
ATOM 2957 C CA . ASP A 1 378 ? -0.946 8.475 -0.132 1.00 93.50 378 ASP A CA 1
ATOM 2958 C C . ASP A 1 378 ? -1.173 7.596 1.116 1.00 93.50 378 ASP A C 1
ATOM 2960 O O . ASP A 1 378 ? -1.645 6.462 1.012 1.00 93.50 378 ASP A O 1
ATOM 2964 N N . LEU A 1 379 ? -0.925 8.145 2.313 1.00 94.19 379 LEU A N 1
ATOM 2965 C CA . LEU A 1 379 ? -1.198 7.487 3.595 1.00 94.19 379 LEU A CA 1
ATOM 2966 C C . LEU A 1 379 ? -2.697 7.264 3.823 1.00 94.19 379 LEU A C 1
ATOM 2968 O O . LEU A 1 379 ? -3.088 6.228 4.357 1.00 94.19 379 LEU A O 1
ATOM 2972 N N . ARG A 1 380 ? -3.547 8.204 3.396 1.00 93.75 380 ARG A N 1
ATOM 2973 C CA . ARG A 1 380 ? -5.008 8.092 3.473 1.00 93.75 380 ARG A CA 1
ATOM 2974 C C . ARG A 1 380 ? -5.519 6.926 2.632 1.00 93.75 380 ARG A C 1
ATOM 2976 O O . ARG A 1 380 ? -6.272 6.098 3.137 1.00 93.75 380 ARG A O 1
ATOM 2983 N N . ILE A 1 381 ? -5.071 6.823 1.381 1.00 93.19 381 ILE A N 1
ATOM 2984 C CA . ILE A 1 381 ? -5.430 5.713 0.488 1.00 93.19 381 ILE A CA 1
ATOM 2985 C C . ILE A 1 381 ? -4.926 4.382 1.057 1.00 93.19 381 ILE A C 1
ATOM 2987 O O . ILE A 1 381 ? -5.684 3.411 1.097 1.00 93.19 381 ILE A O 1
ATOM 2991 N N . LEU A 1 382 ? -3.680 4.341 1.542 1.00 94.44 382 LEU A N 1
ATOM 2992 C CA . LEU A 1 382 ? -3.123 3.164 2.210 1.00 94.44 382 LEU A CA 1
ATOM 2993 C C . LEU A 1 382 ? -3.985 2.750 3.414 1.00 94.44 382 LEU A C 1
ATOM 2995 O O . LEU A 1 382 ? -4.259 1.566 3.590 1.00 94.44 382 LEU A O 1
ATOM 2999 N N . ALA A 1 383 ? -4.447 3.710 4.218 1.00 94.12 383 ALA A N 1
ATOM 3000 C CA . ALA A 1 383 ? -5.254 3.466 5.411 1.00 94.12 383 ALA A CA 1
ATOM 3001 C C . ALA A 1 383 ? -6.645 2.907 5.080 1.00 94.12 383 ALA A C 1
ATOM 3003 O O . ALA A 1 383 ? -7.073 1.932 5.710 1.00 94.12 383 ALA A O 1
ATOM 3004 N N . GLU A 1 384 ? -7.328 3.479 4.077 1.00 92.19 384 GLU A N 1
ATOM 3005 C CA . GLU A 1 384 ? -8.627 2.992 3.579 1.00 92.19 384 GLU A CA 1
ATOM 3006 C C . GLU A 1 384 ? -8.538 1.502 3.177 1.00 92.19 384 GLU A C 1
ATOM 3008 O O . GLU A 1 384 ? -9.403 0.708 3.556 1.00 92.19 384 GLU A O 1
ATOM 3013 N N . HIS A 1 385 ? -7.436 1.107 2.526 1.00 91.69 385 HIS A N 1
ATOM 3014 C CA . HIS A 1 385 ? -7.208 -0.237 1.973 1.00 91.69 385 HIS A CA 1
ATOM 3015 C C . HIS A 1 385 ? -6.290 -1.122 2.830 1.00 91.69 385 HIS A C 1
ATOM 3017 O O . HIS A 1 385 ? -5.710 -2.078 2.328 1.00 91.69 385 HIS A O 1
ATOM 3023 N N . SER A 1 386 ? -6.129 -0.825 4.119 1.00 92.00 386 SER A N 1
ATOM 3024 C CA . SER A 1 386 ? -5.390 -1.695 5.047 1.00 92.00 386 SER A CA 1
ATOM 3025 C C . SER A 1 386 ? -6.348 -2.527 5.916 1.00 92.00 386 SER A C 1
ATOM 3027 O O . SER A 1 386 ? -7.488 -2.099 6.138 1.00 92.00 386 SER A O 1
ATOM 3029 N N . PRO A 1 387 ? -5.916 -3.684 6.454 1.00 90.12 387 PRO A N 1
ATOM 3030 C CA . PRO A 1 387 ? -6.627 -4.379 7.527 1.00 90.12 387 PRO A CA 1
ATOM 3031 C C . PRO A 1 387 ? -6.409 -3.680 8.886 1.00 90.12 387 PRO A C 1
ATOM 3033 O O . PRO A 1 387 ? -5.543 -2.803 8.998 1.00 90.12 387 PRO A O 1
ATOM 3036 N N . PRO A 1 388 ? -7.171 -4.022 9.938 1.00 90.06 388 PRO A N 1
ATOM 3037 C CA . PRO A 1 388 ? -6.781 -3.725 11.316 1.00 90.06 388 PRO A CA 1
ATOM 3038 C C . PRO A 1 388 ? -5.389 -4.296 11.638 1.00 90.06 388 PRO A C 1
ATOM 3040 O O . PRO A 1 388 ? -4.958 -5.290 11.039 1.00 90.06 388 PRO A O 1
ATOM 3043 N N . LEU A 1 389 ? -4.678 -3.682 12.591 1.00 89.94 389 LEU A N 1
ATOM 3044 C CA . LEU A 1 389 ? -3.332 -4.137 12.984 1.00 89.94 389 LEU A CA 1
ATOM 3045 C C . LEU A 1 389 ? -3.347 -5.446 13.786 1.00 89.94 389 LEU A C 1
ATOM 3047 O O . LEU A 1 389 ? -2.301 -6.063 13.972 1.00 89.94 389 LEU A O 1
ATOM 3051 N N . VAL A 1 390 ? -4.530 -5.885 14.211 1.00 83.75 390 VAL A N 1
ATOM 3052 C CA . VAL A 1 390 ? -4.783 -7.181 14.844 1.00 83.75 390 VAL A CA 1
ATOM 3053 C C . VAL A 1 390 ? -5.234 -8.193 13.788 1.00 83.75 390 VAL A C 1
ATOM 3055 O O . VAL A 1 390 ? -5.862 -7.835 12.789 1.00 83.75 390 VAL A O 1
ATOM 3058 N N . SER A 1 391 ? -4.880 -9.464 13.983 1.00 72.50 391 SER A N 1
ATOM 3059 C CA . SER A 1 391 ? -5.269 -10.557 13.093 1.00 72.50 391 SER A CA 1
ATOM 3060 C C . SER A 1 391 ? -6.446 -11.351 13.642 1.00 72.50 391 SER A C 1
ATOM 3062 O O . SER A 1 391 ? -6.303 -11.983 14.683 1.00 72.50 391 SER A O 1
ATOM 3064 N N . ASP A 1 392 ? -7.542 -11.428 12.883 1.00 62.78 392 ASP A N 1
ATOM 3065 C CA . ASP A 1 392 ? -8.751 -12.172 13.278 1.00 62.78 392 ASP A CA 1
ATOM 3066 C C . ASP A 1 392 ? -8.458 -13.656 13.581 1.00 62.78 392 ASP A C 1
ATOM 3068 O O . ASP A 1 392 ? -8.967 -14.216 14.546 1.00 62.78 392 ASP A O 1
ATOM 3072 N N . ASN A 1 393 ? -7.543 -14.278 12.826 1.00 57.56 393 ASN A N 1
ATOM 3073 C CA . ASN A 1 393 ? -7.180 -15.693 12.993 1.00 57.56 393 ASN A CA 1
ATOM 3074 C C . ASN A 1 393 ? -6.214 -15.990 14.163 1.00 57.56 393 ASN A C 1
ATOM 3076 O O . ASN A 1 393 ? -5.860 -17.151 14.358 1.00 57.56 393 ASN A O 1
ATOM 3080 N N . ARG A 1 394 ? -5.707 -14.979 14.891 1.00 57.50 394 ARG A N 1
ATOM 3081 C CA . ARG A 1 394 ? -4.637 -15.155 15.904 1.00 57.50 394 ARG A CA 1
ATOM 3082 C C . ARG A 1 394 ? -4.854 -14.363 17.199 1.00 57.50 394 ARG A C 1
ATOM 3084 O O . ARG A 1 394 ? -3.881 -14.045 17.877 1.00 57.50 394 ARG A O 1
ATOM 3091 N N . ALA A 1 395 ? -6.106 -14.086 17.558 1.00 53.28 395 ALA A N 1
ATOM 3092 C CA . ALA A 1 395 ? -6.444 -13.277 18.733 1.00 53.28 395 ALA A CA 1
ATOM 3093 C C . ALA A 1 395 ? -5.812 -13.778 20.055 1.00 53.28 395 ALA A C 1
ATOM 3095 O O . ALA A 1 395 ? -5.605 -13.008 20.978 1.00 53.28 395 ALA A O 1
ATOM 3096 N N . GLU A 1 396 ? -5.452 -15.060 20.172 1.00 52.12 396 GLU A N 1
ATOM 3097 C CA . GLU A 1 396 ? -4.844 -15.610 21.396 1.00 52.12 396 GLU A CA 1
ATOM 3098 C C . GLU A 1 396 ? -3.306 -15.487 21.455 1.00 52.12 396 GLU A C 1
ATOM 3100 O O . GLU A 1 396 ? -2.711 -15.728 22.504 1.00 52.12 396 GLU A O 1
ATOM 3105 N N . LEU A 1 397 ? -2.641 -15.100 20.358 1.00 57.72 397 LEU A N 1
ATOM 3106 C CA . LEU A 1 397 ? -1.171 -15.048 20.251 1.00 57.72 397 LEU A CA 1
ATOM 3107 C C . LEU A 1 397 ? -0.611 -13.621 20.172 1.00 57.72 397 LEU A C 1
ATOM 3109 O O . LEU A 1 397 ? 0.608 -13.444 20.133 1.00 57.72 397 LEU A O 1
ATOM 3113 N N . LEU A 1 398 ? -1.467 -12.595 20.190 1.00 62.78 398 LEU A N 1
ATOM 3114 C CA . LEU A 1 398 ? -1.065 -11.224 19.884 1.00 62.78 398 LEU A CA 1
ATOM 3115 C C . LEU A 1 398 ? -0.055 -10.634 20.871 1.00 62.78 398 LEU A C 1
ATOM 3117 O O . LEU A 1 398 ? 0.805 -9.874 20.441 1.00 62.78 398 LEU A O 1
ATOM 3121 N N . GLU A 1 399 ? -0.091 -10.971 22.164 1.00 62.28 399 GLU A N 1
ATOM 3122 C CA . GLU A 1 399 ? 0.931 -10.465 23.096 1.00 62.28 399 GLU A CA 1
ATOM 3123 C C . GLU A 1 399 ? 2.327 -10.962 22.699 1.00 62.28 399 GLU A C 1
ATOM 3125 O O . GLU A 1 399 ? 3.269 -10.174 22.625 1.00 62.28 399 GLU A O 1
ATOM 3130 N N . SER A 1 400 ? 2.435 -12.244 22.339 1.00 64.19 400 SER A N 1
ATOM 3131 C CA . SER A 1 400 ? 3.676 -12.820 21.818 1.00 64.19 400 SER A CA 1
ATOM 3132 C C . SER A 1 400 ? 4.023 -12.257 20.441 1.00 64.19 400 SER A C 1
ATOM 3134 O O . SER A 1 400 ? 5.188 -11.970 20.197 1.00 64.19 400 SER A O 1
ATOM 3136 N N . ASP A 1 401 ? 3.046 -12.041 19.559 1.00 69.25 401 ASP A N 1
ATOM 3137 C CA . ASP A 1 401 ? 3.291 -11.489 18.223 1.00 69.25 401 ASP A CA 1
ATOM 3138 C C . ASP A 1 401 ? 3.754 -10.026 18.295 1.00 69.25 401 ASP A C 1
ATOM 3140 O O . ASP A 1 401 ? 4.749 -9.677 17.669 1.00 69.25 401 ASP A O 1
ATOM 3144 N N . ILE A 1 402 ? 3.116 -9.172 19.102 1.00 75.81 402 ILE A N 1
ATOM 3145 C CA . ILE A 1 402 ? 3.535 -7.779 19.328 1.00 75.81 402 ILE A CA 1
ATOM 3146 C C . ILE A 1 402 ? 4.925 -7.752 19.948 1.00 75.81 402 ILE A C 1
ATOM 3148 O O . ILE A 1 402 ? 5.783 -6.975 19.526 1.00 75.81 402 ILE A O 1
ATOM 3152 N N . GLU A 1 403 ? 5.164 -8.590 20.957 1.00 70.75 403 GLU A N 1
ATOM 3153 C CA . GLU A 1 403 ? 6.460 -8.611 21.603 1.00 70.75 403 GLU A CA 1
ATOM 3154 C C . GLU A 1 403 ? 7.536 -9.163 20.681 1.00 70.75 403 GLU A C 1
ATOM 3156 O O . GLU A 1 403 ? 8.602 -8.571 20.646 1.00 70.75 403 GLU A O 1
ATOM 3161 N N . LEU A 1 404 ? 7.322 -10.235 19.923 1.00 69.25 404 LEU A N 1
ATOM 3162 C CA . LEU A 1 404 ? 8.352 -10.878 19.098 1.00 69.25 404 LEU A CA 1
ATOM 3163 C C . LEU A 1 404 ? 8.500 -10.263 17.700 1.00 69.25 404 LEU A C 1
ATOM 3165 O O . LEU A 1 404 ? 9.495 -10.546 17.027 1.00 69.25 404 LEU A O 1
ATOM 3169 N N . ASN A 1 405 ? 7.573 -9.404 17.263 1.00 76.81 405 ASN A N 1
ATOM 3170 C CA . ASN A 1 405 ? 7.643 -8.778 15.947 1.00 76.81 405 ASN A CA 1
ATOM 3171 C C . ASN A 1 405 ? 8.924 -7.941 15.818 1.00 76.81 405 ASN A C 1
ATOM 3173 O O . ASN A 1 405 ? 9.171 -6.965 16.535 1.00 76.81 405 ASN A O 1
ATOM 3177 N N . THR A 1 406 ? 9.758 -8.344 14.861 1.00 75.06 406 THR A N 1
ATOM 3178 C CA . THR A 1 406 ? 11.060 -7.718 14.639 1.00 75.06 406 THR A CA 1
ATOM 3179 C C . THR A 1 406 ? 10.928 -6.274 14.174 1.00 75.06 406 THR A C 1
ATOM 3181 O O . THR A 1 406 ? 11.769 -5.467 14.552 1.00 75.06 406 THR A O 1
ATOM 3184 N N . VAL A 1 407 ? 9.877 -5.928 13.422 1.00 76.31 407 VAL A N 1
ATOM 3185 C CA . VAL A 1 407 ? 9.582 -4.571 12.940 1.00 76.31 407 VAL A CA 1
ATOM 3186 C C . VAL A 1 407 ? 9.245 -3.644 14.100 1.00 76.31 407 VAL A C 1
ATOM 3188 O O . VAL A 1 407 ? 9.826 -2.567 14.199 1.00 76.31 407 VAL A O 1
ATOM 3191 N N . LEU A 1 408 ? 8.420 -4.096 15.047 1.00 77.62 408 LEU A N 1
ATOM 3192 C CA . LEU A 1 408 ? 8.084 -3.329 16.255 1.00 77.62 408 LEU A CA 1
ATOM 3193 C C . LEU A 1 408 ? 9.286 -3.071 17.175 1.00 77.62 408 LEU A C 1
ATOM 3195 O O . LEU A 1 408 ? 9.253 -2.157 17.996 1.00 77.62 408 LEU A O 1
ATOM 3199 N N . ARG A 1 409 ? 10.356 -3.862 17.051 1.00 73.81 409 ARG A N 1
ATOM 3200 C CA . ARG A 1 409 ? 11.609 -3.683 17.802 1.00 73.81 409 ARG A CA 1
ATOM 3201 C C . ARG A 1 409 ? 12.663 -2.863 17.054 1.00 73.81 409 ARG A C 1
ATOM 3203 O O . ARG A 1 409 ? 13.717 -2.568 17.629 1.00 73.81 409 ARG A O 1
ATOM 3210 N N . ARG A 1 410 ? 12.435 -2.509 15.786 1.00 72.12 410 ARG A N 1
ATOM 3211 C CA . ARG A 1 410 ? 13.401 -1.725 15.002 1.00 72.12 410 ARG A CA 1
ATOM 3212 C C . ARG A 1 410 ? 13.542 -0.335 15.581 1.00 72.12 410 ARG A C 1
ATOM 3214 O O . ARG A 1 410 ? 12.583 0.262 16.044 1.00 72.12 410 ARG A O 1
ATOM 3221 N N . GLY A 1 411 ? 14.772 0.167 15.580 1.00 64.81 411 GLY A N 1
ATOM 3222 C CA . GLY A 1 411 ? 15.050 1.494 16.115 1.00 64.81 411 GLY A CA 1
ATOM 3223 C C . GLY A 1 411 ? 14.813 1.647 17.612 1.00 64.81 411 GLY A C 1
ATOM 3224 O O . GLY A 1 411 ? 14.717 2.775 18.098 1.00 64.81 411 GLY A O 1
ATOM 3225 N N . MET A 1 412 ? 14.745 0.538 18.356 1.00 72.25 412 MET A N 1
ATOM 3226 C CA . MET A 1 412 ? 14.670 0.572 19.808 1.00 72.25 412 MET A CA 1
ATOM 3227 C C . MET A 1 412 ? 15.953 1.187 20.376 1.00 72.25 412 MET A C 1
ATOM 3229 O O . MET A 1 412 ? 17.000 0.546 20.467 1.00 72.25 412 MET A O 1
ATOM 3233 N N . ASN A 1 413 ? 15.855 2.455 20.757 1.00 76.00 413 ASN A N 1
ATOM 3234 C CA . ASN A 1 413 ? 16.872 3.190 21.489 1.00 76.00 413 ASN A CA 1
ATOM 3235 C C . ASN A 1 413 ? 16.177 4.074 22.550 1.00 76.00 413 ASN A C 1
ATOM 3237 O O . ASN A 1 413 ? 14.978 4.356 22.453 1.00 76.00 413 ASN A O 1
ATOM 3241 N N . ALA A 1 414 ? 16.904 4.478 23.594 1.00 74.81 414 ALA A N 1
ATOM 3242 C CA . ALA A 1 414 ? 16.305 5.196 24.723 1.00 74.81 414 ALA A CA 1
ATOM 3243 C C . ALA A 1 414 ? 15.757 6.586 24.335 1.00 74.81 414 ALA A C 1
ATOM 3245 O O . ALA A 1 414 ? 14.693 6.971 24.818 1.00 74.81 414 ALA A O 1
ATOM 3246 N N . SER A 1 415 ? 16.444 7.310 23.441 1.00 78.38 415 SER A N 1
ATOM 3247 C CA . SER A 1 415 ? 16.025 8.645 22.980 1.00 78.38 415 SER A CA 1
ATOM 3248 C C . SER A 1 415 ? 14.735 8.570 22.167 1.00 78.38 415 SER A C 1
ATOM 3250 O O . SER A 1 415 ? 13.732 9.168 22.536 1.00 78.38 415 SER A O 1
ATOM 3252 N N . HIS A 1 416 ? 14.727 7.728 21.142 1.00 79.69 416 HIS A N 1
ATOM 3253 C CA . HIS A 1 416 ? 13.610 7.456 20.253 1.00 79.69 416 HIS A CA 1
ATOM 3254 C C . HIS A 1 416 ? 12.398 6.937 21.025 1.00 79.69 416 HIS A C 1
ATOM 3256 O O . HIS A 1 416 ? 11.298 7.446 20.852 1.00 79.69 416 HIS A O 1
ATOM 3262 N N . SER A 1 417 ? 12.576 6.010 21.976 1.00 83.75 417 SER A N 1
ATOM 3263 C CA . SER A 1 417 ? 11.467 5.606 22.849 1.00 83.75 417 SER A CA 1
ATOM 3264 C C . SER A 1 417 ? 10.908 6.779 23.660 1.00 83.75 417 SER A C 1
ATOM 3266 O O . SER A 1 417 ? 9.699 6.820 23.889 1.00 83.75 417 SER A O 1
ATOM 3268 N N . SER A 1 418 ? 11.754 7.709 24.112 1.00 85.12 418 SER A N 1
ATOM 3269 C CA . SER A 1 418 ? 11.297 8.898 24.833 1.00 85.12 418 SER A CA 1
ATOM 3270 C C . SER A 1 418 ? 10.510 9.842 23.923 1.00 85.12 418 SER A C 1
ATOM 3272 O O . SER A 1 418 ? 9.480 10.363 24.345 1.00 85.12 418 SER A O 1
ATOM 3274 N N . ASP A 1 419 ? 10.925 9.997 22.667 1.00 85.44 419 ASP A N 1
ATOM 3275 C CA . ASP A 1 419 ? 10.275 10.880 21.699 1.00 85.44 419 ASP A CA 1
ATOM 3276 C C . ASP A 1 419 ? 8.922 10.316 21.250 1.00 85.44 419 ASP A C 1
ATOM 3278 O O . ASP A 1 419 ? 7.921 11.032 21.276 1.00 85.44 419 ASP A O 1
ATOM 3282 N N . LYS A 1 420 ? 8.831 8.999 21.018 1.00 86.25 420 LYS A N 1
ATOM 3283 C CA . LYS A 1 420 ? 7.550 8.306 20.784 1.00 86.25 420 LYS A CA 1
ATOM 3284 C C . LYS A 1 420 ? 6.596 8.415 21.969 1.00 86.25 420 LYS A C 1
ATOM 3286 O O . LYS A 1 420 ? 5.393 8.576 21.773 1.00 86.25 420 LYS A O 1
ATOM 3291 N N . LYS A 1 421 ? 7.110 8.346 23.206 1.00 89.94 421 LYS A N 1
ATOM 3292 C CA . LYS A 1 421 ? 6.296 8.570 24.413 1.00 89.94 421 LYS A CA 1
ATOM 3293 C C . LYS A 1 421 ? 5.790 10.007 24.459 1.00 89.94 421 LYS A C 1
ATOM 3295 O O . LYS A 1 421 ? 4.605 10.200 24.691 1.00 89.94 421 LYS A O 1
ATOM 3300 N N . LYS A 1 422 ? 6.644 11.003 24.199 1.00 89.38 422 LYS A N 1
ATOM 3301 C CA . LYS A 1 422 ? 6.228 12.416 24.148 1.00 89.38 422 LYS A CA 1
ATOM 3302 C C . LYS A 1 422 ? 5.151 12.647 23.091 1.00 89.38 422 LYS A C 1
ATOM 3304 O O . LYS A 1 422 ? 4.162 13.296 23.402 1.00 89.38 422 LYS A O 1
ATOM 3309 N N . SER A 1 423 ? 5.319 12.097 21.888 1.00 87.38 423 SER A N 1
ATOM 3310 C CA . SER A 1 423 ? 4.330 12.215 20.812 1.00 87.38 423 SER A CA 1
ATOM 3311 C C . SER A 1 423 ? 2.983 11.613 21.224 1.00 87.38 423 SER A C 1
ATOM 3313 O O . SER A 1 423 ? 1.964 12.291 21.145 1.00 87.38 423 SER A O 1
ATOM 3315 N N . LEU A 1 424 ? 2.971 10.402 21.791 1.00 89.50 424 LEU A N 1
ATOM 3316 C CA . LEU A 1 424 ? 1.724 9.790 22.255 1.00 89.50 424 LEU A CA 1
ATOM 3317 C C . LEU A 1 424 ? 1.083 10.562 23.423 1.00 89.50 424 LEU A C 1
ATOM 3319 O O . LEU A 1 424 ? -0.136 10.684 23.479 1.00 89.50 424 LEU A O 1
ATOM 3323 N N . VAL A 1 425 ? 1.885 11.120 24.336 1.00 92.19 425 VAL A N 1
ATOM 3324 C CA . VAL A 1 425 ? 1.399 11.958 25.449 1.00 92.19 425 VAL A CA 1
ATOM 3325 C C . VAL A 1 425 ? 0.805 13.276 24.951 1.00 92.19 425 VAL A C 1
ATOM 3327 O O . VAL A 1 425 ? -0.188 13.730 25.512 1.00 92.19 425 VAL A O 1
ATOM 3330 N N . GLN A 1 426 ? 1.358 13.884 23.896 1.00 90.75 426 GLN A N 1
ATOM 3331 C CA . GLN A 1 426 ? 0.751 15.066 23.266 1.00 90.75 426 GLN A CA 1
ATOM 3332 C C . GLN A 1 426 ? -0.647 14.748 22.732 1.00 90.75 426 GLN A C 1
ATOM 3334 O O . GLN A 1 426 ? -1.564 15.556 22.866 1.00 90.75 426 GLN A O 1
ATOM 3339 N N . GLU A 1 427 ? -0.825 13.552 22.174 1.00 89.19 427 GLU A N 1
ATOM 3340 C CA . GLU A 1 427 ? -2.110 13.120 21.643 1.00 89.19 427 GLU A CA 1
ATOM 3341 C C . GLU A 1 427 ? -3.085 12.643 22.741 1.00 89.19 427 GLU A C 1
ATOM 3343 O O . GLU A 1 427 ? -4.295 12.793 22.565 1.00 89.19 427 GLU A O 1
ATOM 3348 N N . LEU A 1 428 ? -2.588 12.086 23.853 1.00 90.75 428 LEU A N 1
ATOM 3349 C CA . LEU A 1 428 ? -3.366 11.504 24.959 1.00 90.75 428 LEU A CA 1
ATOM 3350 C C . LEU A 1 428 ? -2.843 11.981 26.334 1.00 90.75 428 LEU A C 1
ATOM 3352 O O . LEU A 1 428 ? -2.310 11.185 27.116 1.00 90.75 428 LEU A O 1
ATOM 3356 N N . PRO A 1 429 ? -3.013 13.269 26.683 1.00 89.06 429 PRO A N 1
ATOM 3357 C CA . PRO A 1 429 ? -2.374 13.858 27.864 1.00 89.06 429 PRO A CA 1
ATOM 3358 C C . PRO A 1 429 ? -2.871 13.271 29.193 1.00 89.06 429 PRO A C 1
ATOM 3360 O O . PRO A 1 429 ? -2.120 13.205 30.163 1.00 89.06 429 PRO A O 1
ATOM 3363 N N . ALA A 1 430 ? -4.118 12.793 29.244 1.00 89.00 430 ALA A N 1
ATOM 3364 C CA . ALA A 1 430 ? -4.715 12.232 30.458 1.00 89.00 430 ALA A CA 1
ATOM 3365 C C . ALA A 1 430 ? -4.058 10.917 30.929 1.00 89.00 430 ALA A C 1
ATOM 3367 O O . ALA A 1 430 ? -4.214 10.545 32.089 1.00 89.00 430 ALA A O 1
ATOM 3368 N N . LEU A 1 431 ? -3.319 10.222 30.055 1.00 89.69 431 LEU A N 1
ATOM 3369 C CA . LEU A 1 431 ? -2.767 8.887 30.314 1.00 89.69 431 LEU A CA 1
ATOM 3370 C C . LEU A 1 431 ? -1.236 8.869 30.410 1.00 89.69 431 LEU A C 1
ATOM 3372 O O . LEU A 1 431 ? -0.606 7.827 30.241 1.00 89.69 431 LEU A O 1
ATOM 3376 N N . GLU A 1 432 ? -0.610 10.007 30.719 1.00 89.50 432 GLU A N 1
ATOM 3377 C CA . GLU A 1 432 ? 0.853 10.136 30.742 1.00 89.50 432 GLU A CA 1
ATOM 3378 C C . GLU A 1 432 ? 1.552 9.065 31.605 1.00 89.50 432 GLU A C 1
ATOM 3380 O O . GLU A 1 432 ? 2.575 8.504 31.206 1.00 89.50 432 GLU A O 1
ATOM 3385 N N . GLN A 1 433 ? 1.004 8.756 32.783 1.00 87.44 433 GLN A N 1
ATOM 3386 C CA . GLN A 1 433 ? 1.596 7.777 33.704 1.00 87.44 433 GLN A CA 1
ATOM 3387 C C . GLN A 1 433 ? 1.525 6.342 33.172 1.00 87.44 433 GLN A C 1
ATOM 3389 O O . GLN A 1 433 ? 2.453 5.563 33.390 1.00 87.44 433 GLN A O 1
ATOM 3394 N N . GLU A 1 434 ? 0.454 5.999 32.459 1.00 87.31 434 GLU A N 1
ATOM 3395 C CA . GLU A 1 434 ? 0.296 4.692 31.822 1.00 87.31 434 GLU A CA 1
ATOM 3396 C C . GLU A 1 434 ? 1.233 4.577 30.614 1.00 87.31 434 GLU A C 1
ATOM 3398 O O . GLU A 1 434 ? 2.005 3.623 30.520 1.00 87.31 434 GLU A O 1
ATOM 3403 N N . ILE A 1 435 ? 1.292 5.616 29.770 1.00 88.81 435 ILE A N 1
ATOM 3404 C CA . ILE A 1 435 ? 2.174 5.670 28.593 1.00 88.81 435 ILE A CA 1
ATOM 3405 C C . ILE A 1 435 ? 3.650 5.507 28.988 1.00 88.81 435 ILE A C 1
ATOM 3407 O O . ILE A 1 435 ? 4.431 4.846 28.295 1.00 88.81 435 ILE A O 1
ATOM 3411 N N . LYS A 1 436 ? 4.055 6.064 30.136 1.00 88.25 436 LYS A N 1
ATOM 3412 C CA . LYS A 1 436 ? 5.420 5.904 30.660 1.00 88.25 436 LYS A CA 1
ATOM 3413 C C . LYS A 1 436 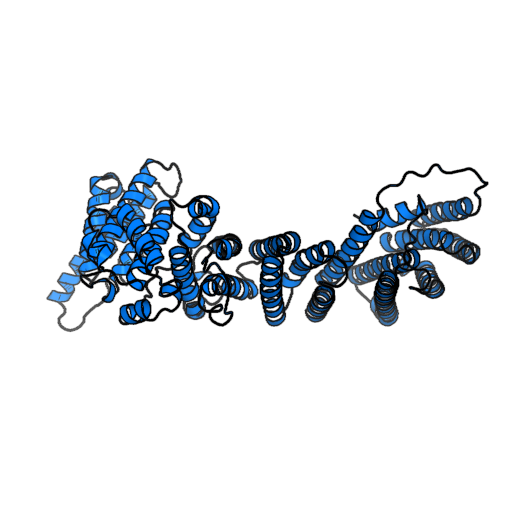? 5.778 4.450 30.966 1.00 88.25 436 LYS A C 1
ATOM 3415 O O . LYS A 1 436 ? 6.946 4.097 30.789 1.00 88.25 436 LYS A O 1
ATOM 3420 N N . ARG A 1 437 ? 4.813 3.619 31.373 1.00 87.81 437 ARG A N 1
ATOM 3421 C CA . ARG A 1 437 ? 5.014 2.203 31.735 1.00 87.81 437 ARG A CA 1
ATOM 3422 C C . ARG A 1 437 ? 5.037 1.262 30.532 1.00 87.81 437 ARG A C 1
ATOM 3424 O O . ARG A 1 437 ? 5.517 0.141 30.664 1.00 87.81 437 ARG A O 1
ATOM 3431 N N . LEU A 1 438 ? 4.583 1.715 29.364 1.00 87.31 438 LEU A N 1
ATOM 3432 C CA . LEU A 1 438 ? 4.528 0.887 28.162 1.00 87.31 438 LEU A CA 1
ATOM 3433 C C . LEU A 1 438 ? 5.914 0.414 27.702 1.00 87.31 438 LEU A C 1
ATOM 3435 O O . LEU A 1 438 ? 6.891 1.181 27.691 1.00 87.31 438 LEU A O 1
ATOM 3439 N N . SER A 1 439 ? 5.955 -0.846 27.256 1.00 87.94 439 SER A N 1
ATOM 3440 C CA . SER A 1 439 ? 7.077 -1.412 26.511 1.00 87.94 439 SER A CA 1
ATOM 3441 C C . SER A 1 439 ? 7.185 -0.766 25.125 1.00 87.94 439 SER A C 1
ATOM 3443 O O . SER A 1 439 ? 6.209 -0.237 24.590 1.00 87.94 439 SER A O 1
ATOM 3445 N N . TYR A 1 440 ? 8.380 -0.798 24.530 1.00 87.56 440 TYR A N 1
ATOM 3446 C CA . TYR A 1 440 ? 8.614 -0.188 23.218 1.00 87.56 440 TYR A CA 1
ATOM 3447 C C . TYR A 1 440 ? 7.699 -0.758 22.111 1.00 87.56 440 TYR A C 1
ATOM 3449 O O . TYR A 1 440 ? 7.071 0.044 21.421 1.00 87.56 440 TYR A O 1
ATOM 3457 N N . PRO A 1 441 ? 7.502 -2.089 21.981 1.00 88.56 441 PRO A N 1
ATOM 3458 C CA . PRO A 1 441 ? 6.575 -2.633 20.986 1.00 88.56 441 PRO A CA 1
ATOM 3459 C C . PRO A 1 441 ? 5.123 -2.180 21.192 1.00 88.56 441 PRO A C 1
ATOM 3461 O O . PRO A 1 441 ? 4.476 -1.756 20.237 1.00 88.56 441 PRO A O 1
ATOM 3464 N N . LYS A 1 442 ? 4.631 -2.179 22.444 1.00 88.69 442 LYS A N 1
ATOM 3465 C CA . LYS A 1 442 ? 3.277 -1.701 22.788 1.00 88.69 442 LYS A CA 1
ATOM 3466 C C . LYS A 1 442 ? 3.115 -0.205 22.465 1.00 88.69 442 LYS A C 1
ATOM 3468 O O . LYS A 1 442 ? 2.074 0.217 21.971 1.00 88.69 442 LYS A O 1
ATOM 3473 N N . LEU A 1 443 ? 4.164 0.595 22.668 1.00 90.31 443 LEU A N 1
ATOM 3474 C CA . LEU A 1 443 ? 4.188 2.016 22.317 1.00 90.31 443 LEU A CA 1
ATOM 3475 C C . LEU A 1 443 ? 4.124 2.260 20.800 1.00 90.31 443 LEU A C 1
ATOM 3477 O O . LEU A 1 443 ? 3.368 3.127 20.361 1.00 90.31 443 LEU A O 1
ATOM 3481 N N . ILE A 1 444 ? 4.910 1.535 19.996 1.00 90.19 444 ILE A N 1
ATOM 3482 C CA . ILE A 1 444 ? 4.869 1.665 18.529 1.00 90.19 444 ILE A CA 1
ATOM 3483 C C . ILE A 1 444 ? 3.522 1.182 17.988 1.00 90.19 444 ILE A C 1
ATOM 3485 O O . ILE A 1 444 ? 2.936 1.861 17.147 1.00 90.19 444 ILE A O 1
ATOM 3489 N N . PHE A 1 445 ? 2.988 0.081 18.523 1.00 91.56 445 PHE A N 1
ATOM 3490 C CA . PHE A 1 445 ? 1.657 -0.420 18.181 1.00 91.56 445 PHE A CA 1
ATOM 3491 C C . PHE A 1 445 ? 0.564 0.638 18.402 1.00 91.56 445 PHE A C 1
ATOM 3493 O O . PHE A 1 445 ? -0.245 0.878 17.505 1.00 91.56 445 PHE A O 1
ATOM 3500 N N . LEU A 1 446 ? 0.557 1.320 19.554 1.00 91.88 446 LEU A N 1
ATOM 3501 C CA . LEU A 1 446 ? -0.416 2.384 19.833 1.00 91.88 446 LEU A CA 1
ATOM 3502 C C . LEU A 1 446 ? -0.254 3.592 18.906 1.00 91.88 446 LEU A C 1
ATOM 3504 O O . LEU A 1 446 ? -1.254 4.113 18.420 1.00 91.88 446 LEU A O 1
ATOM 3508 N N . ASN A 1 447 ? 0.981 4.023 18.628 1.00 92.06 447 ASN A N 1
ATOM 3509 C CA . ASN A 1 447 ? 1.227 5.117 17.682 1.00 92.06 447 ASN A CA 1
ATOM 3510 C C . ASN A 1 447 ? 0.763 4.752 16.260 1.00 92.06 447 ASN A C 1
ATOM 3512 O O . ASN A 1 447 ? 0.118 5.564 15.600 1.00 92.06 447 ASN A O 1
ATOM 3516 N N . ALA A 1 448 ? 1.033 3.522 15.808 1.00 93.69 448 ALA A N 1
ATOM 3517 C CA . ALA A 1 448 ? 0.567 3.018 14.517 1.00 93.69 448 ALA A CA 1
ATOM 3518 C C . ALA A 1 448 ? -0.964 2.940 14.455 1.00 93.69 448 ALA A C 1
ATOM 3520 O O . ALA A 1 448 ? -1.558 3.387 13.477 1.00 93.69 448 ALA A O 1
ATOM 3521 N N . THR A 1 449 ? -1.598 2.431 15.517 1.00 94.19 449 THR A N 1
ATOM 3522 C CA . THR A 1 449 ? -3.061 2.350 15.637 1.00 94.19 449 THR A CA 1
ATOM 3523 C C . THR A 1 449 ? -3.681 3.742 15.579 1.00 94.19 449 THR A C 1
ATOM 3525 O O . THR A 1 449 ? -4.597 3.981 14.797 1.00 94.19 449 THR A O 1
ATOM 3528 N N . LEU A 1 450 ? -3.145 4.689 16.354 1.00 94.25 450 LEU A N 1
ATOM 3529 C CA . LEU A 1 450 ? -3.625 6.065 16.362 1.00 94.25 450 LEU A CA 1
ATOM 3530 C C . LEU A 1 450 ? -3.498 6.709 14.976 1.00 94.25 450 LEU A C 1
ATOM 3532 O O . LEU A 1 450 ? -4.455 7.328 14.519 1.00 94.25 450 LEU A O 1
ATOM 3536 N N . LEU A 1 451 ? -2.362 6.548 14.292 1.00 94.38 451 LEU A N 1
ATOM 3537 C CA . LEU A 1 451 ? -2.149 7.096 12.950 1.00 94.38 451 LEU A CA 1
ATOM 3538 C C . LEU A 1 451 ? -3.123 6.498 11.924 1.00 94.38 451 LEU A C 1
ATOM 3540 O O . LEU A 1 451 ? -3.827 7.240 11.237 1.00 94.38 451 LEU A O 1
ATOM 3544 N N . LEU A 1 452 ? -3.169 5.166 11.836 1.00 95.62 452 LEU A N 1
ATOM 3545 C CA . LEU A 1 452 ? -3.989 4.434 10.873 1.00 95.62 452 LEU A CA 1
ATOM 3546 C C . LEU A 1 452 ? -5.473 4.767 11.035 1.00 95.62 452 LEU A C 1
ATOM 3548 O O . LEU A 1 452 ? -6.146 5.141 10.073 1.00 95.62 452 LEU A O 1
ATOM 3552 N N . GLU A 1 453 ? -5.987 4.658 12.256 1.00 95.88 453 GLU A N 1
ATOM 3553 C CA . GLU A 1 453 ? -7.411 4.857 12.504 1.00 95.88 453 GLU A CA 1
ATOM 3554 C C . GLU A 1 453 ? -7.802 6.338 12.445 1.00 95.88 453 GLU A C 1
ATOM 3556 O O . GLU A 1 453 ? -8.916 6.657 12.038 1.00 95.88 453 GLU A O 1
ATOM 3561 N N . SER A 1 454 ? -6.886 7.271 12.734 1.00 94.69 454 SER A N 1
ATOM 3562 C CA . SER A 1 454 ? -7.152 8.700 12.511 1.00 94.69 454 SER A CA 1
ATOM 3563 C C . SER A 1 454 ? -7.270 9.043 11.019 1.00 94.69 454 SER A C 1
ATOM 3565 O O . SER A 1 454 ? -8.109 9.866 10.636 1.00 94.69 454 SER A O 1
ATOM 3567 N N . LEU A 1 455 ? -6.474 8.397 10.157 1.00 94.62 455 LEU A N 1
ATOM 3568 C CA . LEU A 1 455 ? -6.581 8.530 8.698 1.00 94.62 455 LEU A CA 1
ATOM 3569 C C . LEU A 1 455 ? -7.885 7.917 8.163 1.00 94.62 455 LEU A C 1
ATOM 3571 O O . LEU A 1 455 ? -8.535 8.520 7.304 1.00 94.62 455 LEU A O 1
ATOM 3575 N N . ARG A 1 456 ? -8.308 6.762 8.695 1.00 93.62 456 ARG A N 1
ATOM 3576 C CA . ARG A 1 456 ? -9.598 6.132 8.353 1.00 93.62 456 ARG A CA 1
ATOM 3577 C C . ARG A 1 456 ? -10.790 6.967 8.808 1.00 93.62 456 ARG A C 1
ATOM 3579 O O . ARG A 1 456 ? -11.666 7.259 7.995 1.00 93.62 456 ARG A O 1
ATOM 3586 N N . ALA A 1 457 ? -10.769 7.463 10.044 1.00 93.81 457 ALA A N 1
ATOM 3587 C CA . ALA A 1 457 ? -11.806 8.354 10.559 1.00 93.81 457 ALA A CA 1
ATOM 3588 C C . ALA A 1 457 ? -11.899 9.640 9.731 1.00 93.81 457 ALA A C 1
ATOM 3590 O O . ALA A 1 457 ? -12.993 10.086 9.386 1.00 93.81 457 ALA A O 1
ATOM 3591 N N . SER A 1 458 ? -10.754 10.189 9.314 1.00 90.75 458 SER A N 1
ATOM 3592 C CA . SER A 1 458 ? -10.700 11.329 8.387 1.00 90.75 458 SER A CA 1
ATOM 3593 C C . SER A 1 458 ? -11.203 11.007 6.976 1.00 90.75 458 SER A C 1
ATOM 3595 O O . SER A 1 458 ? -11.490 11.925 6.209 1.00 90.75 458 SER A O 1
ATOM 3597 N N . SER A 1 459 ? -11.335 9.726 6.641 1.00 90.00 459 SER A N 1
ATOM 3598 C CA . SER A 1 459 ? -11.837 9.224 5.361 1.00 90.00 459 SER A CA 1
ATOM 3599 C C . SER A 1 459 ? -13.303 8.784 5.402 1.00 90.00 459 SER A C 1
ATOM 3601 O O . SER A 1 459 ? -13.866 8.487 4.348 1.00 90.00 459 SER A O 1
ATOM 3603 N N . GLY A 1 460 ? -13.930 8.777 6.583 1.00 89.25 460 GLY A N 1
ATOM 3604 C CA . GLY A 1 460 ? -15.355 8.488 6.760 1.00 89.25 460 GLY A CA 1
ATOM 3605 C C . GLY A 1 460 ? -15.686 7.155 7.439 1.00 89.25 460 GLY A C 1
ATOM 3606 O O . GLY A 1 460 ? -16.865 6.827 7.526 1.00 89.25 460 GLY A O 1
ATOM 3607 N N . ASP A 1 461 ? -14.696 6.402 7.926 1.00 90.12 461 ASP A N 1
ATOM 3608 C CA . ASP A 1 461 ? -14.920 5.138 8.642 1.00 90.12 461 ASP A CA 1
ATOM 3609 C C . ASP A 1 461 ? -14.097 5.085 9.934 1.00 90.12 461 ASP A C 1
ATOM 3611 O O . ASP A 1 461 ? -12.880 5.246 9.899 1.00 90.12 461 ASP A O 1
ATOM 3615 N N . PHE A 1 462 ? -14.746 4.855 11.074 1.00 92.88 462 PHE A N 1
ATOM 3616 C CA . PHE A 1 462 ? -14.067 4.631 12.354 1.00 92.88 462 PHE A CA 1
ATOM 3617 C C . PHE A 1 462 ? -14.328 3.236 12.933 1.00 92.88 462 PHE A C 1
ATOM 3619 O O . PHE A 1 462 ? -13.677 2.862 13.903 1.00 92.88 462 PHE A O 1
ATOM 3626 N N . THR A 1 463 ? -15.258 2.458 12.373 1.00 90.44 463 THR A N 1
ATOM 3627 C CA . THR A 1 463 ? -15.760 1.210 12.984 1.00 90.44 463 THR A CA 1
ATOM 3628 C C . THR A 1 463 ? -14.668 0.162 13.205 1.00 90.44 463 THR A C 1
ATOM 3630 O O . THR A 1 463 ? -14.708 -0.577 14.190 1.00 90.44 463 THR A O 1
ATOM 3633 N N . LYS A 1 464 ? -13.632 0.154 12.356 1.00 90.62 464 LYS A N 1
ATOM 3634 C CA . LYS A 1 464 ? -12.491 -0.769 12.443 1.00 90.62 464 LYS A CA 1
ATOM 3635 C C . LYS A 1 464 ? -11.711 -0.678 13.760 1.00 90.62 464 LYS A C 1
ATOM 3637 O O . LYS A 1 464 ? -11.139 -1.682 14.164 1.00 90.62 464 LYS A O 1
ATOM 3642 N N . ILE A 1 465 ? -11.719 0.449 14.484 1.00 92.50 465 ILE A N 1
ATOM 3643 C CA . ILE A 1 465 ? -11.056 0.523 15.804 1.00 92.50 465 ILE A CA 1
ATOM 3644 C C . ILE A 1 465 ? -11.688 -0.436 16.830 1.00 92.50 465 ILE A C 1
ATOM 3646 O O . ILE A 1 465 ? -11.018 -0.887 17.758 1.00 92.50 465 ILE A O 1
ATOM 3650 N N . LEU A 1 466 ? -12.967 -0.789 16.664 1.00 90.56 466 LEU A N 1
ATOM 3651 C CA . LEU A 1 466 ? -13.670 -1.678 17.590 1.00 90.56 466 LEU A CA 1
ATOM 3652 C C . LEU A 1 466 ? -13.146 -3.119 17.510 1.00 90.56 466 LEU A C 1
ATOM 3654 O O . LEU A 1 466 ? -13.161 -3.825 18.518 1.00 90.56 466 LEU A O 1
ATOM 3658 N N . THR A 1 467 ? -12.616 -3.541 16.355 1.00 88.88 467 THR A N 1
ATOM 3659 C CA . THR A 1 467 ? -12.118 -4.914 16.159 1.00 88.88 467 THR A CA 1
ATOM 3660 C C . THR A 1 467 ? -10.866 -5.206 16.985 1.00 88.88 467 THR A C 1
ATOM 3662 O O . THR A 1 467 ? -10.595 -6.357 17.305 1.00 88.88 467 THR A O 1
ATOM 3665 N N . TYR A 1 468 ? -10.129 -4.180 17.417 1.00 88.81 468 TYR A N 1
ATOM 3666 C CA . TYR A 1 468 ? -8.943 -4.345 18.259 1.00 88.81 468 TYR A CA 1
ATOM 3667 C C . TYR A 1 468 ? -9.289 -4.924 19.639 1.00 88.81 468 TYR A C 1
ATOM 3669 O O . TYR A 1 468 ? -8.464 -5.588 20.254 1.00 88.81 468 TYR A O 1
ATOM 3677 N N . PHE A 1 469 ? -10.516 -4.723 20.124 1.00 88.00 469 PHE A N 1
ATOM 3678 C CA . PHE A 1 469 ? -10.958 -5.252 21.418 1.00 88.00 469 PHE A CA 1
ATOM 3679 C C . PHE A 1 469 ? -11.393 -6.724 21.358 1.00 88.00 469 PHE A C 1
ATOM 3681 O O . PHE A 1 469 ? -11.697 -7.299 22.407 1.00 88.00 469 PHE A O 1
ATOM 3688 N N . LEU A 1 470 ? -11.396 -7.340 20.165 1.00 83.81 470 LEU A N 1
ATOM 3689 C CA . LEU A 1 470 ? -11.580 -8.789 20.006 1.00 83.81 470 LEU A CA 1
ATOM 3690 C C . LEU A 1 470 ? -10.431 -9.568 20.649 1.00 83.81 470 LEU A C 1
ATOM 3692 O O . LEU A 1 470 ? -10.618 -10.709 21.062 1.00 83.81 470 LEU A O 1
ATOM 3696 N N . ASP A 1 471 ? -9.261 -8.941 20.747 1.00 81.44 471 ASP A N 1
ATOM 3697 C CA . ASP A 1 471 ? -8.047 -9.571 21.228 1.00 81.44 471 ASP A CA 1
ATOM 3698 C C . ASP A 1 471 ? -7.898 -9.476 22.758 1.00 81.44 471 ASP A C 1
ATOM 3700 O O . ASP A 1 471 ? -7.837 -8.370 23.315 1.00 81.44 471 ASP A O 1
ATOM 3704 N N . PRO A 1 472 ? -7.806 -10.607 23.479 1.00 78.38 472 PRO A N 1
ATOM 3705 C CA . PRO A 1 472 ? -7.568 -10.619 24.918 1.00 78.38 472 PRO A CA 1
ATOM 3706 C C . PRO A 1 472 ? -6.261 -9.936 25.356 1.00 78.38 472 PRO A C 1
ATOM 3708 O O . PRO A 1 472 ? -6.239 -9.345 26.435 1.00 78.38 472 PRO A O 1
ATOM 3711 N N . ALA A 1 473 ? -5.193 -9.947 24.550 1.00 76.56 473 ALA A N 1
ATOM 3712 C CA . ALA A 1 473 ? -3.914 -9.316 24.903 1.00 76.56 473 ALA A CA 1
ATOM 3713 C C . ALA A 1 473 ? -4.041 -7.791 25.035 1.00 76.56 473 ALA A C 1
ATOM 3715 O O . ALA A 1 473 ? -3.435 -7.158 25.911 1.00 76.56 473 ALA A O 1
ATOM 3716 N N . LEU A 1 474 ? -4.887 -7.194 24.193 1.00 79.12 474 LEU A N 1
ATOM 3717 C CA . LEU A 1 474 ? -5.213 -5.771 24.251 1.00 79.12 474 LEU A CA 1
ATOM 3718 C C . LEU A 1 474 ? -6.201 -5.437 25.369 1.00 79.12 474 LEU A C 1
ATOM 3720 O O . LEU A 1 474 ? -6.398 -4.257 25.650 1.00 79.12 474 LEU A O 1
ATOM 3724 N N . ASN A 1 475 ? -6.758 -6.454 26.040 1.00 76.31 475 ASN A N 1
ATOM 3725 C CA . ASN A 1 475 ? -7.578 -6.317 27.240 1.00 76.31 475 ASN A CA 1
ATOM 3726 C C . ASN A 1 475 ? -6.754 -6.296 28.556 1.00 76.31 475 ASN A C 1
ATOM 3728 O O . ASN A 1 475 ? -7.324 -6.245 29.648 1.00 76.31 475 ASN A O 1
ATOM 3732 N N . SER A 1 476 ? -5.418 -6.267 28.472 1.00 81.25 476 SER A N 1
ATOM 3733 C CA . SER A 1 47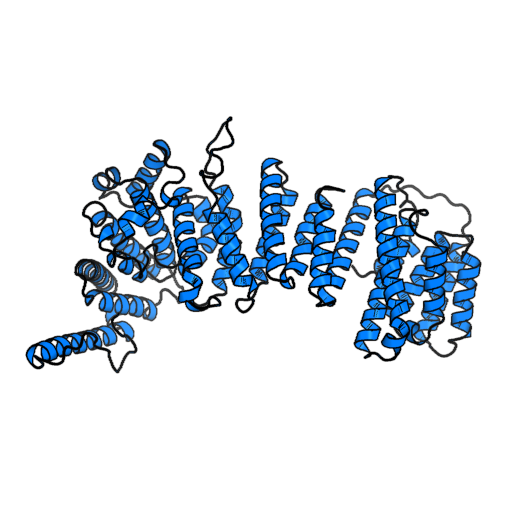6 ? -4.530 -6.089 29.632 1.00 81.25 476 SER A CA 1
ATOM 3734 C C . SER A 1 476 ? -4.618 -4.669 30.231 1.00 81.25 476 SER A C 1
ATOM 3736 O O . SER A 1 476 ? -4.754 -3.685 29.494 1.00 81.25 476 SER A O 1
ATOM 3738 N N . PRO A 1 477 ? -4.509 -4.514 31.568 1.00 76.06 477 PRO A N 1
ATOM 3739 C CA . PRO A 1 477 ? -4.704 -3.221 32.235 1.00 76.06 477 PRO A CA 1
ATOM 3740 C C . PRO A 1 477 ? -3.710 -2.144 31.779 1.00 76.06 477 PRO A C 1
ATOM 3742 O O . PRO A 1 477 ? -4.034 -0.961 31.832 1.00 76.06 477 PRO A O 1
ATOM 3745 N N . ASP A 1 478 ? -2.536 -2.546 31.289 1.00 76.81 478 ASP A N 1
ATOM 3746 C CA . ASP A 1 478 ? -1.487 -1.629 30.844 1.00 76.81 478 ASP A CA 1
ATOM 3747 C C . ASP A 1 478 ? -1.826 -0.907 29.529 1.00 76.81 478 ASP A C 1
ATOM 3749 O O . ASP A 1 478 ? -1.333 0.196 29.301 1.00 76.81 478 ASP A O 1
ATOM 3753 N N . ILE A 1 479 ? -2.642 -1.512 28.651 1.00 86.38 479 ILE A N 1
ATOM 3754 C CA . ILE A 1 479 ? -2.907 -0.994 27.295 1.00 86.38 479 ILE A CA 1
ATOM 3755 C C . ILE A 1 479 ? -4.378 -0.641 27.048 1.00 86.38 479 ILE A C 1
ATOM 3757 O O . ILE A 1 479 ? -4.659 0.259 26.256 1.00 86.38 479 ILE A O 1
ATOM 3761 N N . VAL A 1 480 ? -5.317 -1.283 27.754 1.00 88.44 480 VAL A N 1
ATOM 3762 C CA . VAL A 1 480 ? -6.767 -1.072 27.591 1.00 88.44 480 VAL A CA 1
ATOM 3763 C C . VAL A 1 480 ? -7.167 0.385 27.716 1.00 88.44 480 VAL A C 1
ATOM 3765 O O . VAL A 1 480 ? -7.941 0.889 26.907 1.00 88.44 480 VAL A O 1
ATOM 3768 N N . ASN A 1 481 ? -6.680 1.063 28.752 1.00 90.19 481 ASN A N 1
ATOM 3769 C CA . ASN A 1 481 ? -7.068 2.440 29.032 1.00 90.19 481 ASN A CA 1
ATOM 3770 C C . ASN A 1 481 ? -6.566 3.380 27.929 1.00 90.19 481 ASN A C 1
ATOM 3772 O O . ASN A 1 481 ? -7.330 4.213 27.439 1.00 90.19 481 ASN A O 1
ATOM 3776 N N . CYS A 1 482 ? -5.334 3.161 27.459 1.00 91.44 482 CYS A N 1
ATOM 3777 C CA . CYS A 1 482 ? -4.786 3.835 26.285 1.00 91.44 482 CYS A CA 1
ATOM 3778 C C . CYS A 1 482 ? -5.640 3.575 25.038 1.00 91.44 482 CYS A C 1
ATOM 3780 O O . CYS A 1 482 ? -6.037 4.526 24.373 1.00 91.44 482 CYS A O 1
ATOM 3782 N N . MET A 1 483 ? -6.004 2.321 24.760 1.00 92.00 483 MET A N 1
ATOM 3783 C CA . MET A 1 483 ? -6.865 1.969 23.625 1.00 92.00 483 MET A CA 1
ATOM 3784 C C . MET A 1 483 ? -8.257 2.608 23.713 1.00 92.00 483 MET A C 1
ATOM 3786 O O . MET A 1 483 ? -8.755 3.125 22.716 1.00 92.00 483 MET A O 1
ATOM 3790 N N . ARG A 1 484 ? -8.883 2.648 24.896 1.00 92.44 484 ARG A N 1
ATOM 3791 C CA . ARG A 1 484 ? -10.174 3.333 25.100 1.00 92.44 484 ARG A CA 1
ATOM 3792 C C . ARG A 1 484 ? -10.074 4.830 24.814 1.00 92.44 484 ARG A C 1
ATOM 3794 O O . ARG A 1 484 ? -10.956 5.381 24.160 1.00 92.44 484 ARG A O 1
ATOM 3801 N N . ALA A 1 485 ? -9.001 5.483 25.259 1.00 93.50 485 ALA A N 1
ATOM 3802 C CA . ALA A 1 485 ? -8.773 6.895 24.962 1.00 93.50 485 ALA A CA 1
ATOM 3803 C C . ALA A 1 485 ? -8.484 7.138 23.470 1.00 93.50 485 ALA A C 1
ATOM 3805 O O . ALA A 1 485 ? -8.948 8.132 22.913 1.00 93.50 485 ALA A O 1
ATOM 3806 N N . VAL A 1 486 ? -7.785 6.210 22.803 1.00 94.44 486 VAL A N 1
ATOM 3807 C CA . VAL A 1 486 ? -7.599 6.227 21.344 1.00 94.44 486 VAL A CA 1
ATOM 3808 C C . VAL A 1 486 ? -8.951 6.146 20.629 1.00 94.44 486 VAL A C 1
ATOM 3810 O O . VAL A 1 486 ? -9.213 6.979 19.765 1.00 94.44 486 VAL A O 1
ATOM 3813 N N . VAL A 1 487 ? -9.849 5.232 21.023 1.00 95.00 487 VAL A N 1
ATOM 3814 C CA . VAL A 1 487 ? -11.208 5.152 20.449 1.00 95.00 487 VAL A CA 1
ATOM 3815 C C . VAL A 1 487 ? -11.961 6.463 20.638 1.00 95.00 487 VAL A C 1
ATOM 3817 O O . VAL A 1 487 ? -12.492 7.007 19.672 1.00 95.00 487 VAL A O 1
ATOM 3820 N N . ASP A 1 488 ? -11.994 6.993 21.864 1.00 94.69 488 ASP A N 1
ATOM 3821 C CA . ASP A 1 488 ? -12.711 8.235 22.161 1.00 94.69 488 ASP A CA 1
ATOM 3822 C C . ASP A 1 488 ? -12.219 9.397 21.285 1.00 94.69 488 ASP A C 1
ATOM 3824 O O . ASP A 1 488 ? -13.023 10.173 20.748 1.00 94.69 488 ASP A O 1
ATOM 3828 N N . LYS A 1 489 ? -10.901 9.470 21.074 1.00 94.62 489 LYS A N 1
ATOM 3829 C CA . LYS A 1 489 ? -10.259 10.446 20.199 1.00 94.62 489 LYS A CA 1
ATOM 3830 C C . LYS A 1 489 ? -10.623 10.251 18.728 1.00 94.62 489 LYS A C 1
ATOM 3832 O O . LYS A 1 489 ? -11.006 11.223 18.082 1.00 94.62 489 LYS A O 1
ATOM 3837 N N . ILE A 1 490 ? -10.556 9.028 18.204 1.00 95.75 490 ILE A N 1
ATOM 3838 C CA . ILE A 1 490 ? -10.897 8.715 16.805 1.00 95.75 490 ILE A CA 1
ATOM 3839 C C . ILE A 1 490 ? -12.367 9.047 16.521 1.00 95.75 490 ILE A C 1
ATOM 3841 O O . ILE A 1 490 ? -12.671 9.688 15.515 1.00 95.75 490 ILE A O 1
ATOM 3845 N N . VAL A 1 491 ? -13.280 8.684 17.429 1.00 95.25 491 VAL A N 1
ATOM 3846 C CA . VAL A 1 491 ? -14.706 9.030 17.312 1.00 95.25 491 VAL A CA 1
ATOM 3847 C C . VAL A 1 491 ? -14.889 10.549 17.337 1.00 95.25 491 VAL A C 1
ATOM 3849 O O . VAL A 1 491 ? -15.648 11.091 16.536 1.00 95.25 491 VAL A O 1
ATOM 3852 N N . THR A 1 492 ? -14.166 11.269 18.203 1.00 94.88 492 THR A N 1
ATOM 3853 C CA . THR A 1 492 ? -14.192 12.746 18.216 1.00 94.88 492 THR A CA 1
ATOM 3854 C C . THR A 1 492 ? -13.752 13.321 16.875 1.00 94.88 492 THR A C 1
ATOM 3856 O O . THR A 1 492 ? -14.474 14.138 16.304 1.00 94.88 492 THR A O 1
ATOM 3859 N N . LEU A 1 493 ? -12.618 12.848 16.353 1.00 93.50 493 LEU A N 1
ATOM 3860 C CA . LEU A 1 493 ? -12.045 13.284 15.084 1.00 93.50 493 LEU A CA 1
ATOM 3861 C C . LEU A 1 493 ? -13.018 13.052 13.921 1.00 93.50 493 LEU A C 1
ATOM 3863 O O . LEU A 1 493 ? -13.266 13.963 13.132 1.00 93.50 493 LEU A O 1
ATOM 3867 N N . TYR A 1 494 ? -13.622 11.862 13.844 1.00 94.06 494 TYR A N 1
ATOM 3868 C CA . TYR A 1 494 ? -14.654 11.550 12.854 1.00 94.06 494 TYR A CA 1
ATOM 3869 C C . TYR A 1 494 ? -15.826 12.541 12.937 1.00 94.06 494 TYR A C 1
ATOM 3871 O O . TYR A 1 494 ? -16.244 13.114 11.930 1.00 94.06 494 TYR A O 1
ATOM 3879 N N . LEU A 1 495 ? -16.329 12.808 14.146 1.00 92.25 495 LEU A N 1
ATOM 3880 C CA . LEU A 1 495 ? -17.473 13.695 14.363 1.00 92.25 495 LEU A CA 1
ATOM 3881 C C . LEU A 1 495 ? -17.169 15.180 14.117 1.00 92.25 495 LEU A C 1
ATOM 3883 O O . LEU A 1 495 ? -18.095 15.951 13.861 1.00 92.25 495 LEU A O 1
ATOM 3887 N N . GLU A 1 496 ? -15.918 15.613 14.254 1.00 91.75 496 GLU A N 1
ATOM 3888 C CA . GLU A 1 496 ? -15.456 16.958 13.879 1.00 91.75 496 GLU A CA 1
ATOM 3889 C C . GLU A 1 496 ? -15.308 17.096 12.360 1.00 91.75 496 GLU A C 1
ATOM 3891 O O . GLU A 1 496 ? -15.725 18.100 11.769 1.00 91.75 496 GLU A O 1
ATOM 3896 N N . ARG A 1 497 ? -14.784 16.057 11.702 1.00 88.69 497 ARG A N 1
ATOM 3897 C CA . ARG A 1 497 ? -14.720 15.975 10.239 1.00 88.69 497 ARG A CA 1
ATOM 3898 C C . ARG A 1 497 ? -16.104 15.948 9.603 1.00 88.69 497 ARG A C 1
ATOM 3900 O O . ARG A 1 497 ? -16.302 16.622 8.598 1.00 88.69 497 ARG A O 1
ATOM 3907 N N . PHE A 1 498 ? -17.067 15.269 10.222 1.00 86.88 498 PHE A N 1
ATOM 3908 C CA . PHE A 1 498 ? -18.457 15.237 9.766 1.00 86.88 498 PHE A CA 1
ATOM 3909 C C . PHE A 1 498 ? -19.092 16.634 9.657 1.00 86.88 498 PHE A C 1
ATOM 3911 O O . PHE A 1 498 ? -19.843 16.893 8.727 1.00 86.88 498 PHE A O 1
ATOM 3918 N N . VAL A 1 499 ? -18.762 17.560 10.566 1.00 84.31 499 VAL A N 1
ATOM 3919 C CA . VAL A 1 499 ? -19.304 18.938 10.539 1.00 84.31 499 VAL A CA 1
ATOM 3920 C C . VAL A 1 499 ? -18.579 19.818 9.539 1.00 84.31 499 VAL A C 1
ATOM 3922 O O . VAL A 1 499 ? -19.186 20.676 8.907 1.00 84.31 499 VAL A O 1
ATOM 3925 N N . SER A 1 500 ? -17.262 19.653 9.447 1.00 83.44 500 SER A N 1
ATOM 3926 C CA . SER A 1 500 ? -16.407 20.535 8.653 1.00 83.44 500 SER A CA 1
ATOM 3927 C C . SER A 1 500 ? -16.329 20.142 7.175 1.00 83.44 500 SER A C 1
ATOM 3929 O O . SER A 1 500 ? -15.941 20.967 6.349 1.00 83.44 500 SER A O 1
ATOM 3931 N N . SER A 1 501 ? -16.675 18.901 6.825 1.00 77.56 501 SER A N 1
ATOM 3932 C CA . SER A 1 501 ? -16.520 18.358 5.476 1.00 77.56 501 SER A CA 1
ATOM 3933 C C . SER A 1 501 ? -17.834 18.335 4.697 1.00 77.56 501 SER A C 1
ATOM 3935 O O . SER A 1 501 ? -18.800 17.706 5.109 1.00 77.56 501 SER A O 1
ATOM 3937 N N . ASN A 1 502 ? -17.828 18.914 3.495 1.00 73.12 502 ASN A N 1
ATOM 3938 C CA . ASN A 1 502 ? -18.942 18.833 2.538 1.00 73.12 502 ASN A CA 1
ATOM 3939 C C . ASN A 1 502 ? -18.871 17.590 1.627 1.00 73.12 502 ASN A C 1
ATOM 3941 O O . ASN A 1 502 ? -19.486 17.560 0.561 1.00 73.12 502 ASN A O 1
ATOM 3945 N N . SER A 1 503 ? -18.074 16.575 1.979 1.00 78.81 503 SER A N 1
ATOM 3946 C CA . SER A 1 503 ? -17.912 15.392 1.126 1.00 78.81 503 SER A CA 1
ATOM 3947 C C . SER A 1 503 ? -19.094 14.422 1.252 1.00 78.81 503 SER A C 1
ATOM 3949 O O . SER A 1 503 ? -19.662 14.259 2.332 1.00 78.81 503 SER A O 1
ATOM 3951 N N . ALA A 1 504 ? -19.388 13.674 0.184 1.00 78.12 504 ALA A N 1
ATOM 3952 C CA . ALA A 1 504 ? -20.438 12.652 0.191 1.00 78.12 504 ALA A CA 1
ATOM 3953 C C . ALA A 1 504 ? -20.236 11.563 1.268 1.00 78.12 504 ALA A C 1
ATOM 3955 O O . ALA A 1 504 ? -21.226 11.064 1.806 1.00 78.12 504 ALA A O 1
ATOM 3956 N N . LYS A 1 505 ? -18.978 11.238 1.620 1.00 80.19 505 LYS A N 1
ATOM 3957 C CA . LYS A 1 505 ? -18.625 10.255 2.664 1.00 80.19 505 LYS A CA 1
ATOM 3958 C C . LYS A 1 505 ? -18.980 10.723 4.089 1.00 80.19 505 LYS A C 1
ATOM 3960 O O . LYS A 1 505 ? -19.061 9.903 4.990 1.00 80.19 505 LYS A O 1
ATOM 3965 N N . PHE A 1 506 ? -19.237 12.018 4.289 1.00 83.81 506 PHE A N 1
ATOM 3966 C CA . PHE A 1 506 ? -19.619 12.619 5.576 1.00 83.81 506 PHE A CA 1
ATOM 3967 C C . PHE A 1 506 ? -21.081 13.095 5.571 1.00 83.81 506 PHE A C 1
ATOM 3969 O O . PHE A 1 506 ? -21.422 14.124 6.142 1.00 83.81 506 PHE A O 1
ATOM 3976 N N . SER A 1 507 ? -21.965 12.353 4.902 1.00 86.38 507 SER A N 1
ATOM 3977 C CA . SER A 1 507 ? -23.398 12.663 4.836 1.00 86.38 507 SER A CA 1
ATOM 3978 C C . SER A 1 507 ? -24.225 11.856 5.847 1.00 86.38 507 SER A C 1
ATOM 3980 O O . SER A 1 507 ? -23.756 10.860 6.406 1.00 86.38 507 SER A O 1
ATOM 3982 N N . ALA A 1 508 ? -25.477 12.271 6.081 1.00 87.19 508 ALA A N 1
ATOM 3983 C CA . ALA A 1 508 ? -26.391 11.618 7.028 1.00 87.19 508 ALA A CA 1
ATOM 3984 C C . ALA A 1 508 ? -26.532 10.083 6.829 1.00 87.19 508 ALA A C 1
ATOM 3986 O O . ALA A 1 508 ? -26.476 9.349 7.819 1.00 87.19 508 ALA A O 1
ATOM 3987 N N . PRO A 1 509 ? -26.594 9.546 5.591 1.00 89.00 509 PRO A N 1
ATOM 3988 C CA . PRO A 1 509 ? -26.623 8.098 5.372 1.00 89.00 509 PRO A CA 1
ATOM 3989 C C . PRO A 1 509 ? -25.357 7.357 5.829 1.00 89.00 509 PRO A C 1
ATOM 3991 O O . PRO A 1 509 ? -25.444 6.192 6.218 1.00 89.00 509 PRO A O 1
ATOM 3994 N N . TYR A 1 510 ? -24.186 8.003 5.787 1.00 89.25 510 TYR A N 1
ATOM 3995 C CA . TYR A 1 510 ? -22.918 7.387 6.194 1.00 89.25 510 TYR A CA 1
ATOM 3996 C C . TYR A 1 510 ? -22.765 7.356 7.712 1.00 89.25 510 TYR A C 1
ATOM 3998 O O . TYR A 1 510 ? -22.435 6.309 8.258 1.00 89.25 510 TYR A O 1
ATOM 4006 N N . ILE A 1 511 ? -23.088 8.445 8.419 1.00 91.00 511 ILE A N 1
ATOM 4007 C CA . ILE A 1 511 ? -23.105 8.408 9.891 1.00 91.00 511 ILE A CA 1
ATOM 4008 C C . ILE A 1 511 ? -24.158 7.421 10.414 1.00 91.00 511 ILE A C 1
ATOM 4010 O O . ILE A 1 511 ? -23.912 6.745 11.407 1.00 91.00 511 ILE A O 1
ATOM 4014 N N . SER A 1 512 ? -25.285 7.270 9.708 1.00 92.50 512 SER A N 1
ATOM 4015 C CA . SER A 1 512 ? -26.285 6.237 9.999 1.00 92.50 512 SER A CA 1
ATOM 4016 C C . SER A 1 512 ? -25.730 4.820 9.811 1.00 92.50 512 SER A C 1
ATOM 4018 O O . SER A 1 512 ? -25.990 3.960 10.647 1.00 92.50 512 SER A O 1
ATOM 4020 N N . GLN A 1 513 ? -24.923 4.578 8.769 1.00 92.69 513 GLN A N 1
ATOM 4021 C CA . GLN A 1 513 ? -24.221 3.302 8.581 1.00 92.69 513 GLN A CA 1
ATOM 4022 C C . GLN A 1 513 ? -23.232 3.034 9.723 1.00 92.69 513 GLN A C 1
ATOM 4024 O O . GLN A 1 513 ? -23.298 1.985 10.346 1.00 92.69 513 GLN A O 1
ATOM 4029 N N . GLN A 1 514 ? -22.373 4.001 10.050 1.00 93.06 514 GLN A N 1
ATOM 4030 C CA . GLN A 1 514 ? -21.384 3.853 11.121 1.00 93.06 514 GLN A CA 1
ATOM 4031 C C . GLN A 1 514 ? -22.046 3.608 12.489 1.00 93.06 514 GLN A C 1
ATOM 4033 O O . GLN A 1 514 ? -21.567 2.803 13.287 1.00 93.06 514 GLN A O 1
ATOM 4038 N N . LEU A 1 515 ? -23.180 4.268 12.757 1.00 94.38 515 LEU A N 1
ATOM 4039 C CA . LEU A 1 515 ? -23.974 4.036 13.963 1.00 94.38 515 LEU A CA 1
ATOM 4040 C C . LEU A 1 515 ? -24.625 2.645 13.965 1.00 94.38 515 LEU A C 1
ATOM 4042 O O . LEU A 1 515 ? -24.631 1.994 15.005 1.00 94.38 515 LEU A O 1
ATOM 4046 N N . ALA A 1 516 ? -25.130 2.173 12.820 1.00 93.62 516 ALA A N 1
ATOM 4047 C CA . ALA A 1 516 ? -25.663 0.819 12.679 1.00 93.62 516 ALA A CA 1
ATOM 4048 C C . ALA A 1 516 ? -24.594 -0.244 12.989 1.00 93.62 516 ALA A C 1
ATOM 4050 O O . ALA A 1 516 ? -24.833 -1.123 13.814 1.00 93.62 516 ALA A O 1
ATOM 4051 N N . ASP A 1 517 ? -23.397 -0.108 12.415 1.00 92.81 517 ASP A N 1
ATOM 4052 C CA . ASP A 1 517 ? -22.269 -1.014 12.672 1.00 92.81 517 ASP A CA 1
ATOM 4053 C C . ASP A 1 517 ? -21.833 -0.959 14.150 1.00 92.81 517 ASP A C 1
ATOM 4055 O O . ASP A 1 517 ? -21.528 -1.980 14.769 1.00 92.81 517 ASP A O 1
ATOM 4059 N N . THR A 1 518 ? -21.893 0.228 14.767 1.00 94.31 518 THR A N 1
ATOM 4060 C CA . THR A 1 518 ? -21.634 0.391 16.206 1.00 94.31 518 THR A CA 1
ATOM 4061 C C . THR A 1 518 ? -22.699 -0.305 17.061 1.00 94.31 518 THR A C 1
ATOM 4063 O O . THR A 1 518 ? -22.352 -0.919 18.066 1.00 94.31 518 THR A O 1
ATOM 4066 N N . PHE A 1 519 ? -23.982 -0.270 16.677 1.00 94.69 519 PHE A N 1
ATOM 4067 C CA . PHE A 1 519 ? -25.032 -1.006 17.392 1.00 94.69 519 PHE A CA 1
ATOM 4068 C C . PHE A 1 519 ? -24.834 -2.515 17.332 1.00 94.69 519 PHE A C 1
ATOM 4070 O O . PHE A 1 519 ? -25.016 -3.180 18.349 1.00 94.69 519 PHE A O 1
ATOM 4077 N N . VAL A 1 520 ? -24.399 -3.048 16.188 1.00 91.88 520 VAL A N 1
ATOM 4078 C CA . VAL A 1 520 ? -24.027 -4.465 16.085 1.00 91.88 520 VAL A CA 1
ATOM 4079 C C . VAL A 1 520 ? -22.908 -4.786 17.082 1.00 91.88 520 VAL A C 1
ATOM 4081 O O . VAL A 1 520 ? -23.006 -5.761 17.826 1.00 91.88 520 VAL A O 1
ATOM 4084 N N . ALA A 1 521 ? -21.891 -3.924 17.188 1.00 91.00 521 ALA A N 1
ATOM 4085 C CA . ALA A 1 521 ? -20.816 -4.090 18.166 1.00 91.00 521 ALA A CA 1
ATOM 4086 C C . ALA A 1 521 ? -21.290 -3.973 19.634 1.00 91.00 521 ALA A C 1
ATOM 4088 O O . ALA A 1 521 ? -20.756 -4.665 20.502 1.00 91.00 521 ALA A O 1
ATOM 4089 N N . CYS A 1 522 ? -22.320 -3.173 19.939 1.00 92.50 522 CYS A N 1
ATOM 4090 C CA . CYS A 1 522 ? -22.923 -3.119 21.280 1.00 92.50 522 CYS A CA 1
ATOM 4091 C C . CYS A 1 522 ? -23.528 -4.461 21.721 1.00 92.50 522 CYS A C 1
ATOM 4093 O O . CYS A 1 522 ? -23.623 -4.717 22.919 1.00 92.50 522 CYS A O 1
ATOM 4095 N N . CYS A 1 523 ? -23.920 -5.312 20.772 1.00 90.19 523 CYS A N 1
ATOM 4096 C CA . CYS A 1 523 ? -24.495 -6.634 21.019 1.00 90.19 523 CYS A CA 1
ATOM 4097 C C . CYS A 1 523 ? -23.455 -7.767 20.949 1.00 90.19 523 CYS A C 1
ATOM 4099 O O . CYS A 1 523 ? -23.815 -8.941 20.975 1.00 90.19 523 CYS A O 1
ATOM 4101 N N . HIS A 1 524 ? -22.164 -7.442 20.849 1.00 88.06 524 HIS A N 1
ATOM 4102 C CA . HIS A 1 524 ? -21.106 -8.438 20.717 1.00 88.06 524 HIS A CA 1
ATOM 4103 C C . HIS A 1 524 ? -20.907 -9.249 22.009 1.00 88.06 524 HIS A C 1
ATOM 4105 O O . HIS A 1 524 ? -21.024 -8.709 23.102 1.00 88.06 524 HIS A O 1
ATOM 4111 N N . ARG A 1 525 ? -20.510 -10.527 21.923 1.00 85.25 525 ARG A N 1
ATOM 4112 C CA . ARG A 1 525 ? -20.330 -11.420 23.094 1.00 85.25 525 ARG A CA 1
ATOM 4113 C C . ARG A 1 525 ? -19.251 -10.984 24.103 1.00 85.25 525 ARG A C 1
ATOM 4115 O O . ARG A 1 525 ? -19.260 -11.420 25.249 1.00 85.25 525 ARG A O 1
ATOM 4122 N N . ILE A 1 526 ? -18.296 -10.153 23.680 1.00 86.44 526 ILE A N 1
ATOM 4123 C CA . ILE A 1 526 ? -17.176 -9.677 24.514 1.00 86.44 526 ILE A CA 1
ATOM 4124 C C . ILE A 1 526 ? -17.541 -8.344 25.172 1.00 86.44 526 ILE A C 1
ATOM 4126 O O . ILE A 1 526 ? -17.753 -7.345 24.485 1.00 86.44 526 ILE A O 1
ATOM 4130 N N . GLN A 1 527 ? -17.521 -8.305 26.507 1.00 88.88 527 GLN A N 1
ATOM 4131 C CA . GLN A 1 527 ? -17.933 -7.138 27.297 1.00 88.88 527 GLN A CA 1
ATOM 4132 C C . GLN A 1 527 ? -17.104 -5.870 27.021 1.00 88.88 527 GLN A C 1
ATOM 4134 O O . GLN A 1 527 ? -17.651 -4.768 27.033 1.00 88.88 527 GLN A O 1
ATOM 4139 N N . SER A 1 528 ? -15.796 -5.990 26.763 1.00 87.19 528 SER A N 1
ATOM 4140 C CA . SER A 1 528 ? -14.951 -4.823 26.468 1.00 87.19 528 SER A CA 1
ATOM 4141 C C . SER A 1 528 ? -15.382 -4.112 25.181 1.00 87.19 528 SER A C 1
ATOM 4143 O O . SER A 1 528 ? -15.455 -2.882 25.170 1.00 87.19 528 SER A O 1
ATOM 4145 N N . ILE A 1 529 ? -15.763 -4.869 24.145 1.00 90.75 529 ILE A N 1
ATOM 4146 C CA . ILE A 1 529 ? -16.335 -4.326 22.905 1.00 90.75 529 ILE A CA 1
ATOM 4147 C C . ILE A 1 529 ? -17.656 -3.623 23.199 1.00 90.75 529 ILE A C 1
ATOM 4149 O O . ILE A 1 529 ? -17.818 -2.472 22.802 1.00 90.75 529 ILE A O 1
ATOM 4153 N N . GLN A 1 530 ? -18.563 -4.263 23.947 1.00 92.12 530 GLN A N 1
ATOM 4154 C CA . GLN A 1 530 ? -19.862 -3.671 24.285 1.00 92.12 530 GLN A CA 1
ATOM 4155 C C . GLN A 1 530 ? -19.706 -2.311 24.973 1.00 92.12 530 GLN A C 1
ATOM 4157 O O . GLN A 1 530 ? -20.389 -1.354 24.613 1.00 92.12 530 GLN A O 1
ATOM 4162 N N . GLN A 1 531 ? -18.793 -2.204 25.944 1.00 92.44 531 GLN A N 1
ATOM 4163 C CA . GLN A 1 531 ? -18.543 -0.964 26.687 1.00 92.44 531 GLN A CA 1
ATOM 4164 C C . GLN A 1 531 ? -18.048 0.160 25.771 1.00 92.44 531 GLN A C 1
ATOM 4166 O O . GLN A 1 531 ? -18.544 1.286 25.841 1.00 92.44 531 GLN A O 1
ATOM 4171 N N . VAL A 1 532 ? -17.079 -0.145 24.905 1.00 93.25 532 VAL A N 1
ATOM 4172 C CA . VAL A 1 532 ? -16.476 0.829 23.989 1.00 93.25 532 VAL A CA 1
ATOM 4173 C C . VAL A 1 532 ? -17.465 1.244 22.898 1.00 93.25 532 VAL A C 1
ATOM 4175 O O . VAL A 1 532 ? -17.623 2.438 22.639 1.00 93.25 532 VAL A O 1
ATOM 4178 N N . ALA A 1 533 ? -18.181 0.285 22.311 1.00 95.19 533 ALA A N 1
ATOM 4179 C CA . ALA A 1 533 ? -19.217 0.539 21.317 1.00 95.19 533 ALA A CA 1
ATOM 4180 C C . ALA A 1 533 ? -20.375 1.359 21.905 1.00 95.19 533 ALA A C 1
ATOM 4182 O O . ALA A 1 533 ? -20.806 2.335 21.297 1.00 95.19 533 ALA A O 1
ATOM 4183 N N . SER A 1 534 ? -20.816 1.047 23.129 1.00 95.12 534 SER A N 1
ATOM 4184 C CA . SER A 1 534 ? -21.878 1.798 23.814 1.00 95.12 534 SER A CA 1
ATOM 4185 C C . SER A 1 534 ? -21.470 3.245 24.079 1.00 95.12 534 SER A C 1
ATOM 4187 O O . SER A 1 534 ? -22.260 4.162 23.848 1.00 95.12 534 SER A O 1
ATOM 4189 N N . ALA A 1 535 ? -20.227 3.474 24.517 1.00 95.75 535 ALA A N 1
ATOM 4190 C CA . ALA A 1 535 ? -19.696 4.821 24.708 1.00 95.75 535 ALA A CA 1
ATOM 4191 C C . ALA A 1 535 ? -19.614 5.596 23.379 1.00 95.75 535 ALA A C 1
ATOM 4193 O O . ALA A 1 535 ? -20.019 6.760 23.318 1.00 95.75 535 ALA A O 1
ATOM 4194 N N . ALA A 1 536 ? -19.156 4.949 22.303 1.00 95.38 536 ALA A N 1
ATOM 4195 C CA . ALA A 1 536 ? -19.102 5.545 20.970 1.00 95.38 536 ALA A CA 1
ATOM 4196 C C . ALA A 1 536 ? -20.505 5.892 20.438 1.00 95.38 536 ALA A C 1
ATOM 4198 O O . ALA A 1 536 ? -20.735 7.025 20.010 1.00 95.38 536 ALA A O 1
ATOM 4199 N N . ALA A 1 537 ? -21.466 4.969 20.535 1.00 95.38 537 ALA A N 1
ATOM 4200 C CA . ALA A 1 537 ? -22.854 5.192 20.136 1.00 95.38 537 ALA A CA 1
ATOM 4201 C C . ALA A 1 537 ? -23.490 6.343 20.929 1.00 95.38 537 ALA A C 1
ATOM 4203 O O . ALA A 1 537 ? -24.065 7.255 20.335 1.00 95.38 537 ALA A O 1
ATOM 4204 N N . ALA A 1 538 ? -23.324 6.366 22.256 1.00 95.69 538 ALA A N 1
ATOM 4205 C CA . ALA A 1 538 ? -23.817 7.453 23.102 1.00 95.69 538 ALA A CA 1
ATOM 4206 C C . ALA A 1 538 ? -23.229 8.816 22.694 1.00 95.69 538 ALA A C 1
ATOM 4208 O O . ALA A 1 538 ? -23.935 9.829 22.677 1.00 95.69 538 ALA A O 1
ATOM 4209 N N . LYS A 1 539 ? -21.951 8.856 22.301 1.00 95.12 539 LYS A N 1
ATOM 4210 C CA . LYS A 1 539 ? -21.281 10.073 21.824 1.00 95.12 539 LYS A CA 1
ATOM 4211 C C . LYS A 1 539 ? -21.829 10.556 20.479 1.00 95.12 539 LYS A C 1
ATOM 4213 O O . LYS A 1 539 ? -22.070 11.749 20.310 1.00 95.12 539 LYS A O 1
ATOM 4218 N N . ILE A 1 540 ? -22.078 9.642 19.541 1.00 93.88 540 ILE A N 1
ATOM 4219 C CA . ILE A 1 540 ? -22.700 9.966 18.247 1.00 93.88 540 ILE A CA 1
ATOM 4220 C C . ILE A 1 540 ? -24.114 10.508 18.458 1.00 93.88 540 ILE A C 1
ATOM 4222 O O . ILE A 1 540 ? -24.443 11.568 17.932 1.00 93.88 540 ILE A O 1
ATOM 4226 N N . ILE A 1 541 ? -24.925 9.821 19.263 1.00 94.75 541 ILE A N 1
ATOM 4227 C CA . ILE A 1 541 ? -26.323 10.181 19.525 1.00 94.75 541 ILE A CA 1
ATOM 4228 C C . ILE A 1 541 ? -26.423 11.527 20.243 1.00 94.75 541 ILE A C 1
ATOM 4230 O O . ILE A 1 541 ? -27.248 12.358 19.875 1.00 94.75 541 ILE A O 1
ATOM 4234 N N . SER A 1 542 ? -25.578 11.766 21.248 1.00 94.75 542 SER A N 1
ATOM 4235 C CA . SER A 1 542 ? -25.586 13.030 21.993 1.00 94.75 542 SER A CA 1
ATOM 4236 C C . SER A 1 542 ? -25.176 14.223 21.130 1.00 94.75 542 SER A C 1
ATOM 4238 O O . SER A 1 542 ? -25.742 15.304 21.289 1.00 94.75 542 SER A O 1
ATOM 4240 N N . LYS A 1 543 ? -24.233 14.040 20.197 1.00 92.50 543 LYS A N 1
ATOM 4241 C CA . LYS A 1 543 ? -23.781 15.113 19.300 1.00 92.50 543 LYS A CA 1
ATOM 4242 C C . LYS A 1 543 ? -24.702 15.303 18.089 1.00 92.50 543 LYS A C 1
ATOM 4244 O O . LYS A 1 543 ? -24.965 16.441 17.709 1.00 92.50 543 LYS A O 1
ATOM 4249 N N . TYR A 1 544 ? -25.217 14.217 17.507 1.00 90.44 544 TYR A N 1
ATOM 4250 C CA . TYR A 1 544 ? -26.100 14.226 16.331 1.00 90.44 544 TYR A CA 1
ATOM 4251 C C . TYR A 1 544 ? -27.284 13.258 16.492 1.00 90.44 544 TYR A C 1
ATOM 4253 O O . TYR A 1 544 ? -27.289 12.173 15.901 1.00 90.44 544 TYR A O 1
ATOM 4261 N N . PRO A 1 545 ? -28.345 13.655 17.214 1.00 90.75 545 PRO A N 1
ATOM 4262 C CA . PRO A 1 545 ? -29.515 12.802 17.434 1.00 90.75 545 PRO A CA 1
ATOM 4263 C C . PRO A 1 545 ? -30.223 12.376 16.141 1.00 90.75 545 PRO A C 1
ATOM 4265 O O . PRO A 1 545 ? -30.784 11.288 16.071 1.00 90.75 545 PRO A O 1
ATOM 4268 N N . SER A 1 546 ? -30.166 13.201 15.088 1.00 89.44 546 SER A N 1
ATOM 4269 C CA . SER A 1 546 ? -30.761 12.899 13.778 1.00 89.44 546 SER A CA 1
ATOM 4270 C C . SER A 1 546 ? -30.191 11.637 13.128 1.00 89.44 546 SER A C 1
ATOM 4272 O O . SER A 1 546 ? -30.890 11.003 12.342 1.00 89.44 546 SER A O 1
ATOM 4274 N N . SER A 1 547 ? -28.970 11.229 13.494 1.00 90.69 547 SER A N 1
ATOM 4275 C CA . SER A 1 547 ? -28.372 9.974 13.031 1.00 90.69 547 SER A CA 1
ATOM 4276 C C . SER A 1 547 ? -29.188 8.740 13.429 1.00 90.69 547 SER A C 1
ATOM 4278 O O . SER A 1 547 ? -29.114 7.744 12.721 1.00 90.69 547 SER A O 1
ATOM 4280 N N . LEU A 1 548 ? -30.000 8.795 14.493 1.00 89.44 548 LEU A N 1
ATOM 4281 C CA . LEU A 1 548 ? -30.926 7.722 14.887 1.00 89.44 548 LEU A CA 1
ATOM 4282 C C . LEU A 1 548 ? -32.173 7.643 14.013 1.00 89.44 548 LEU A C 1
ATOM 4284 O O . LEU A 1 548 ? -32.751 6.573 13.879 1.00 89.44 548 LEU A O 1
ATOM 4288 N N . CYS A 1 549 ? -32.616 8.774 13.467 1.00 90.88 549 CYS A N 1
ATOM 4289 C CA . CYS A 1 549 ? -33.849 8.854 12.685 1.00 90.88 549 CYS A CA 1
ATOM 4290 C C . CYS A 1 549 ? -33.645 8.421 11.228 1.00 90.88 549 CYS A C 1
ATOM 4292 O O . CYS A 1 549 ? -34.611 8.278 10.480 1.00 90.88 549 CYS A O 1
ATOM 4294 N N . GLU A 1 550 ? -32.394 8.233 10.818 1.00 92.75 550 GLU A N 1
ATOM 4295 C CA . GLU A 1 550 ? -32.048 7.720 9.503 1.00 92.75 550 GLU A CA 1
ATOM 4296 C C . GLU A 1 550 ? -32.361 6.230 9.375 1.00 92.75 550 GLU A C 1
ATOM 4298 O O . GLU A 1 550 ? -32.285 5.453 10.328 1.00 92.75 550 GLU A O 1
ATOM 4303 N N . LYS A 1 551 ? -32.698 5.815 8.151 1.00 90.88 551 LYS A N 1
ATOM 4304 C CA . LYS A 1 551 ? -33.234 4.475 7.889 1.00 90.88 551 LYS A CA 1
ATOM 4305 C C . LYS A 1 551 ? -32.300 3.367 8.394 1.00 90.88 551 LYS A C 1
ATOM 4307 O O . LYS A 1 551 ? -32.748 2.444 9.060 1.00 90.88 551 LYS A O 1
ATOM 4312 N N . LYS A 1 552 ? -31.004 3.418 8.082 1.00 90.38 552 LYS A N 1
ATOM 4313 C CA . LYS A 1 552 ? -30.111 2.283 8.367 1.00 90.38 552 LYS A CA 1
ATOM 4314 C C . LYS A 1 552 ? -29.951 2.028 9.866 1.00 90.38 552 LYS A C 1
ATOM 4316 O O . LYS A 1 552 ? -30.181 0.910 10.312 1.00 90.38 552 LYS A O 1
ATOM 4321 N N . SER A 1 553 ? -29.612 3.053 10.635 1.00 93.38 553 SER A N 1
ATOM 4322 C CA . SER A 1 553 ? -29.450 2.990 12.093 1.00 93.38 553 SER A CA 1
ATOM 4323 C C . SER A 1 553 ? -30.747 2.621 12.813 1.00 93.38 553 SER A C 1
ATOM 4325 O O . SER A 1 553 ? -30.714 1.745 13.674 1.00 93.38 553 SER A O 1
ATOM 4327 N N . LEU A 1 554 ? -31.886 3.220 12.438 1.00 93.25 554 LEU A N 1
ATOM 4328 C CA . LEU A 1 554 ? -33.181 2.930 13.062 1.00 93.25 554 LEU A CA 1
ATOM 4329 C C . LEU A 1 554 ? -33.602 1.473 12.859 1.00 93.25 554 LEU A C 1
ATOM 4331 O O . LEU A 1 554 ? -33.936 0.783 13.819 1.00 93.25 554 LEU A O 1
ATOM 4335 N N . PHE A 1 555 ? -33.587 1.004 11.609 1.00 92.06 555 PHE A N 1
ATOM 4336 C CA . PHE A 1 555 ? -33.993 -0.365 11.300 1.00 92.06 555 PHE A CA 1
ATOM 4337 C C . PHE A 1 555 ? -33.009 -1.380 11.888 1.00 92.06 555 PHE A C 1
ATOM 4339 O O . PHE A 1 555 ? -33.452 -2.385 12.425 1.00 92.06 555 PHE A O 1
ATOM 4346 N N . THR A 1 556 ? -31.703 -1.090 11.895 1.00 92.00 556 THR A N 1
ATOM 4347 C CA . THR A 1 556 ? -30.716 -1.972 12.546 1.00 92.00 556 THR A CA 1
ATOM 4348 C C . THR A 1 556 ? -30.974 -2.087 14.048 1.00 92.00 556 THR A C 1
ATOM 4350 O O . THR A 1 556 ? -30.912 -3.183 14.591 1.00 92.00 556 THR A O 1
ATOM 4353 N N . LEU A 1 557 ? -31.320 -0.990 14.728 1.00 92.69 557 LEU A N 1
ATOM 4354 C CA . LEU A 1 557 ? -31.657 -1.023 16.153 1.00 92.69 557 LEU A CA 1
ATOM 4355 C C . LEU A 1 557 ? -32.900 -1.886 16.436 1.00 92.69 557 LEU A C 1
ATOM 4357 O O . LEU A 1 557 ? -32.894 -2.685 17.370 1.00 92.69 557 LEU A O 1
ATOM 4361 N N . LEU A 1 558 ? -33.959 -1.733 15.636 1.00 92.75 558 LEU A N 1
ATOM 4362 C CA . LEU A 1 558 ? -35.193 -2.517 15.779 1.00 92.75 558 LEU A CA 1
ATOM 4363 C C . LEU A 1 558 ? -34.971 -4.003 15.467 1.00 92.75 558 LEU A C 1
ATOM 4365 O O . LEU A 1 558 ? -35.473 -4.867 16.191 1.00 92.75 558 LEU A O 1
ATOM 4369 N N . ASP A 1 559 ? -34.184 -4.297 14.433 1.00 91.38 559 ASP A N 1
ATOM 4370 C CA . ASP A 1 559 ? -33.798 -5.659 14.075 1.00 91.38 559 ASP A CA 1
ATOM 4371 C C . ASP A 1 559 ? -32.987 -6.298 15.213 1.00 91.38 559 ASP A C 1
ATOM 4373 O O . ASP A 1 559 ? -33.310 -7.402 15.642 1.00 91.38 559 ASP A O 1
ATOM 4377 N N . LEU A 1 560 ? -31.999 -5.593 15.778 1.00 91.31 560 LEU A N 1
ATOM 4378 C CA . LEU A 1 560 ? -31.202 -6.090 16.906 1.00 91.31 560 LEU A CA 1
ATOM 4379 C C . LEU A 1 560 ? -32.049 -6.347 18.156 1.00 91.31 560 LEU A C 1
ATOM 4381 O O . LEU A 1 560 ? -31.877 -7.379 18.797 1.00 91.31 560 LEU A O 1
ATOM 4385 N N . LEU A 1 561 ? -32.995 -5.463 18.490 1.00 91.00 561 LEU A N 1
ATOM 4386 C CA . LEU A 1 561 ? -33.929 -5.693 19.600 1.00 91.00 561 LEU A CA 1
ATOM 4387 C C . LEU A 1 561 ? -34.777 -6.949 19.378 1.00 91.00 561 LEU A C 1
ATOM 4389 O O . LEU A 1 561 ? -34.995 -7.718 20.312 1.00 91.00 561 LEU A O 1
ATOM 4393 N N . THR A 1 562 ? -35.221 -7.172 18.140 1.00 90.56 562 THR A N 1
ATOM 4394 C CA . THR A 1 562 ? -35.992 -8.362 17.767 1.00 90.56 562 THR A CA 1
ATOM 4395 C C . THR A 1 562 ? -35.144 -9.629 17.892 1.00 90.56 562 THR A C 1
ATOM 4397 O O . THR A 1 562 ? -35.604 -10.607 18.477 1.00 90.56 562 THR A O 1
ATOM 4400 N N . LEU A 1 563 ? -33.897 -9.598 17.405 1.00 89.44 563 LEU A N 1
ATOM 4401 C CA . LEU A 1 563 ? -32.964 -10.728 17.476 1.00 89.44 563 LEU A CA 1
ATOM 4402 C C . LEU A 1 563 ? -32.577 -11.069 18.920 1.00 89.44 563 LEU A C 1
ATOM 4404 O O . LEU A 1 563 ? -32.578 -12.240 19.295 1.00 89.44 563 LEU A O 1
ATOM 4408 N N . LEU A 1 564 ? -32.292 -10.059 19.747 1.00 87.75 564 LEU A N 1
ATOM 4409 C CA . LEU A 1 564 ? -31.992 -10.250 21.167 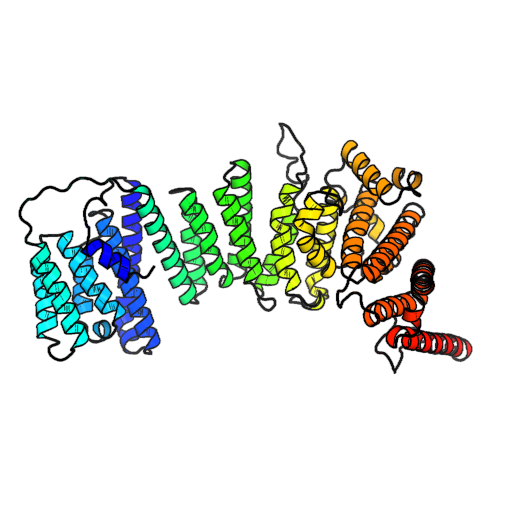1.00 87.75 564 LEU A CA 1
ATOM 4410 C C . LEU A 1 564 ? -33.189 -10.842 21.914 1.00 87.75 564 LEU A C 1
ATOM 4412 O O . LEU A 1 564 ? -33.022 -11.786 22.678 1.00 87.75 564 LEU A O 1
ATOM 4416 N N . TRP A 1 565 ? -34.399 -10.339 21.653 1.00 88.81 565 TRP A N 1
ATOM 4417 C CA . TRP A 1 565 ? -35.617 -10.904 22.229 1.00 88.81 565 TRP A CA 1
ATOM 4418 C C . TRP A 1 565 ? -35.807 -12.371 21.833 1.00 88.81 565 TRP A C 1
ATOM 4420 O O . TRP A 1 565 ? -36.047 -13.206 22.702 1.00 88.81 565 TRP A O 1
ATOM 4430 N N . SER A 1 566 ? -35.657 -12.703 20.544 1.00 86.81 566 SER A N 1
ATOM 4431 C CA . SER A 1 566 ? -35.753 -14.095 20.093 1.00 86.81 566 SER A CA 1
ATOM 4432 C C . SER A 1 566 ? -34.674 -14.982 20.704 1.00 86.81 566 SER A C 1
ATOM 4434 O O . SER A 1 566 ? -34.967 -16.117 21.045 1.00 86.81 566 SER A O 1
ATOM 4436 N N . SER A 1 567 ? -33.458 -14.463 20.901 1.00 84.75 567 SER A N 1
ATOM 4437 C CA . SER A 1 567 ? -32.374 -15.207 21.544 1.00 84.75 567 SER A CA 1
ATOM 4438 C C . SER A 1 567 ? -32.697 -15.541 22.996 1.00 84.75 567 SER A C 1
ATOM 4440 O O . SER A 1 567 ? -32.461 -16.668 23.412 1.00 84.75 567 SER A O 1
ATOM 4442 N N . CYS A 1 568 ? -33.232 -14.587 23.763 1.00 86.25 568 CYS A N 1
ATOM 4443 C CA . CYS A 1 568 ? -33.635 -14.842 25.146 1.00 86.25 568 CYS A CA 1
ATOM 4444 C C . CYS A 1 568 ? -34.813 -15.823 25.225 1.00 86.25 568 CYS A C 1
ATOM 4446 O O . CYS A 1 568 ? -34.856 -16.656 26.122 1.00 86.25 568 CYS A O 1
ATOM 4448 N N . LEU A 1 569 ? -35.760 -15.732 24.286 1.00 87.31 569 LEU A N 1
ATOM 4449 C CA . LEU A 1 569 ? -36.908 -16.634 24.231 1.00 87.31 569 LEU A CA 1
ATOM 4450 C C . LEU A 1 569 ? -36.498 -18.066 23.849 1.00 87.31 569 LEU A C 1
ATOM 4452 O O . LEU A 1 569 ? -36.979 -19.010 24.468 1.00 87.31 569 LEU A O 1
ATOM 4456 N N . ASP A 1 570 ? -35.609 -18.228 22.864 1.00 85.31 570 ASP A N 1
ATOM 4457 C CA . ASP A 1 570 ? -35.066 -19.535 22.471 1.00 85.31 570 ASP A CA 1
ATOM 4458 C C . ASP A 1 570 ? -34.255 -20.152 23.629 1.00 85.31 570 ASP A C 1
ATOM 4460 O O . ASP A 1 570 ? -34.406 -21.338 23.895 1.00 85.31 570 ASP A O 1
ATOM 4464 N N . GLU A 1 571 ? -33.466 -19.361 24.374 1.00 82.75 571 GLU A N 1
ATOM 4465 C CA . GLU A 1 571 ? -32.741 -19.836 25.571 1.00 82.75 571 GLU A CA 1
ATOM 4466 C C . GLU A 1 571 ? -33.686 -20.347 26.675 1.00 82.75 571 GLU A C 1
ATOM 4468 O O . GLU A 1 571 ? -33.359 -21.307 27.370 1.00 82.75 571 GLU A O 1
ATOM 4473 N N . GLU A 1 572 ? -34.862 -19.731 26.840 1.00 84.25 572 GLU A N 1
ATOM 4474 C CA . GLU A 1 572 ? -35.851 -20.145 27.845 1.00 84.25 572 GLU A CA 1
ATOM 4475 C C . GLU A 1 572 ? -36.685 -21.362 27.403 1.00 84.25 572 GLU A C 1
ATOM 4477 O O . GLU A 1 572 ? -37.064 -22.186 28.237 1.00 84.25 572 GLU A O 1
ATOM 4482 N N . LEU A 1 573 ? -37.002 -21.474 26.108 1.00 84.44 573 LEU A N 1
ATOM 4483 C CA . LEU A 1 573 ? -37.926 -22.487 25.585 1.00 84.44 573 LEU A CA 1
ATOM 4484 C C . LEU A 1 573 ? -37.243 -23.752 25.050 1.00 84.44 573 LEU A C 1
ATOM 4486 O O . LEU A 1 573 ? -37.870 -24.813 25.065 1.00 84.44 573 LEU A O 1
ATOM 4490 N N . ASP A 1 574 ? -36.008 -23.655 24.556 1.00 74.62 574 ASP A N 1
ATOM 4491 C CA . ASP A 1 574 ? -35.336 -24.731 23.826 1.00 74.62 574 ASP A CA 1
ATOM 4492 C C . ASP A 1 574 ? -34.100 -25.250 24.579 1.00 74.62 574 ASP A C 1
ATOM 4494 O O . ASP A 1 574 ? -32.966 -24.815 24.383 1.00 74.62 574 ASP A O 1
ATOM 4498 N N . GLU A 1 575 ? -34.332 -26.215 25.472 1.00 70.12 575 GLU A N 1
ATOM 4499 C CA . GLU A 1 575 ? -33.288 -26.831 26.306 1.00 70.12 575 GLU A CA 1
ATOM 4500 C C . GLU A 1 575 ? -32.322 -27.727 25.494 1.00 70.12 575 GLU A C 1
ATOM 4502 O O . GLU A 1 575 ? -31.243 -28.072 25.981 1.00 70.12 575 GLU A O 1
ATOM 4507 N N . TYR A 1 576 ? -32.676 -28.107 24.256 1.00 70.50 576 TYR A N 1
ATOM 4508 C CA . TYR A 1 576 ? -31.963 -29.146 23.496 1.00 70.50 576 TYR A CA 1
ATOM 4509 C C . TYR A 1 576 ? -31.422 -28.691 22.128 1.00 70.50 576 TYR A C 1
ATOM 4511 O O . TYR A 1 576 ? -30.421 -29.258 21.682 1.00 70.50 576 TYR A O 1
ATOM 4519 N N . GLU A 1 577 ? -32.002 -27.678 21.470 1.00 69.44 577 GLU A N 1
ATOM 4520 C CA . GLU A 1 577 ? -31.495 -27.127 20.201 1.00 69.44 577 GLU A CA 1
ATOM 4521 C C . GLU A 1 577 ? -30.904 -25.717 20.375 1.00 69.44 577 GLU A C 1
ATOM 4523 O O . GLU A 1 577 ? -31.512 -24.692 20.070 1.00 69.44 577 GLU A O 1
ATOM 4528 N N . TRP A 1 578 ? -29.646 -25.650 20.821 1.00 65.94 578 TRP A N 1
ATOM 4529 C CA . TRP A 1 578 ? -28.927 -24.378 20.925 1.00 65.94 578 TRP A CA 1
ATOM 4530 C C . TRP A 1 578 ? -28.631 -23.767 19.544 1.00 65.94 578 TRP A C 1
ATOM 4532 O O . TRP A 1 578 ? -27.923 -24.356 18.722 1.00 65.94 578 TRP A O 1
ATOM 4542 N N . LYS A 1 579 ? -29.102 -22.534 19.317 1.00 68.31 579 LYS A N 1
ATOM 4543 C CA . LYS A 1 579 ? -28.713 -21.700 18.169 1.00 68.31 579 LYS A CA 1
ATOM 4544 C C . LYS A 1 579 ? -27.704 -20.644 18.601 1.00 68.31 579 LYS A C 1
ATOM 4546 O O . LYS A 1 579 ? -28.006 -19.761 19.397 1.00 68.31 579 LYS A O 1
ATOM 4551 N N . SER A 1 580 ? -26.504 -20.708 18.031 1.00 65.94 580 SER A N 1
ATOM 4552 C CA . SER A 1 580 ? -25.420 -19.768 18.335 1.00 65.94 580 SER A CA 1
ATOM 4553 C C . SER A 1 580 ? -25.452 -18.485 17.497 1.00 65.94 580 SER A C 1
ATOM 4555 O O . SER A 1 580 ? -24.732 -17.542 17.813 1.00 65.94 580 SER A O 1
ATOM 4557 N N . SER A 1 581 ? -26.237 -18.439 16.415 1.00 70.19 581 SER A N 1
ATOM 4558 C CA . SER A 1 581 ? -26.311 -17.288 15.512 1.00 70.19 581 SER A CA 1
ATOM 4559 C C . SER A 1 581 ? -27.749 -16.977 15.099 1.00 70.19 581 SER A C 1
ATOM 4561 O O . SER A 1 581 ? -28.499 -17.842 14.646 1.00 70.19 581 SER A O 1
ATOM 4563 N N . PHE A 1 582 ? -28.121 -15.705 15.238 1.00 71.56 582 PHE A N 1
ATOM 4564 C CA . PHE A 1 582 ? -29.424 -15.167 14.854 1.00 71.56 582 PHE A CA 1
ATOM 4565 C C . PHE A 1 582 ? -29.215 -14.134 13.746 1.00 71.56 582 PHE A C 1
ATOM 4567 O O . PHE A 1 582 ? -28.403 -13.226 13.897 1.00 71.56 582 PHE A O 1
ATOM 4574 N N . VAL A 1 583 ? -29.928 -14.262 12.624 1.00 74.50 583 VAL A N 1
ATOM 4575 C CA . VAL A 1 583 ? -29.773 -13.380 11.453 1.00 74.50 583 VAL A CA 1
ATOM 4576 C C . VAL A 1 583 ? -31.113 -12.733 11.122 1.00 74.50 583 VAL A C 1
ATOM 4578 O O . VAL A 1 583 ? -32.132 -13.418 11.043 1.00 74.50 583 VAL A O 1
ATOM 4581 N N . SER A 1 584 ? -31.116 -11.416 10.902 1.00 69.06 584 SER A N 1
ATOM 4582 C CA . SER A 1 584 ? -32.316 -10.699 10.456 1.00 69.06 584 SER A CA 1
ATOM 4583 C C . SER A 1 584 ? -32.678 -11.080 9.014 1.00 69.06 584 SER A C 1
ATOM 4585 O O . SER A 1 584 ? -31.827 -11.125 8.127 1.00 69.06 584 SER A O 1
ATOM 4587 N N . THR A 1 585 ? -33.963 -11.322 8.743 1.00 58.53 585 THR A N 1
ATOM 4588 C CA . THR A 1 585 ? -34.477 -11.571 7.383 1.00 58.53 585 THR A CA 1
ATOM 4589 C C . THR A 1 585 ? -34.619 -10.291 6.549 1.00 58.53 585 THR A C 1
ATOM 4591 O O . THR A 1 585 ? -34.716 -10.364 5.325 1.00 58.53 585 THR A O 1
ATOM 4594 N N . THR A 1 586 ? -34.647 -9.118 7.192 1.00 58.16 586 THR A N 1
ATOM 4595 C CA . THR A 1 586 ? -34.886 -7.802 6.568 1.00 58.16 586 THR A CA 1
ATOM 4596 C C . THR A 1 586 ? -33.605 -7.025 6.265 1.00 58.16 586 THR A C 1
ATOM 4598 O O . THR A 1 586 ? -33.601 -6.187 5.361 1.00 58.16 586 THR A O 1
ATOM 4601 N N . GLY A 1 587 ? -32.502 -7.345 6.942 1.00 51.50 587 GLY A N 1
ATOM 4602 C CA . GLY A 1 587 ? -31.165 -6.833 6.657 1.00 51.50 587 GLY A CA 1
ATOM 4603 C C . GLY A 1 587 ? -30.171 -7.986 6.597 1.00 51.50 587 GLY A C 1
ATOM 4604 O O . GLY A 1 587 ? -30.063 -8.745 7.550 1.00 51.50 587 GLY A O 1
ATOM 4605 N N . LYS A 1 588 ? -29.427 -8.127 5.492 1.00 40.34 588 LYS A N 1
ATOM 4606 C CA . LYS A 1 588 ? -28.291 -9.063 5.381 1.00 40.34 588 LYS A CA 1
ATOM 4607 C C . LYS A 1 588 ? -27.132 -8.617 6.291 1.00 40.34 588 LYS A C 1
ATOM 4609 O O . LYS A 1 588 ? -26.088 -8.202 5.802 1.00 40.34 588 LYS A O 1
ATOM 4614 N N . LEU A 1 589 ? -27.335 -8.648 7.600 1.00 40.47 589 LEU A N 1
ATOM 4615 C CA . LEU A 1 589 ? -26.340 -8.395 8.631 1.00 40.47 589 LEU A CA 1
ATOM 4616 C C . LEU A 1 589 ? -26.437 -9.581 9.589 1.00 40.47 589 LEU A C 1
ATOM 4618 O O . LEU A 1 589 ? -27.378 -9.689 10.372 1.00 40.47 589 LEU A O 1
ATOM 4622 N N . GLY A 1 590 ? -25.515 -10.527 9.432 1.00 29.25 590 GLY A N 1
ATOM 4623 C CA . GLY A 1 590 ? -25.322 -11.599 10.400 1.00 29.25 590 GLY A CA 1
ATOM 4624 C C . GLY A 1 590 ? -24.344 -11.139 11.484 1.00 29.25 590 GLY A C 1
ATOM 4625 O O . GLY A 1 590 ? -23.412 -10.399 11.162 1.00 29.25 590 GLY A O 1
ATOM 4626 N N . PRO A 1 591 ? -24.523 -11.553 12.746 1.00 30.94 591 PRO A N 1
ATOM 4627 C CA . PRO A 1 591 ? -23.452 -11.494 13.725 1.00 30.94 591 PRO A CA 1
ATOM 4628 C C . PRO A 1 591 ? -22.379 -12.520 13.327 1.00 30.94 591 PRO A C 1
ATOM 4630 O O . PRO A 1 591 ? -22.708 -13.648 12.950 1.00 30.94 591 PRO A O 1
ATOM 4633 N N . GLY A 1 592 ? -21.116 -12.095 13.355 1.00 32.66 592 GLY A N 1
ATOM 4634 C CA . GLY A 1 592 ? -19.958 -12.991 13.337 1.00 32.66 592 GLY A CA 1
ATOM 4635 C C . GLY A 1 592 ? -19.703 -13.597 14.707 1.00 32.66 592 GLY A C 1
ATOM 4636 O O . GLY A 1 592 ? -20.007 -12.910 15.712 1.00 32.66 592 GLY A O 1
#

Organism: NCBI:txid396776